Protein AF-0000000083316874 (afdb_homodimer)

Structure (mmCIF, N/CA/C/O backbone):
data_AF-0000000083316874-model_v1
#
loop_
_entity.id
_entity.type
_entity.pdbx_description
1 polymer 'Helix-turn-helix transcriptional regulator'
#
loop_
_atom_site.group_PDB
_atom_site.id
_atom_site.type_symbol
_atom_site.label_atom_id
_atom_site.label_alt_id
_atom_site.label_comp_id
_atom_site.label_asym_id
_atom_site.label_entity_id
_atom_site.label_seq_id
_atom_site.pdbx_PDB_ins_code
_atom_site.Cartn_x
_atom_site.Cartn_y
_atom_site.Cartn_z
_atom_site.occupancy
_atom_site.B_iso_or_equiv
_atom_site.auth_seq_id
_atom_site.auth_comp_id
_atom_site.auth_asym_id
_atom_site.auth_atom_id
_atom_site.pdbx_PDB_model_num
ATOM 1 N N . MET A 1 1 ? -0.312 -16.797 14.258 1 87.94 1 MET A N 1
ATOM 2 C CA . MET A 1 1 ? 0.565 -16.297 13.203 1 87.94 1 MET A CA 1
ATOM 3 C C . MET A 1 1 ? -0.015 -16.609 11.828 1 87.94 1 MET A C 1
ATOM 5 O O . MET A 1 1 ? -0.649 -17.641 11.633 1 87.94 1 MET A O 1
ATOM 9 N N . ILE A 1 2 ? -0.029 -15.672 10.953 1 95.62 2 ILE A N 1
ATOM 10 C CA . ILE A 1 2 ? -0.458 -15.844 9.57 1 95.62 2 ILE A CA 1
ATOM 11 C C . ILE A 1 2 ? 0.757 -15.828 8.648 1 95.62 2 ILE A C 1
ATOM 13 O O . ILE A 1 2 ? 1.594 -14.922 8.734 1 95.62 2 ILE A O 1
ATOM 17 N N . ARG A 1 3 ? 0.87 -16.859 7.867 1 95.38 3 ARG A N 1
ATOM 18 C CA . ARG A 1 3 ? 2.037 -17 7 1 95.38 3 ARG A CA 1
ATOM 19 C C . ARG A 1 3 ? 1.631 -16.984 5.531 1 95.38 3 ARG A C 1
ATOM 21 O O . ARG A 1 3 ? 0.694 -17.688 5.137 1 95.38 3 ARG A O 1
ATOM 28 N N . LEU A 1 4 ? 2.309 -16.203 4.746 1 94.75 4 LEU A N 1
ATOM 29 C CA . LEU A 1 4 ? 2.148 -16.219 3.299 1 94.75 4 LEU A CA 1
ATOM 30 C C . LEU A 1 4 ? 2.812 -17.453 2.691 1 94.75 4 LEU A C 1
ATOM 32 O O . LEU A 1 4 ? 3.973 -17.734 2.986 1 94.75 4 LEU A O 1
ATOM 36 N N . VAL A 1 5 ? 2.107 -18.203 1.956 1 91.19 5 VAL A N 1
ATOM 37 C CA . VAL A 1 5 ? 2.66 -19.375 1.275 1 91.19 5 VAL A CA 1
ATOM 38 C C . VAL A 1 5 ? 3.211 -18.969 -0.088 1 91.19 5 VAL A C 1
ATOM 40 O O . VAL A 1 5 ? 4.379 -19.219 -0.397 1 91.19 5 VAL A O 1
ATOM 43 N N . ASN A 1 6 ? 2.432 -18.344 -0.88 1 89.56 6 ASN A N 1
ATOM 44 C CA . ASN A 1 6 ? 2.805 -17.812 -2.189 1 89.56 6 ASN A CA 1
ATOM 45 C C . ASN A 1 6 ? 1.765 -16.828 -2.717 1 89.56 6 ASN A C 1
ATOM 47 O O . ASN A 1 6 ? 0.694 -16.688 -2.127 1 89.56 6 ASN A O 1
ATOM 51 N N . CYS A 1 7 ? 2.145 -16.031 -3.709 1 91.5 7 CYS A N 1
ATOM 52 C CA . CYS A 1 7 ? 1.214 -15.062 -4.281 1 91.5 7 CYS A CA 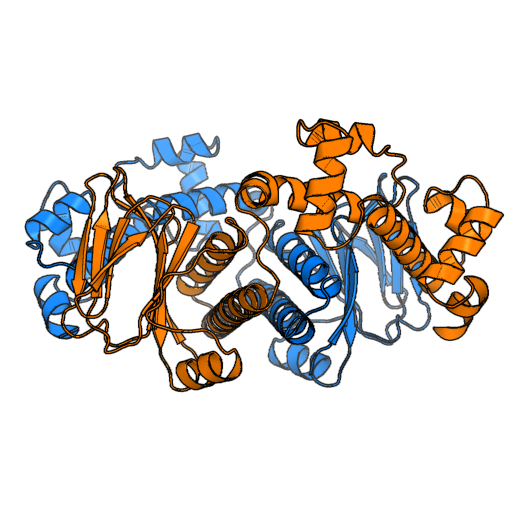1
ATOM 53 C C . CYS A 1 7 ? 1.6 -14.719 -5.719 1 91.5 7 CYS A C 1
ATOM 55 O O . CYS A 1 7 ? 2.656 -15.133 -6.195 1 91.5 7 CYS A O 1
ATOM 57 N N . GLY A 1 8 ? 0.745 -14.125 -6.363 1 89 8 GLY A N 1
ATOM 58 C CA . GLY A 1 8 ? 0.943 -13.617 -7.711 1 89 8 GLY A CA 1
ATOM 59 C C . GLY A 1 8 ? 0.177 -12.336 -7.984 1 89 8 GLY A C 1
ATOM 60 O O . GLY A 1 8 ? -0.999 -12.227 -7.633 1 89 8 GLY A O 1
ATOM 61 N N . CYS A 1 9 ? 0.855 -11.367 -8.477 1 89.69 9 CYS A N 1
ATOM 62 C CA . CYS A 1 9 ? 0.279 -10.062 -8.805 1 89.69 9 CYS A CA 1
ATOM 63 C C . CYS A 1 9 ? 0.1 -9.906 -10.305 1 89.69 9 CYS A C 1
ATOM 65 O O . CYS A 1 9 ? 1.049 -10.094 -11.07 1 89.69 9 CYS A O 1
ATOM 67 N N . ARG A 1 10 ? -1.161 -9.438 -10.695 1 88.19 10 ARG A N 1
ATOM 68 C CA . ARG A 1 10 ? -1.482 -9.242 -12.109 1 88.19 10 ARG A CA 1
ATOM 69 C C . ARG A 1 10 ? -1.013 -10.422 -12.945 1 88.19 10 ARG A C 1
ATOM 71 O O . ARG A 1 10 ? -0.299 -10.242 -13.938 1 88.19 10 ARG A O 1
ATOM 78 N N . PHE A 1 11 ? -1.331 -11.523 -12.422 1 88.25 11 PHE A N 1
ATOM 79 C CA . PHE A 1 11 ? -0.908 -12.758 -13.062 1 88.25 11 PHE A CA 1
ATOM 80 C C . PHE A 1 11 ? -1.705 -13.008 -14.336 1 88.25 11 PHE A C 1
ATOM 82 O O . PHE A 1 11 ? -2.926 -13.172 -14.289 1 88.25 11 PHE A O 1
ATOM 89 N N . THR A 1 12 ? -1.014 -13.062 -15.445 1 87.94 12 THR A N 1
ATOM 90 C CA . THR A 1 12 ? -1.664 -13.062 -16.75 1 87.94 12 THR A CA 1
ATOM 91 C C . THR A 1 12 ? -1.555 -14.43 -17.406 1 87.94 12 THR A C 1
ATOM 93 O O . THR A 1 12 ? -0.453 -14.961 -17.578 1 87.94 12 THR A O 1
ATOM 96 N N . HIS A 1 13 ? -2.662 -15.016 -17.703 1 87.06 13 HIS A N 1
ATOM 97 C CA . HIS A 1 13 ? -2.783 -16.25 -18.469 1 87.06 13 HIS A CA 1
ATOM 98 C C . HIS A 1 13 ? -3.293 -15.992 -19.875 1 87.06 13 HIS A C 1
ATOM 100 O O . HIS A 1 13 ? -4.504 -15.938 -20.109 1 87.06 13 HIS A O 1
ATOM 106 N N . ARG A 1 14 ? -2.443 -15.883 -20.797 1 83.94 14 ARG A N 1
ATOM 107 C CA . ARG A 1 14 ? -2.787 -15.477 -22.156 1 83.94 14 ARG A CA 1
ATOM 108 C C . ARG A 1 14 ? -3.664 -16.531 -22.828 1 83.94 14 ARG A C 1
ATOM 110 O O . ARG A 1 14 ? -4.578 -16.188 -23.578 1 83.94 14 ARG A O 1
ATOM 117 N N . GLU A 1 15 ? -3.373 -17.812 -22.516 1 84.31 15 GLU A N 1
ATOM 118 C CA . GLU A 1 15 ? -4.121 -18.891 -23.125 1 84.31 15 GLU A CA 1
ATOM 119 C C . GLU A 1 15 ? -5.293 -19.328 -22.25 1 84.31 15 GLU A C 1
ATOM 121 O O . GLU A 1 15 ? -5.941 -20.344 -22.531 1 84.31 15 GLU A O 1
ATOM 126 N N . GLY A 1 16 ? -5.574 -18.562 -21.219 1 86.75 16 GLY A N 1
ATOM 127 C CA . GLY A 1 16 ? -6.629 -18.891 -20.266 1 86.75 16 GLY A CA 1
ATOM 128 C C . GLY A 1 16 ? -6.203 -19.906 -19.234 1 86.75 16 GLY A C 1
ATOM 129 O O . GLY A 1 16 ? -5.047 -20.328 -19.203 1 86.75 16 GLY A O 1
ATOM 130 N N . ILE A 1 17 ? -7.238 -20.234 -18.375 1 87.38 17 ILE A N 1
ATOM 131 C CA . ILE A 1 17 ? -6.895 -21.172 -17.312 1 87.38 17 ILE A CA 1
ATOM 132 C C . ILE A 1 17 ? -8.148 -21.891 -16.844 1 87.38 17 ILE A C 1
ATOM 134 O O . ILE A 1 17 ? -9.266 -21.422 -17.062 1 87.38 17 ILE A O 1
ATOM 138 N N . TRP A 1 18 ? -7.863 -23.047 -16.406 1 91.69 18 TRP A N 1
ATOM 139 C CA . TRP A 1 18 ? -8.867 -23.812 -15.672 1 91.69 18 TRP A CA 1
ATOM 140 C C . TRP A 1 18 ? -8.273 -24.406 -14.398 1 91.69 18 TRP A C 1
ATOM 142 O O . TRP A 1 18 ? -7.5 -25.359 -14.453 1 91.69 18 TRP A O 1
ATOM 152 N N . ILE A 1 19 ? -8.625 -23.828 -13.312 1 93.81 19 ILE A N 1
ATOM 153 C CA . ILE A 1 19 ? -8.164 -24.297 -12.016 1 93.81 19 ILE A CA 1
ATOM 154 C C . ILE A 1 19 ? -9.211 -25.203 -11.375 1 93.81 19 ILE A C 1
ATOM 156 O O . ILE A 1 19 ? -10.398 -24.859 -11.328 1 93.81 19 ILE A O 1
ATOM 160 N N . GLU A 1 20 ? -8.805 -26.359 -10.922 1 93.31 20 GLU A N 1
ATOM 161 C CA . GLU A 1 20 ? -9.68 -27.312 -10.258 1 93.31 20 GLU A CA 1
ATOM 162 C C . GLU A 1 20 ? -9.039 -27.859 -8.984 1 93.31 20 GLU A C 1
ATOM 164 O O . GLU A 1 20 ? -7.949 -28.422 -9.023 1 93.31 20 GLU A O 1
ATOM 169 N N . ARG A 1 21 ? -9.719 -27.672 -7.895 1 93.31 21 ARG A N 1
ATOM 170 C CA . ARG A 1 21 ? -9.289 -28.172 -6.598 1 93.31 21 ARG A CA 1
ATOM 171 C C . ARG A 1 21 ? -10.43 -28.875 -5.871 1 93.31 21 ARG A C 1
ATOM 173 O O . ARG A 1 21 ? -11.031 -28.312 -4.949 1 93.31 21 ARG A O 1
ATOM 180 N N . PRO A 1 22 ? -10.633 -30.109 -6.238 1 93.44 22 PRO A N 1
ATOM 181 C CA . PRO A 1 22 ? -11.789 -30.844 -5.711 1 93.44 22 PRO A CA 1
ATOM 182 C C . PRO A 1 22 ? -11.695 -31.078 -4.207 1 93.44 22 PRO A C 1
ATOM 184 O O . PRO A 1 22 ? -12.711 -31.359 -3.561 1 93.44 22 PRO A O 1
ATOM 187 N N . HIS A 1 23 ? -10.508 -31.031 -3.602 1 93.5 23 HIS A N 1
ATOM 188 C CA . HIS A 1 23 ? -10.344 -31.25 -2.17 1 93.5 23 HIS A CA 1
ATOM 189 C C . HIS A 1 23 ? -9.875 -29.969 -1.467 1 93.5 23 HIS A C 1
ATOM 191 O O . HIS A 1 23 ? -9.383 -30.031 -0.338 1 93.5 23 HIS A O 1
ATOM 197 N N . GLY A 1 24 ? -10.047 -28.875 -2.127 1 94.44 24 GLY A N 1
ATOM 198 C CA . GLY A 1 24 ? -9.547 -27.625 -1.593 1 94.44 24 GLY A CA 1
ATOM 199 C C . GLY A 1 24 ? -8.07 -27.406 -1.861 1 94.44 24 GLY A C 1
ATOM 200 O O . GLY A 1 24 ? -7.402 -28.266 -2.441 1 94.44 24 GLY A O 1
ATOM 201 N N . ALA A 1 25 ? -7.535 -26.281 -1.467 1 92.88 25 ALA A N 1
ATOM 202 C CA . ALA A 1 25 ? -6.145 -25.922 -1.726 1 92.88 25 ALA A CA 1
ATOM 203 C C . ALA A 1 25 ? -5.242 -26.328 -0.565 1 92.88 25 ALA A C 1
ATOM 205 O O . ALA A 1 25 ? -4.02 -26.234 -0.656 1 92.88 25 ALA A O 1
ATOM 206 N N . GLY A 1 26 ? -5.785 -26.812 0.508 1 93.69 26 GLY A N 1
ATOM 207 C CA . GLY A 1 26 ? -5.012 -27.203 1.677 1 93.69 26 GLY A CA 1
ATOM 208 C C . GLY A 1 26 ? -4.621 -26.016 2.545 1 93.69 26 GLY A C 1
ATOM 209 O O . GLY A 1 26 ? -4.07 -26.203 3.633 1 93.69 26 GLY A O 1
ATOM 210 N N . ASN A 1 27 ? -4.832 -24.844 2.072 1 96 27 ASN A N 1
ATOM 211 C CA . ASN A 1 27 ? -4.656 -23.578 2.754 1 96 27 ASN A CA 1
ATOM 212 C C . ASN A 1 27 ? -5.664 -22.531 2.268 1 96 27 ASN A C 1
ATOM 214 O O . ASN A 1 27 ? -6.52 -22.828 1.434 1 96 27 ASN A O 1
ATOM 218 N N . TYR A 1 28 ? -5.691 -21.359 2.896 1 97.88 28 TYR A N 1
ATOM 219 C CA . TYR A 1 28 ? -6.59 -20.312 2.43 1 97.88 28 TYR A CA 1
ATOM 220 C C . TYR A 1 28 ? -6.125 -19.75 1.094 1 97.88 28 TYR A C 1
ATOM 222 O O . TYR A 1 28 ? -4.957 -19.375 0.944 1 97.88 28 TYR A O 1
ATOM 230 N N . ALA A 1 29 ? -6.992 -19.734 0.143 1 97.5 29 ALA A N 1
ATOM 231 C CA . ALA A 1 29 ? -6.672 -19.25 -1.197 1 97.5 29 ALA A CA 1
ATOM 232 C C . ALA A 1 29 ? -7.527 -18.047 -1.563 1 97.5 29 ALA A C 1
ATOM 234 O O . ALA A 1 29 ? -8.758 -18.141 -1.614 1 97.5 29 ALA A O 1
ATOM 235 N N . PHE A 1 30 ? -6.887 -16.938 -1.783 1 98.38 30 PHE A N 1
ATOM 236 C CA . PHE A 1 30 ? -7.543 -15.695 -2.182 1 98.38 30 PHE A CA 1
ATOM 237 C C . PHE A 1 30 ? -7.363 -15.445 -3.674 1 98.38 30 PHE A C 1
ATOM 239 O O . PHE A 1 30 ? -6.246 -15.516 -4.191 1 98.38 30 PHE A O 1
ATOM 246 N N . VAL A 1 31 ? -8.453 -15.164 -4.332 1 97.69 31 VAL A N 1
ATOM 247 C CA . VAL A 1 31 ? -8.398 -14.852 -5.758 1 97.69 31 VAL A CA 1
ATOM 248 C C . VAL A 1 31 ? -9.133 -13.539 -6.035 1 97.69 31 VAL A C 1
ATOM 250 O O . VAL A 1 31 ? -10.281 -13.375 -5.637 1 97.69 31 VAL A O 1
ATOM 253 N N . PHE A 1 32 ? -8.469 -12.633 -6.59 1 97.56 32 PHE A N 1
ATOM 254 C CA . PHE A 1 32 ? -9.023 -11.398 -7.121 1 97.56 32 PHE A CA 1
ATOM 255 C C . PHE A 1 32 ? -9.078 -11.43 -8.641 1 97.56 32 PHE A C 1
ATOM 257 O O . PHE A 1 32 ? -8.039 -11.539 -9.305 1 97.56 32 PHE A O 1
ATOM 264 N N . PHE A 1 33 ? -10.258 -11.242 -9.18 1 96.5 33 PHE A N 1
ATOM 265 C CA . PHE A 1 33 ? -10.469 -11.391 -10.617 1 96.5 33 PHE A CA 1
ATOM 266 C C . PHE A 1 33 ? -10.344 -10.047 -11.32 1 96.5 33 PHE A C 1
ATOM 268 O O . PHE A 1 33 ? -11.273 -9.227 -11.273 1 96.5 33 PHE A O 1
ATOM 275 N N . ARG A 1 34 ? -9.273 -9.867 -12.016 1 93 34 ARG A N 1
ATOM 276 C CA . ARG A 1 34 ? -9.109 -8.664 -12.828 1 93 34 ARG A CA 1
ATOM 277 C C . ARG A 1 34 ? -9.914 -8.758 -14.117 1 93 34 ARG A C 1
ATOM 279 O O . ARG A 1 34 ? -10.211 -7.742 -14.742 1 93 34 ARG A O 1
ATOM 286 N N . THR A 1 35 ? -10.141 -9.984 -14.594 1 94.44 35 THR A N 1
ATOM 287 C CA . THR A 1 35 ? -10.992 -10.281 -15.734 1 94.44 35 THR A CA 1
ATOM 288 C C . THR A 1 35 ? -12.109 -11.242 -15.344 1 94.44 35 THR A C 1
ATOM 290 O O . THR A 1 35 ? -12.055 -11.875 -14.289 1 94.44 35 THR A O 1
ATOM 293 N N . ARG A 1 36 ? -13.141 -11.336 -16.234 1 96.44 36 ARG A N 1
ATOM 294 C CA . ARG A 1 36 ? -14.312 -12.156 -15.914 1 96.44 36 ARG A CA 1
ATOM 295 C C . ARG A 1 36 ? -13.945 -13.633 -15.859 1 96.44 36 ARG A C 1
ATOM 297 O O . ARG A 1 36 ? -13.094 -14.094 -16.625 1 96.44 36 ARG A O 1
ATOM 304 N N . ALA A 1 37 ? -14.617 -14.328 -14.969 1 97.94 37 ALA A N 1
ATOM 305 C CA . ALA A 1 37 ? -14.367 -15.758 -14.766 1 97.94 37 ALA A CA 1
ATOM 306 C C . ALA A 1 37 ? -15.625 -16.469 -14.281 1 97.94 37 ALA A C 1
ATOM 308 O O . ALA A 1 37 ? -16.578 -15.828 -13.844 1 97.94 37 ALA A O 1
ATOM 309 N N . GLU A 1 38 ? -15.656 -17.688 -14.516 1 98.38 38 GLU A N 1
ATOM 310 C CA . GLU A 1 38 ? -16.625 -18.547 -13.859 1 98.38 38 GLU A CA 1
ATOM 311 C C . GLU A 1 38 ? -16.031 -19.219 -12.625 1 98.38 38 GLU A C 1
ATOM 313 O O . GLU A 1 38 ? -14.93 -19.766 -12.68 1 98.38 38 GLU A O 1
ATOM 318 N N . VAL A 1 39 ? -16.703 -19.141 -11.555 1 98.38 39 VAL A N 1
ATOM 319 C CA . VAL A 1 39 ? -16.219 -19.703 -10.289 1 98.38 39 VAL A CA 1
ATOM 320 C C . VAL A 1 39 ? -17.219 -20.734 -9.773 1 98.38 39 VAL A C 1
ATOM 322 O O . VAL A 1 39 ? -18.422 -20.5 -9.75 1 98.38 39 VAL A O 1
ATOM 325 N N . THR A 1 40 ? -16.75 -21.875 -9.414 1 98.12 40 THR A N 1
ATOM 326 C CA . THR A 1 40 ? -17.562 -22.922 -8.812 1 98.12 40 THR A CA 1
ATOM 327 C C . THR A 1 40 ? -17.141 -23.172 -7.371 1 98.12 40 THR A C 1
ATOM 329 O O . THR A 1 40 ? -15.969 -23.422 -7.098 1 98.12 40 THR A O 1
ATOM 332 N N . VAL A 1 41 ? -18 -23.047 -6.484 1 98.19 41 VAL A N 1
ATOM 333 C CA . VAL A 1 41 ? -17.766 -23.312 -5.066 1 98.19 41 VAL A CA 1
ATOM 334 C C . VAL A 1 41 ? -18.734 -24.391 -4.574 1 98.19 41 VAL A C 1
ATOM 336 O O . VAL A 1 41 ? -19.953 -24.234 -4.668 1 98.19 41 VAL A O 1
ATOM 339 N N . ASN A 1 42 ? -18.188 -25.422 -4.078 1 97.19 42 ASN A N 1
ATOM 340 C CA . ASN A 1 42 ? -19.016 -26.531 -3.609 1 97.19 42 ASN A CA 1
ATOM 341 C C . ASN A 1 42 ? -20.047 -26.953 -4.66 1 97.19 42 ASN A C 1
ATOM 343 O O . ASN A 1 42 ? -21.234 -27.094 -4.352 1 97.19 42 ASN A O 1
ATOM 347 N N . GLY A 1 43 ? -19.594 -26.953 -5.801 1 95.69 43 GLY A N 1
ATOM 348 C CA . GLY A 1 43 ? -20.422 -27.453 -6.891 1 95.69 43 GLY A CA 1
ATOM 349 C C . GLY A 1 43 ? -21.344 -26.391 -7.473 1 95.69 43 GLY A C 1
ATOM 350 O O . GLY A 1 43 ? -22.016 -26.641 -8.477 1 95.69 43 GLY A O 1
ATOM 351 N N . ARG A 1 44 ? -21.438 -25.25 -6.961 1 96.94 44 ARG A N 1
ATOM 352 C CA . ARG A 1 44 ? -22.297 -24.188 -7.453 1 96.94 44 ARG A CA 1
ATOM 353 C C . ARG A 1 44 ? -21.484 -23.172 -8.258 1 96.94 44 ARG A C 1
ATOM 355 O O . ARG A 1 44 ? -20.547 -22.562 -7.734 1 96.94 44 ARG A O 1
ATOM 362 N N . ALA A 1 45 ? -21.984 -22.953 -9.477 1 97.69 45 ALA A N 1
ATOM 363 C CA . ALA A 1 45 ? -21.266 -22.062 -10.383 1 97.69 45 ALA A CA 1
ATOM 364 C C . ALA A 1 45 ? -21.828 -20.641 -10.336 1 97.69 45 ALA A C 1
ATOM 366 O O . ALA A 1 45 ? -23.031 -2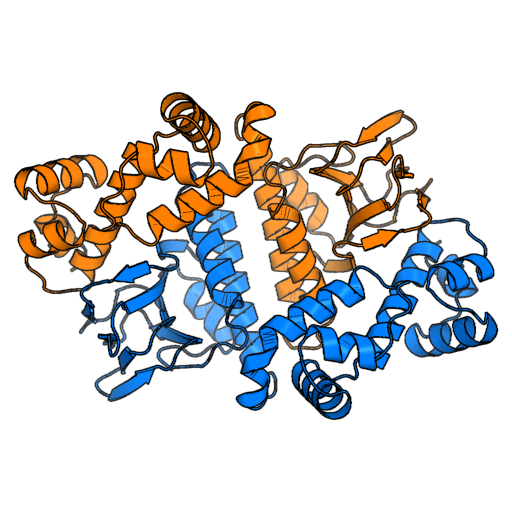0.469 -10.172 1 97.69 45 ALA A O 1
ATOM 367 N N . SER A 1 46 ? -20.969 -19.688 -10.398 1 97.62 46 SER A N 1
ATOM 368 C CA . SER A 1 46 ? -21.328 -18.281 -10.531 1 97.62 46 SER A CA 1
ATOM 369 C C . SER A 1 46 ? -20.328 -17.531 -11.406 1 97.62 46 SER A C 1
ATOM 371 O O . SER A 1 46 ? -19.219 -18.016 -11.648 1 97.62 46 SER A O 1
ATOM 373 N N . GLN A 1 47 ? -20.781 -16.453 -11.922 1 97.69 47 GLN A N 1
ATOM 374 C CA . GLN A 1 47 ? -19.891 -15.625 -12.734 1 97.69 47 GLN A CA 1
ATOM 375 C C . GLN A 1 47 ? -19.234 -14.531 -11.898 1 97.69 47 GLN A C 1
ATOM 377 O O . GLN A 1 47 ? -19.922 -13.82 -11.156 1 97.69 47 GLN A O 1
ATOM 382 N N . ALA A 1 48 ? -17.938 -14.492 -11.945 1 97.06 48 ALA A N 1
ATOM 383 C CA . ALA A 1 48 ? -17.188 -13.422 -11.305 1 97.06 48 ALA A CA 1
ATOM 384 C C . ALA A 1 48 ? -16.953 -12.258 -12.273 1 97.06 48 ALA A C 1
ATOM 386 O O . ALA A 1 48 ? -16.297 -12.422 -13.305 1 97.06 48 ALA A O 1
ATOM 387 N N . GLU A 1 49 ? -17.453 -11.117 -11.938 1 94 49 GLU A N 1
ATOM 388 C CA . GLU A 1 49 ? -17.172 -9.906 -12.711 1 94 49 GLU A CA 1
ATOM 389 C C . GLU A 1 49 ? -15.805 -9.328 -12.375 1 94 49 GLU A C 1
ATOM 391 O O . GLU A 1 49 ? -15.18 -9.742 -11.391 1 94 49 GLU A O 1
ATOM 396 N N . ARG A 1 50 ? -15.375 -8.391 -13.203 1 91.62 50 ARG A N 1
ATOM 397 C CA . ARG A 1 50 ? -14.125 -7.703 -12.906 1 91.62 50 ARG A CA 1
ATOM 398 C C . ARG A 1 50 ? -14.156 -7.074 -11.516 1 91.62 50 ARG A C 1
ATOM 400 O O . ARG A 1 50 ? -15.195 -6.574 -11.078 1 91.62 50 ARG A O 1
ATOM 407 N N . SER A 1 51 ? -13.07 -7.176 -10.758 1 90.81 51 SER A N 1
ATOM 408 C CA . SER A 1 51 ? -12.875 -6.578 -9.438 1 90.81 51 SER A CA 1
ATOM 409 C C . SER A 1 51 ? -13.664 -7.324 -8.367 1 90.81 51 SER A C 1
ATOM 411 O O . SER A 1 51 ? -14.078 -6.734 -7.367 1 90.81 51 SER A O 1
ATOM 413 N N . SER A 1 52 ? -13.984 -8.562 -8.656 1 95 52 SER A N 1
ATOM 414 C CA . SER A 1 52 ? -14.539 -9.43 -7.621 1 95 52 SER A CA 1
ATOM 415 C C . SER A 1 52 ? -13.461 -10.289 -6.98 1 95 52 SER A C 1
ATOM 417 O O . SER A 1 52 ? -12.367 -10.445 -7.543 1 95 52 SER A O 1
ATOM 419 N N . TYR A 1 53 ? -13.742 -10.742 -5.793 1 97.25 53 TYR A N 1
ATOM 420 C CA . TYR A 1 53 ? -12.766 -11.578 -5.102 1 97.25 53 TYR A CA 1
ATOM 421 C C . TYR A 1 53 ? -13.461 -12.664 -4.289 1 97.25 53 TYR A C 1
ATOM 423 O O . TYR A 1 53 ? -14.656 -12.57 -4.004 1 97.25 53 TYR A O 1
ATOM 431 N N . ILE A 1 54 ? -12.734 -13.695 -3.979 1 98.44 54 ILE A N 1
ATOM 432 C CA . ILE A 1 54 ? -13.195 -14.781 -3.127 1 98.44 54 ILE A CA 1
ATOM 433 C C . ILE A 1 54 ? -12.031 -15.336 -2.316 1 98.44 54 ILE A C 1
ATOM 435 O O . ILE A 1 54 ? -10.906 -15.445 -2.82 1 98.44 54 ILE A O 1
ATOM 439 N N . LEU A 1 55 ? -12.266 -15.555 -1.062 1 98.62 55 LEU A N 1
ATOM 440 C CA . LEU A 1 55 ? -11.344 -16.281 -0.193 1 98.62 55 LEU A CA 1
ATOM 441 C C . LEU A 1 55 ? -11.844 -17.688 0.078 1 98.62 55 LEU A C 1
ATOM 443 O O . LEU A 1 55 ? -12.82 -17.875 0.801 1 98.62 55 LEU A O 1
ATOM 447 N N . PHE A 1 56 ? -11.141 -18.672 -0.476 1 98.31 56 PHE A N 1
ATOM 448 C CA . PHE A 1 56 ? -11.531 -20.062 -0.302 1 98.31 56 PHE A CA 1
ATOM 449 C C . PHE A 1 56 ? -10.953 -20.625 0.991 1 98.31 56 PHE A C 1
ATOM 451 O O . PHE A 1 56 ? -9.773 -20.422 1.294 1 98.31 56 PHE A O 1
ATOM 458 N N . SER A 1 57 ? -11.789 -21.359 1.735 1 97.94 57 SER A N 1
ATOM 459 C CA . SER A 1 57 ? -11.297 -22.109 2.885 1 97.94 57 SER A CA 1
ATOM 460 C C . SER A 1 57 ? -10.414 -23.266 2.447 1 97.94 57 SER A C 1
ATOM 462 O O . SER A 1 57 ? -10.523 -23.75 1.319 1 97.94 57 SER A O 1
ATOM 464 N N . PRO A 1 58 ? -9.547 -23.734 3.35 1 97.25 58 PRO A N 1
ATOM 465 C CA . PRO A 1 58 ? -8.555 -24.75 2.996 1 97.25 58 PRO A CA 1
ATOM 466 C C . PRO A 1 58 ? -9.188 -26.016 2.428 1 97.25 58 PRO A C 1
ATOM 468 O O . PRO A 1 58 ? -8.641 -26.625 1.51 1 97.25 58 PRO A O 1
ATOM 471 N N . ASP A 1 59 ? -10.352 -26.344 2.826 1 96.69 59 ASP A N 1
ATOM 472 C CA . ASP A 1 59 ? -10.922 -27.641 2.471 1 96.69 59 ASP A CA 1
ATOM 473 C C . ASP A 1 59 ? -12.086 -27.484 1.501 1 96.69 59 ASP A C 1
ATOM 475 O O . ASP A 1 59 ? -12.773 -28.469 1.183 1 96.69 59 ASP A O 1
ATOM 479 N N . THR A 1 60 ? -12.375 -26.312 1.049 1 97.56 60 THR A N 1
ATOM 480 C CA . THR A 1 60 ? -13.523 -26.078 0.183 1 97.56 60 THR A CA 1
ATOM 481 C C . THR A 1 60 ? -13.219 -26.5 -1.251 1 97.56 60 THR A C 1
ATOM 483 O O . THR A 1 60 ? -12.344 -25.938 -1.897 1 97.56 60 THR A O 1
ATOM 486 N N . PRO A 1 61 ? -13.953 -27.5 -1.785 1 97.38 61 PRO A N 1
ATOM 487 C CA . PRO A 1 61 ? -13.828 -27.797 -3.215 1 97.38 61 PRO A CA 1
ATOM 488 C C . PRO A 1 61 ? -14.18 -26.594 -4.094 1 97.38 61 PRO A C 1
ATOM 490 O O . PRO A 1 61 ? -15.227 -25.969 -3.896 1 97.38 61 PRO A O 1
ATOM 493 N N . HIS A 1 62 ? -13.305 -26.234 -5 1 97.5 62 HIS A N 1
ATOM 494 C CA . HIS A 1 62 ? -13.594 -25.094 -5.855 1 97.5 62 HIS A CA 1
ATOM 495 C C . HIS A 1 62 ? -12.867 -25.203 -7.191 1 97.5 62 HIS A C 1
ATOM 497 O O . HIS A 1 62 ? -11.953 -26.016 -7.34 1 97.5 62 HIS A O 1
ATOM 503 N N . ALA A 1 63 ? -13.383 -24.5 -8.125 1 97.19 63 ALA A N 1
ATOM 504 C CA . ALA A 1 63 ? -12.805 -24.375 -9.461 1 97.19 63 ALA A CA 1
ATOM 505 C C . ALA A 1 63 ? -13.125 -23.016 -10.07 1 97.19 63 ALA A C 1
ATOM 507 O O . ALA A 1 63 ? -14.102 -22.359 -9.672 1 97.19 63 ALA A O 1
ATOM 508 N N . TYR A 1 64 ? -12.273 -22.547 -10.914 1 97 64 TYR A N 1
ATOM 509 C CA . TYR A 1 64 ? -12.602 -21.359 -11.688 1 97 64 TYR A CA 1
ATOM 510 C C . TYR A 1 64 ? -11.883 -21.359 -13.039 1 97 64 TYR A C 1
ATOM 512 O O . TYR A 1 64 ? -10.828 -21.984 -13.18 1 97 64 TYR A O 1
ATOM 520 N N . ARG A 1 65 ? -12.453 -20.766 -13.984 1 96 65 ARG A N 1
ATOM 521 C CA . ARG A 1 65 ? -11.93 -20.719 -15.344 1 96 65 ARG A CA 1
ATOM 522 C C . ARG A 1 65 ? -12.219 -19.359 -15.984 1 96 65 ARG A C 1
ATOM 524 O O . ARG A 1 65 ? -13.148 -18.656 -15.57 1 96 65 ARG A O 1
ATOM 531 N N . ASP A 1 66 ? -11.406 -19.047 -17.031 1 95.38 66 ASP A N 1
ATOM 532 C CA . ASP A 1 66 ? -11.523 -17.766 -17.703 1 95.38 66 ASP A CA 1
ATOM 533 C C . ASP A 1 66 ? -12.797 -17.688 -18.531 1 95.38 66 ASP A C 1
ATOM 535 O O . ASP A 1 66 ? -13.219 -18.688 -19.125 1 95.38 66 ASP A O 1
ATOM 539 N N . LEU A 1 67 ? -13.445 -16.578 -18.562 1 96.31 67 LEU A N 1
ATOM 540 C CA . LEU A 1 67 ? -14.531 -16.266 -19.484 1 96.31 67 LEU A CA 1
ATOM 541 C C . LEU A 1 67 ? -14.07 -15.297 -20.562 1 96.31 67 LEU A C 1
ATOM 543 O O . LEU A 1 67 ? -14.789 -15.047 -21.531 1 96.31 67 LEU A O 1
ATOM 547 N N . GLU A 1 68 ? -12.977 -14.711 -20.359 1 93.38 68 GLU A N 1
ATOM 548 C CA . GLU A 1 68 ? -12.344 -13.812 -21.328 1 93.38 68 GLU A CA 1
ATOM 549 C C . GLU A 1 68 ? -10.828 -13.984 -21.344 1 93.38 68 GLU A C 1
ATOM 551 O O . GLU A 1 68 ? -10.234 -14.398 -20.344 1 93.38 68 GLU A O 1
ATOM 556 N N . ARG A 1 69 ? -10.188 -13.758 -22.562 1 89.81 69 ARG A N 1
ATOM 557 C CA . ARG A 1 69 ? -8.742 -13.891 -22.703 1 89.81 69 ARG A CA 1
ATOM 558 C C . ARG A 1 69 ? -8.117 -12.57 -23.141 1 89.81 69 ARG A C 1
ATOM 560 O O . ARG A 1 69 ? -8.695 -11.828 -23.938 1 89.81 69 ARG A O 1
ATOM 567 N N . PRO A 1 70 ? -6.953 -12.242 -22.547 1 90.69 70 PRO A N 1
ATOM 568 C CA . PRO A 1 70 ? -6.23 -13 -21.531 1 90.69 70 PRO A CA 1
ATOM 569 C C . PRO A 1 70 ? -6.918 -12.961 -20.172 1 90.69 70 PRO A C 1
ATOM 571 O O . PRO A 1 70 ? -7.621 -12 -19.859 1 90.69 70 PRO A O 1
ATOM 574 N N . TYR A 1 71 ? -6.742 -14.078 -19.438 1 92.5 71 TYR A N 1
ATOM 575 C CA . TYR A 1 71 ? -7.215 -14.125 -18.047 1 92.5 71 TYR A CA 1
ATOM 576 C C . TYR A 1 71 ? -6.18 -13.523 -17.094 1 92.5 71 TYR A C 1
ATOM 578 O O . TYR A 1 71 ? -5.008 -13.906 -17.125 1 92.5 71 TYR A O 1
ATOM 586 N N . VAL A 1 72 ? -6.582 -12.547 -16.297 1 92.69 72 VAL A N 1
ATOM 587 C CA . VAL A 1 72 ? -5.672 -11.859 -15.383 1 92.69 72 VAL A CA 1
ATOM 588 C C . VAL A 1 72 ? -6.246 -11.883 -13.969 1 92.69 72 VAL A C 1
ATOM 590 O O . VAL A 1 72 ? -7.43 -11.594 -13.766 1 92.69 72 VAL A O 1
ATOM 593 N N . ASN A 1 73 ? -5.461 -12.305 -13.008 1 93.44 73 ASN A N 1
ATOM 594 C CA . ASN A 1 73 ? -5.918 -12.297 -11.617 1 93.44 73 ASN A CA 1
ATOM 595 C C . ASN A 1 73 ? -4.781 -11.969 -10.656 1 93.44 73 ASN A C 1
ATOM 597 O O . ASN A 1 73 ? -3.617 -11.922 -11.055 1 93.44 73 ASN A O 1
ATOM 601 N N . ASP A 1 74 ? -5.086 -11.539 -9.5 1 95.12 74 ASP A N 1
ATOM 602 C CA . ASP A 1 74 ? -4.227 -11.508 -8.32 1 95.12 74 ASP A CA 1
ATOM 603 C C . ASP A 1 74 ? -4.613 -12.609 -7.328 1 95.12 74 ASP A C 1
ATOM 605 O O . ASP A 1 74 ? -5.797 -12.914 -7.168 1 95.12 74 ASP A O 1
ATOM 609 N N . TRP A 1 75 ? -3.645 -13.188 -6.727 1 95.56 75 TRP A N 1
ATOM 610 C CA . TRP A 1 75 ? -3.969 -14.266 -5.797 1 95.56 75 TRP A CA 1
ATOM 611 C C . TRP A 1 75 ? -2.902 -14.391 -4.715 1 95.56 75 TRP A C 1
ATOM 613 O O . TRP A 1 75 ? -1.778 -13.914 -4.883 1 95.56 75 TRP A O 1
ATOM 623 N N . PHE A 1 76 ? -3.295 -14.906 -3.578 1 96.25 76 PHE A N 1
ATOM 624 C CA . PHE A 1 76 ? -2.33 -15.352 -2.578 1 96.25 76 PHE A CA 1
ATOM 625 C C . PHE A 1 76 ? -2.848 -16.578 -1.83 1 96.25 76 PHE A C 1
ATOM 627 O O . PHE A 1 76 ? -4.055 -16.812 -1.778 1 96.25 76 PHE A O 1
ATOM 634 N N . HIS A 1 77 ? -1.947 -17.359 -1.355 1 95.69 77 HIS A N 1
ATOM 635 C CA . HIS A 1 77 ? -2.203 -18.453 -0.411 1 95.69 77 HIS A CA 1
ATOM 636 C C . HIS A 1 77 ? -1.597 -18.141 0.954 1 95.69 77 HIS A C 1
ATOM 638 O O . HIS A 1 77 ? -0.485 -17.625 1.04 1 95.69 77 HIS A O 1
ATOM 644 N N . CYS A 1 78 ? -2.348 -18.375 1.938 1 96.94 78 CYS A N 1
ATOM 645 C CA . CYS A 1 78 ? -1.819 -18.188 3.283 1 96.94 78 CYS A CA 1
ATOM 646 C C . CYS A 1 78 ? -2.307 -19.281 4.219 1 96.94 78 CYS A C 1
ATOM 648 O O . CYS A 1 78 ? -3.248 -20.016 3.896 1 96.94 78 CYS A O 1
ATOM 650 N N . GLU A 1 79 ? -1.595 -19.422 5.305 1 97 79 GLU A N 1
ATOM 651 C CA . GLU A 1 79 ? -1.91 -20.453 6.293 1 97 79 GLU A CA 1
ATOM 652 C C . GLU A 1 79 ? -1.486 -20.016 7.695 1 97 79 GLU A C 1
ATOM 654 O O . GLU A 1 79 ? -1.021 -18.891 7.883 1 97 79 GLU A O 1
ATOM 659 N N . GLY A 1 80 ? -1.742 -20.953 8.656 1 94.12 80 GLY A N 1
ATOM 660 C CA . GLY A 1 80 ? -1.418 -20.672 10.047 1 94.12 80 GLY A CA 1
ATOM 661 C C . GLY A 1 80 ? -2.641 -20.609 10.938 1 94.12 80 GLY A C 1
ATOM 662 O O . GLY A 1 80 ? -3.74 -20.297 10.477 1 94.12 80 GLY A O 1
ATOM 663 N N . GLY A 1 81 ? -2.461 -20.812 12.156 1 89.06 81 GLY A N 1
ATOM 664 C CA . GLY A 1 81 ? -3.551 -20.938 13.109 1 89.06 81 GLY A CA 1
ATOM 665 C C . GLY A 1 81 ? -4.316 -19.641 13.297 1 89.06 81 GLY A C 1
ATOM 666 O O . GLY A 1 81 ? -5.496 -19.656 13.656 1 89.06 81 GLY A O 1
ATOM 667 N N . GLY A 1 82 ? -3.787 -18.547 13.016 1 94.19 82 GLY A N 1
ATOM 668 C CA . GLY A 1 82 ? -4.406 -17.266 13.297 1 94.19 82 GLY A CA 1
ATOM 669 C C . GLY A 1 82 ? -5.312 -16.781 12.18 1 94.19 82 GLY A C 1
ATOM 670 O O . GLY A 1 82 ? -6.051 -15.812 12.352 1 94.19 82 GLY A O 1
ATOM 671 N N . VAL A 1 83 ? -5.336 -17.469 11.039 1 97.19 83 VAL A N 1
ATOM 672 C CA . VAL A 1 83 ? -6.09 -16.984 9.891 1 97.19 83 VAL A CA 1
ATOM 673 C C . VAL A 1 83 ? -7.586 -17.094 10.172 1 97.19 83 VAL A C 1
ATOM 675 O O . VAL A 1 83 ? -8.328 -16.125 10.016 1 97.19 83 VAL A O 1
ATOM 678 N N . GLY A 1 84 ? -7.965 -18.297 10.555 1 96.75 84 GLY A N 1
ATOM 679 C CA . GLY A 1 84 ? -9.367 -18.516 10.852 1 96.75 84 GLY A CA 1
ATOM 680 C C . GLY A 1 84 ? -9.906 -17.594 11.93 1 96.75 84 GLY A C 1
ATOM 681 O O . GLY A 1 84 ? -11 -17.047 11.789 1 96.75 84 GLY A O 1
ATOM 682 N N . GLU A 1 85 ? -9.18 -17.438 12.992 1 96.69 85 GLU A N 1
ATOM 683 C CA . GLU A 1 85 ? -9.562 -16.562 14.086 1 96.69 85 GLU A CA 1
ATOM 684 C C . GLU A 1 85 ? -9.711 -15.117 13.602 1 96.69 85 GLU A C 1
ATOM 686 O O . GLU A 1 85 ? -10.648 -14.422 13.992 1 96.69 85 GLU A O 1
ATOM 691 N N . LEU A 1 86 ? -8.789 -14.711 12.797 1 97.75 86 LEU A N 1
ATOM 692 C CA . LEU A 1 86 ? -8.836 -13.352 12.258 1 97.75 86 LEU A CA 1
ATOM 693 C C . LEU A 1 86 ? -10.086 -13.148 11.414 1 97.75 86 LEU A C 1
ATOM 695 O O . LEU A 1 86 ? -10.805 -12.164 11.586 1 97.75 86 LEU A O 1
ATOM 699 N N . LEU A 1 87 ? -10.359 -14.047 10.531 1 97.94 87 LEU A N 1
ATOM 700 C CA . LEU A 1 87 ? -11.516 -13.945 9.648 1 97.94 87 LEU A CA 1
ATOM 701 C C . LEU A 1 87 ? -12.805 -13.898 10.453 1 97.94 87 LEU A C 1
ATOM 703 O O . LEU A 1 87 ? -13.711 -13.125 10.133 1 97.94 87 LEU A O 1
ATOM 707 N N . HIS A 1 88 ? -12.836 -14.758 11.469 1 97 88 HIS A N 1
ATOM 708 C CA . HIS A 1 88 ? -14.008 -14.781 12.336 1 97 88 HIS A CA 1
ATOM 709 C C . HIS A 1 88 ? -14.203 -13.445 13.047 1 97 88 HIS A C 1
ATOM 711 O O . HIS A 1 88 ? -15.305 -12.906 13.07 1 97 88 HIS A O 1
ATOM 717 N N . ARG A 1 89 ? -13.188 -12.953 13.617 1 96.12 89 ARG A N 1
ATOM 718 C CA . ARG A 1 89 ? -13.242 -11.68 14.328 1 96.12 89 ARG A CA 1
ATOM 719 C C . ARG A 1 89 ? -13.672 -10.555 13.391 1 96.12 89 ARG A C 1
ATOM 721 O O . ARG A 1 89 ? -14.445 -9.672 13.789 1 96.12 89 ARG A O 1
ATOM 728 N N . LEU A 1 90 ? -13.227 -10.57 12.141 1 96.38 90 LEU A N 1
ATOM 729 C CA . LEU A 1 90 ? -13.484 -9.516 11.172 1 96.38 90 LEU A CA 1
ATOM 730 C C . LEU A 1 90 ? -14.867 -9.664 10.555 1 96.38 90 LEU A C 1
ATOM 732 O O . LEU A 1 90 ? -15.391 -8.727 9.953 1 96.38 90 LEU A O 1
ATOM 736 N N . GLY A 1 91 ? -15.438 -10.828 10.68 1 96.56 91 GLY A N 1
ATOM 737 C CA . GLY A 1 91 ? -16.672 -11.117 9.984 1 96.56 91 GLY A CA 1
ATOM 738 C C . GLY A 1 91 ? -16.516 -11.211 8.477 1 96.56 91 GLY A C 1
ATOM 739 O O . GLY A 1 91 ? -17.422 -10.875 7.723 1 96.56 91 GLY A O 1
ATOM 740 N N . LEU A 1 92 ? -15.352 -11.523 8.016 1 96.88 92 LEU A N 1
ATOM 741 C CA . LEU A 1 92 ? -15.086 -11.688 6.59 1 96.88 92 LEU A CA 1
ATOM 742 C C . LEU A 1 92 ? -15.461 -13.094 6.129 1 96.88 92 LEU A C 1
ATOM 744 O O . LEU A 1 92 ? -14.875 -14.078 6.594 1 96.88 92 LEU A O 1
ATOM 748 N N . PRO A 1 93 ? -16.344 -13.258 5.227 1 97.62 93 PRO A N 1
ATOM 749 C CA . PRO A 1 93 ? -16.781 -14.602 4.836 1 97.62 93 PRO A CA 1
ATOM 750 C C . PRO A 1 93 ? -15.789 -15.305 3.914 1 97.62 93 PRO A C 1
ATOM 752 O O . PRO A 1 93 ? -15.086 -14.641 3.145 1 97.62 93 PRO A O 1
ATOM 755 N N . THR A 1 94 ? -15.75 -16.594 4.031 1 98.12 94 THR A N 1
ATOM 756 C CA . THR A 1 94 ? -15.047 -17.453 3.074 1 98.12 94 THR A CA 1
ATOM 757 C C . THR A 1 94 ? -16.031 -18.078 2.092 1 98.12 94 THR A C 1
ATOM 759 O O . THR A 1 94 ? -17.234 -18.125 2.35 1 98.12 94 THR A O 1
ATOM 762 N N . ASP A 1 95 ? -15.492 -18.422 0.933 1 98.38 95 ASP A N 1
ATOM 763 C CA . ASP A 1 95 ? -16.219 -19.203 -0.058 1 98.38 95 ASP A CA 1
ATOM 764 C C . ASP A 1 95 ? -17.406 -18.438 -0.606 1 98.38 95 ASP A C 1
ATOM 766 O O . ASP A 1 95 ? -18.438 -19.031 -0.925 1 98.38 95 ASP A O 1
ATOM 770 N N . ARG A 1 96 ? -17.328 -17.156 -0.51 1 97.81 96 ARG A N 1
ATOM 771 C CA . ARG A 1 96 ? -18.359 -16.266 -1.059 1 97.81 96 ARG A CA 1
ATOM 772 C C . ARG A 1 96 ? -17.75 -15.25 -2.012 1 97.81 96 ARG A C 1
ATOM 774 O O . ARG A 1 96 ? -16.766 -14.578 -1.668 1 97.81 96 ARG A O 1
ATOM 781 N N . LEU A 1 97 ? -18.281 -15.234 -3.191 1 97.31 97 LEU A N 1
ATOM 782 C CA . LEU A 1 97 ? -17.844 -14.258 -4.18 1 97.31 97 LEU A CA 1
ATOM 783 C C . LEU A 1 97 ? -18.344 -12.859 -3.824 1 97.31 97 LEU A C 1
ATOM 785 O O . LEU A 1 97 ? -19.547 -12.664 -3.617 1 97.31 97 LEU A O 1
ATOM 789 N N . LEU A 1 98 ? -17.422 -11.938 -3.729 1 95.19 98 LEU A N 1
ATOM 790 C CA . LEU A 1 98 ? -17.75 -10.562 -3.342 1 95.19 98 LEU A CA 1
ATOM 791 C C . LEU A 1 98 ? -17.141 -9.562 -4.32 1 95.19 98 LEU A C 1
ATOM 793 O O . LEU A 1 98 ? -16.234 -9.906 -5.082 1 95.19 98 LEU A O 1
ATOM 797 N N . SER A 1 99 ? -17.609 -8.359 -4.309 1 90.44 99 SER A N 1
ATOM 798 C CA . SER A 1 99 ? -17.047 -7.266 -5.09 1 90.44 99 SER A CA 1
ATOM 799 C C . SER A 1 99 ? -16.078 -6.43 -4.246 1 90.44 99 SER A C 1
ATOM 801 O O . SER A 1 99 ? -16.359 -6.145 -3.08 1 90.44 99 SER A O 1
ATOM 803 N N . ALA A 1 100 ? -14.984 -6.137 -4.812 1 87.56 100 ALA A N 1
ATOM 804 C CA . ALA A 1 100 ? -14.039 -5.27 -4.113 1 87.56 100 ALA A CA 1
ATOM 805 C C . ALA A 1 100 ? -14.516 -3.818 -4.121 1 87.56 100 ALA A C 1
ATOM 807 O O . ALA A 1 100 ? -15.031 -3.336 -5.129 1 87.56 100 ALA A O 1
ATOM 808 N N . PRO A 1 101 ? -14.352 -3.158 -2.986 1 75.12 101 PRO A N 1
ATOM 809 C CA . PRO A 1 101 ? -14.805 -1.767 -2.902 1 75.12 101 PRO A CA 1
ATOM 810 C C . PRO A 1 101 ? -13.992 -0.829 -3.791 1 75.12 101 PRO A C 1
ATOM 812 O O . PRO A 1 101 ? -14.5 0.206 -4.23 1 75.12 101 PRO A O 1
ATOM 815 N N . ASP A 1 102 ? -12.75 -1.049 -3.846 1 75.69 102 ASP A N 1
ATOM 816 C CA . ASP A 1 102 ? -11.758 -0.301 -4.609 1 75.69 102 ASP A CA 1
ATOM 817 C C . ASP A 1 102 ? -10.883 -1.238 -5.445 1 75.69 102 ASP A C 1
ATOM 819 O O . ASP A 1 102 ? -10.219 -2.125 -4.906 1 75.69 102 ASP A O 1
ATOM 823 N N . PRO A 1 103 ? -10.93 -0.969 -6.773 1 75.88 103 PRO A N 1
ATOM 824 C CA . PRO A 1 103 ? -10.195 -1.879 -7.648 1 75.88 103 PRO A CA 1
ATOM 825 C C . PRO A 1 103 ? -8.688 -1.85 -7.395 1 75.88 103 PRO A C 1
ATOM 827 O O . PRO A 1 103 ? -7.973 -2.766 -7.805 1 75.88 103 PRO A O 1
ATOM 830 N N . ALA A 1 104 ? -8.227 -0.835 -6.77 1 78.44 104 ALA A N 1
ATOM 831 C CA . ALA A 1 104 ? -6.789 -0.709 -6.566 1 78.44 104 ALA A CA 1
ATOM 832 C C . ALA A 1 104 ? -6.375 -1.273 -5.211 1 78.44 104 ALA A C 1
ATOM 834 O O . ALA A 1 104 ? -5.188 -1.506 -4.965 1 78.44 104 ALA A O 1
ATOM 835 N N . LEU A 1 105 ? -7.355 -1.532 -4.336 1 85.12 105 LEU A N 1
ATOM 836 C CA . LEU A 1 105 ? -7.062 -1.967 -2.975 1 85.12 105 LEU A CA 1
ATOM 837 C C . LEU A 1 105 ? -6.305 -3.289 -2.977 1 85.12 105 LEU A C 1
ATOM 839 O O . LEU A 1 105 ? -5.207 -3.383 -2.42 1 85.12 105 LEU A O 1
ATOM 843 N N . VAL A 1 106 ? -6.848 -4.262 -3.637 1 92.81 106 VAL A N 1
ATOM 844 C CA . VAL A 1 106 ? -6.297 -5.613 -3.604 1 92.81 106 VAL A CA 1
ATOM 845 C C . VAL A 1 106 ? -4.965 -5.648 -4.355 1 92.81 106 VAL A C 1
ATOM 847 O O . VAL A 1 106 ? -3.945 -6.07 -3.807 1 92.81 106 VAL A O 1
ATOM 850 N N . PRO A 1 107 ? -4.902 -5.078 -5.562 1 88.12 107 PRO A N 1
ATOM 851 C CA . PRO A 1 107 ? -3.641 -5.117 -6.309 1 88.12 107 PRO A CA 1
ATOM 852 C C . PRO A 1 107 ? -2.484 -4.477 -5.547 1 88.12 107 PRO A C 1
ATOM 854 O O . PRO A 1 107 ? -1.36 -4.984 -5.582 1 88.12 107 PRO A O 1
ATOM 857 N N . ARG A 1 108 ? -2.74 -3.455 -4.871 1 85 108 ARG A N 1
ATOM 858 C CA . ARG A 1 108 ? -1.694 -2.766 -4.121 1 85 108 ARG A CA 1
ATOM 859 C C . ARG A 1 108 ? -1.116 -3.666 -3.033 1 85 108 ARG A C 1
ATOM 861 O O . ARG A 1 108 ? 0.101 -3.719 -2.846 1 85 108 ARG A O 1
ATOM 868 N N . HIS A 1 109 ? -1.951 -4.328 -2.336 1 93.06 109 HIS A N 1
ATOM 869 C CA . HIS A 1 109 ? -1.506 -5.211 -1.264 1 93.06 109 HIS A CA 1
ATOM 870 C C . HIS A 1 109 ? -0.807 -6.445 -1.82 1 93.06 109 HIS A C 1
ATOM 872 O O . HIS A 1 109 ? 0.184 -6.91 -1.254 1 93.06 109 HIS A O 1
ATOM 878 N N . ILE A 1 110 ? -1.318 -6.949 -2.893 1 93.19 110 ILE A N 1
ATOM 879 C CA . ILE A 1 110 ? -0.717 -8.148 -3.465 1 93.19 110 ILE A CA 1
ATOM 880 C C . ILE A 1 110 ? 0.687 -7.828 -3.973 1 93.19 110 ILE A C 1
ATOM 882 O O . ILE A 1 110 ? 1.593 -8.664 -3.877 1 93.19 110 ILE A O 1
ATOM 886 N N . LEU A 1 111 ? 0.86 -6.703 -4.555 1 87.19 111 LEU A N 1
ATOM 887 C CA . LEU A 1 111 ? 2.188 -6.273 -4.984 1 87.19 111 LEU A CA 1
ATOM 888 C C . LEU A 1 111 ? 3.154 -6.238 -3.809 1 87.19 111 LEU A C 1
ATOM 890 O O . LEU A 1 111 ? 4.297 -6.691 -3.924 1 87.19 111 LEU A O 1
ATOM 894 N N . GLU A 1 112 ? 2.703 -5.68 -2.699 1 87.62 112 GLU A N 1
ATOM 895 C CA . GLU A 1 112 ? 3.541 -5.629 -1.505 1 87.62 112 GLU A CA 1
ATOM 896 C C . GLU A 1 112 ? 3.855 -7.035 -0.995 1 87.62 112 GLU A C 1
ATOM 898 O O . GLU A 1 112 ? 4.957 -7.289 -0.505 1 87.62 112 GLU A O 1
ATOM 903 N N . LEU A 1 113 ? 2.879 -7.875 -1.063 1 91.94 113 LEU A N 1
ATOM 904 C CA . LEU A 1 113 ? 3.096 -9.258 -0.666 1 91.94 113 LEU A CA 1
ATOM 905 C C . LEU A 1 113 ? 4.145 -9.922 -1.553 1 91.94 113 LEU A C 1
ATOM 907 O O . LEU A 1 113 ? 5.008 -10.656 -1.061 1 91.94 113 LEU A O 1
ATOM 911 N N . GLN A 1 114 ? 4.023 -9.648 -2.811 1 87.38 114 GLN A N 1
ATOM 912 C CA . GLN A 1 114 ? 4.988 -10.211 -3.75 1 87.38 114 GLN A CA 1
ATOM 913 C C . GLN A 1 114 ? 6.402 -9.719 -3.441 1 87.38 114 GLN A C 1
ATOM 915 O O . GLN A 1 114 ? 7.355 -10.5 -3.469 1 87.38 114 GLN A O 1
ATOM 920 N N . ASN A 1 115 ? 6.531 -8.508 -3.137 1 81.44 115 ASN A N 1
ATOM 921 C CA . ASN A 1 115 ? 7.828 -7.934 -2.795 1 81.44 115 ASN A CA 1
ATOM 922 C C . ASN A 1 115 ? 8.391 -8.539 -1.514 1 81.44 115 ASN A C 1
ATOM 924 O O . ASN A 1 115 ? 9.578 -8.875 -1.448 1 81.44 115 ASN A O 1
ATOM 928 N N . ALA A 1 116 ? 7.555 -8.664 -0.571 1 83.75 116 ALA A N 1
ATOM 929 C CA . ALA A 1 116 ? 7.973 -9.227 0.71 1 83.75 116 ALA A CA 1
ATOM 930 C C . ALA A 1 116 ? 8.367 -10.695 0.564 1 83.75 116 ALA A C 1
ATOM 932 O O . ALA A 1 116 ? 9.305 -11.164 1.211 1 83.75 116 ALA A O 1
ATOM 933 N N . GLY A 1 117 ? 7.605 -11.375 -0.211 1 80.06 117 GLY A N 1
ATOM 934 C CA . GLY A 1 117 ? 7.844 -12.797 -0.384 1 80.06 117 GLY A CA 1
ATOM 935 C C . GLY A 1 117 ? 9.109 -13.102 -1.161 1 80.06 117 GLY A C 1
ATOM 936 O O . GLY A 1 117 ? 9.641 -14.211 -1.082 1 80.06 117 GLY A O 1
ATOM 937 N N . ARG A 1 118 ? 9.602 -12.172 -1.816 1 75.19 118 ARG A N 1
ATOM 938 C CA . ARG A 1 118 ? 10.742 -12.406 -2.691 1 75.19 118 ARG A CA 1
ATOM 939 C C . ARG A 1 118 ? 12.031 -11.891 -2.061 1 75.19 118 ARG A C 1
ATOM 941 O O . ARG A 1 118 ? 13.125 -12.172 -2.557 1 75.19 118 ARG A O 1
ATOM 948 N N . GLU A 1 119 ? 11.844 -11.133 -1.146 1 71.81 119 GLU A N 1
ATOM 949 C CA . GLU A 1 119 ? 13.023 -10.586 -0.472 1 71.81 119 GLU A CA 1
ATOM 950 C C . GLU A 1 119 ? 13.484 -11.5 0.66 1 71.81 119 GLU A C 1
ATOM 952 O O . GLU A 1 119 ? 12.68 -12.25 1.224 1 71.81 119 GLU A O 1
ATOM 957 N N . GLU A 1 120 ? 14.836 -11.609 0.65 1 71.94 120 GLU A N 1
ATOM 958 C CA . GLU A 1 120 ? 15.445 -12.336 1.76 1 71.94 120 GLU A CA 1
ATOM 959 C C . GLU A 1 120 ? 15.969 -11.383 2.826 1 71.94 120 GLU A C 1
ATOM 961 O O . GLU A 1 120 ? 16.609 -10.375 2.506 1 71.94 120 GLU A O 1
ATOM 966 N N . GLY A 1 121 ? 15.297 -11.047 3.846 1 75.5 121 GLY A N 1
ATOM 967 C CA . GLY A 1 121 ? 15.766 -10.164 4.902 1 75.5 121 GLY A CA 1
ATOM 968 C C . GLY A 1 121 ? 15.039 -10.375 6.215 1 75.5 121 GLY A C 1
ATOM 969 O O . GLY A 1 121 ? 14.102 -11.164 6.293 1 75.5 121 GLY A O 1
ATOM 970 N N . PRO A 1 122 ? 15.781 -9.57 7.094 1 79.94 122 PRO A N 1
ATOM 971 C CA . PRO A 1 122 ? 15.164 -9.648 8.422 1 79.94 122 PRO A CA 1
ATOM 972 C C . PRO A 1 122 ? 13.773 -9.016 8.461 1 79.94 122 PRO A C 1
ATOM 974 O O . PRO A 1 122 ? 13.484 -8.109 7.676 1 79.94 122 PRO A O 1
ATOM 977 N N . PHE A 1 123 ? 12.609 -9.516 8.422 1 91.25 123 PHE A N 1
ATOM 978 C CA . PHE A 1 123 ? 11.281 -8.977 8.711 1 91.25 123 PHE A CA 1
ATOM 979 C C . PHE A 1 123 ? 10.305 -9.328 7.598 1 91.25 123 PHE A C 1
ATOM 981 O O . PHE A 1 123 ? 9.133 -8.953 7.656 1 91.25 123 PHE A O 1
ATOM 988 N N . CYS A 1 124 ? 10.875 -9.914 6.551 1 90.62 124 CYS A N 1
ATOM 989 C CA . CYS A 1 124 ? 10.039 -10.195 5.387 1 90.62 124 CYS A CA 1
ATOM 990 C C . CYS A 1 124 ? 8.766 -10.922 5.793 1 90.62 124 CYS A C 1
ATOM 992 O O . CYS A 1 124 ? 7.676 -10.578 5.336 1 90.62 124 CYS A O 1
ATOM 994 N N . ALA A 1 125 ? 8.953 -11.914 6.664 1 92.5 125 ALA A N 1
ATOM 995 C CA . ALA A 1 125 ? 7.793 -12.672 7.121 1 92.5 125 ALA A CA 1
ATOM 996 C C . ALA A 1 125 ? 6.82 -11.781 7.883 1 92.5 125 ALA A C 1
ATOM 998 O O . ALA A 1 125 ? 5.602 -11.898 7.723 1 92.5 125 ALA A O 1
ATOM 999 N N . GLU A 1 126 ? 7.359 -10.93 8.688 1 94.75 126 GLU A N 1
ATOM 1000 C CA . GLU A 1 126 ? 6.531 -10.008 9.453 1 94.75 126 GLU A CA 1
ATOM 1001 C C . GLU A 1 126 ? 5.812 -9.016 8.539 1 94.75 126 GLU A C 1
ATOM 1003 O O . GLU A 1 126 ? 4.633 -8.719 8.734 1 94.75 126 GLU A O 1
ATOM 1008 N N . ILE A 1 127 ? 6.516 -8.508 7.57 1 94.94 127 ILE A N 1
ATOM 1009 C CA . ILE A 1 127 ? 5.93 -7.582 6.605 1 94.94 127 ILE A CA 1
ATOM 1010 C C . ILE A 1 127 ? 4.789 -8.273 5.859 1 94.94 127 ILE A C 1
ATOM 1012 O O . ILE A 1 127 ? 3.709 -7.699 5.695 1 94.94 127 ILE A O 1
ATOM 1016 N N . ALA A 1 128 ? 5.02 -9.453 5.465 1 95.44 128 ALA A N 1
ATOM 1017 C CA . ALA A 1 128 ? 3.994 -10.211 4.758 1 95.44 128 ALA A CA 1
ATOM 1018 C C . ALA A 1 128 ? 2.756 -10.406 5.629 1 95.44 128 ALA A C 1
ATOM 1020 O O . ALA A 1 128 ? 1.628 -10.234 5.16 1 95.44 128 ALA A O 1
ATOM 1021 N N . GLU A 1 129 ? 3 -10.773 6.84 1 96.81 129 GLU A N 1
ATOM 1022 C CA . GLU A 1 129 ? 1.87 -10.969 7.742 1 96.81 129 GLU A CA 1
ATOM 1023 C C . GLU A 1 129 ? 1.088 -9.68 7.941 1 96.81 129 GLU A C 1
ATOM 1025 O O . GLU A 1 129 ? -0.145 -9.688 7.949 1 96.81 129 GLU A O 1
ATOM 1030 N N . LEU A 1 130 ? 1.793 -8.602 8.164 1 96.44 130 LEU A N 1
ATOM 1031 C CA . LEU A 1 130 ? 1.146 -7.309 8.344 1 96.44 130 LEU A CA 1
ATOM 1032 C C . LEU A 1 130 ? 0.326 -6.934 7.113 1 96.44 130 LEU A C 1
ATOM 1034 O O . LEU A 1 130 ? -0.787 -6.418 7.238 1 96.44 130 LEU A O 1
ATOM 1038 N N . GLU A 1 131 ? 0.867 -7.191 5.973 1 95.62 131 GLU A N 1
ATOM 1039 C CA . GLU A 1 131 ? 0.167 -6.895 4.727 1 95.62 131 GLU A CA 1
ATOM 1040 C C . GLU A 1 131 ? -1.098 -7.738 4.59 1 95.62 131 GLU A C 1
ATOM 1042 O O . GLU A 1 131 ? -2.143 -7.234 4.172 1 95.62 131 GLU A O 1
ATOM 1047 N N . LEU A 1 132 ? -0.998 -8.984 4.918 1 97.62 132 LEU A N 1
ATOM 1048 C CA . LEU A 1 132 ? -2.154 -9.875 4.875 1 97.62 132 LEU A CA 1
ATOM 1049 C C . LEU A 1 132 ? -3.248 -9.391 5.82 1 97.62 132 LEU A C 1
ATOM 1051 O O . LEU A 1 132 ? -4.41 -9.273 5.426 1 97.62 132 LEU A O 1
ATOM 1055 N N . ARG A 1 133 ? -2.885 -9.086 7.023 1 97.62 133 ARG A N 1
ATOM 1056 C CA . ARG A 1 133 ? -3.844 -8.609 8.016 1 97.62 133 ARG A CA 1
ATOM 1057 C C . ARG A 1 133 ? -4.488 -7.305 7.57 1 97.62 133 ARG A C 1
ATOM 1059 O O . ARG A 1 133 ? -5.699 -7.117 7.727 1 97.62 133 ARG A O 1
ATOM 1066 N N . SER A 1 134 ? -3.67 -6.438 7.055 1 96.44 134 SER A N 1
ATOM 1067 C CA . SER A 1 134 ? -4.18 -5.152 6.594 1 96.44 134 SER A CA 1
ATOM 1068 C C . SER A 1 134 ? -5.191 -5.328 5.465 1 96.44 134 SER A C 1
ATOM 1070 O O . SER A 1 134 ? -6.273 -4.738 5.492 1 96.44 134 SER A O 1
ATOM 1072 N N . LEU A 1 135 ? -4.863 -6.125 4.484 1 96.12 135 LEU A N 1
ATOM 1073 C CA . LEU A 1 135 ? -5.754 -6.363 3.355 1 96.12 135 LEU A CA 1
ATOM 1074 C C . LEU A 1 135 ? -7.082 -6.949 3.824 1 96.12 135 LEU A C 1
ATOM 1076 O O . LEU A 1 135 ? -8.148 -6.438 3.477 1 96.12 135 LEU A O 1
ATOM 1080 N N . LEU A 1 136 ? -6.992 -8.008 4.641 1 97.56 136 LEU A N 1
ATOM 1081 C CA . LEU A 1 136 ? -8.203 -8.688 5.094 1 97.56 136 LEU A CA 1
ATOM 1082 C C . LEU A 1 136 ? -9.055 -7.766 5.953 1 97.56 136 LEU A C 1
ATOM 1084 O O . LEU A 1 136 ? -10.281 -7.773 5.852 1 97.56 136 LEU A O 1
ATOM 1088 N N . THR A 1 137 ? -8.453 -6.941 6.797 1 96.25 137 THR A N 1
ATOM 1089 C CA . THR A 1 137 ? -9.172 -5.988 7.637 1 96.25 137 THR A CA 1
ATOM 1090 C C . THR A 1 137 ? -9.859 -4.93 6.781 1 96.25 137 THR A C 1
ATOM 1092 O O . THR A 1 137 ? -11.008 -4.559 7.043 1 96.25 137 THR A O 1
ATOM 1095 N N . LYS A 1 138 ? -9.219 -4.445 5.781 1 92.62 138 LYS A N 1
ATOM 1096 C CA . LYS A 1 138 ? -9.797 -3.439 4.891 1 92.62 138 LYS A CA 1
ATOM 1097 C C . LYS A 1 138 ? -10.969 -4.008 4.105 1 92.62 138 LYS A C 1
ATOM 1099 O O . LYS A 1 138 ? -11.961 -3.316 3.873 1 92.62 138 LYS A O 1
ATOM 1104 N N . LEU A 1 139 ? -10.82 -5.223 3.668 1 93.94 139 LEU A N 1
ATOM 1105 C CA . LEU A 1 139 ? -11.922 -5.871 2.971 1 93.94 139 LEU A CA 1
ATOM 1106 C C . LEU A 1 139 ? -13.125 -6.035 3.893 1 93.94 139 LEU A C 1
ATOM 1108 O O . LEU A 1 139 ? -14.266 -5.812 3.479 1 93.94 139 LEU A O 1
ATOM 1112 N N . ALA A 1 140 ? -12.867 -6.441 5.121 1 94.56 140 ALA A N 1
ATOM 1113 C CA . ALA A 1 140 ? -13.945 -6.57 6.102 1 94.56 140 ALA A CA 1
ATOM 1114 C C . ALA A 1 140 ? -14.617 -5.223 6.355 1 94.56 140 ALA A C 1
ATOM 1116 O O . ALA A 1 140 ? -15.844 -5.141 6.453 1 94.56 140 ALA A O 1
ATOM 1117 N N . ALA A 1 141 ? -13.797 -4.203 6.48 1 90.31 141 ALA A N 1
ATOM 1118 C CA . ALA A 1 141 ? -14.32 -2.859 6.711 1 90.31 141 ALA A CA 1
ATOM 1119 C C . ALA A 1 141 ? -15.258 -2.438 5.586 1 90.31 141 ALA A C 1
ATOM 1121 O O . ALA A 1 141 ? -16.25 -1.752 5.824 1 90.31 141 ALA A O 1
ATOM 1122 N N . ALA A 1 142 ? -14.953 -2.807 4.41 1 85.69 142 ALA A N 1
ATOM 1123 C CA . ALA A 1 142 ? -15.742 -2.43 3.24 1 85.69 142 ALA A CA 1
ATOM 1124 C C . ALA A 1 142 ? -17.109 -3.121 3.25 1 85.69 142 ALA A C 1
ATOM 1126 O O . ALA A 1 142 ? -18.062 -2.623 2.658 1 85.69 142 ALA A O 1
ATOM 1127 N N . LEU A 1 143 ? -17.141 -4.262 3.873 1 88.19 143 LEU A N 1
ATOM 1128 C CA . LEU A 1 143 ? -18.391 -5.023 3.906 1 88.19 143 LEU A CA 1
ATOM 1129 C C . LEU A 1 143 ? -19.422 -4.352 4.82 1 88.19 143 LEU A C 1
ATOM 1131 O O . LEU A 1 143 ? -20.625 -4.562 4.672 1 88.19 143 LEU A O 1
ATOM 1135 N N . VAL A 1 144 ? -18.984 -3.668 5.762 1 82.94 144 VAL A N 1
ATOM 1136 C CA . VAL A 1 144 ? -19.906 -3.078 6.738 1 82.94 144 VAL A CA 1
ATOM 1137 C C . VAL A 1 144 ? -20.328 -1.691 6.266 1 82.94 144 VAL A C 1
ATOM 1139 O O . VAL A 1 144 ? -21.281 -1.112 6.809 1 82.94 144 VAL A O 1
ATOM 1142 N N . ARG A 1 145 ? -19.688 -1.165 5.258 1 75.25 145 ARG A N 1
ATOM 1143 C CA . ARG A 1 145 ? -20.078 0.121 4.691 1 75.25 145 ARG A CA 1
ATOM 1144 C C . ARG A 1 145 ? -21.219 -0.047 3.686 1 75.25 145 ARG A C 1
ATOM 1146 O O . ARG A 1 145 ? -21.266 -1.035 2.949 1 75.25 145 ARG A O 1
ATOM 1153 N N . PRO A 1 146 ? -22.094 0.79 3.812 1 64.38 146 PRO A N 1
ATOM 1154 C CA . PRO A 1 146 ? -23.156 0.706 2.801 1 64.38 146 PRO A CA 1
ATOM 1155 C C . PRO A 1 146 ? -22.609 0.766 1.375 1 64.38 146 PRO A C 1
ATOM 1157 O O . PRO A 1 146 ? -21.703 1.553 1.088 1 64.38 146 PRO A O 1
ATOM 1160 N N . ALA A 1 147 ? -22.812 -0.2 0.61 1 59.53 147 ALA A N 1
ATOM 1161 C CA . ALA A 1 147 ? -22.312 -0.351 -0.752 1 59.53 147 ALA A CA 1
ATOM 1162 C C . ALA A 1 147 ? -22.812 0.782 -1.648 1 59.53 147 ALA A C 1
ATOM 1164 O O . ALA A 1 147 ? -24 1.06 -1.703 1 59.53 147 ALA A O 1
ATOM 1165 N N . PRO A 1 148 ? -21.766 1.543 -2.152 1 59.72 148 PRO A N 1
ATOM 1166 C CA . PRO A 1 148 ? -22.25 2.52 -3.129 1 59.72 148 PRO A CA 1
ATOM 1167 C C . PRO A 1 148 ? -22.828 1.863 -4.379 1 59.72 148 PRO A C 1
ATOM 1169 O O . PRO A 1 148 ? -22.516 0.708 -4.68 1 59.72 148 PRO A O 1
ATOM 1172 N N . PRO A 1 149 ? -23.766 2.514 -5.008 1 60.72 149 PRO A N 1
ATOM 1173 C CA . PRO A 1 149 ? -24.25 1.989 -6.289 1 60.72 149 PRO A CA 1
ATOM 1174 C C . PRO A 1 149 ? -23.125 1.732 -7.281 1 60.72 149 PRO A C 1
ATOM 1176 O O . PRO A 1 149 ? -22.062 2.354 -7.191 1 60.72 149 PRO A O 1
ATOM 1179 N N . ALA A 1 150 ? -23.25 0.756 -8.133 1 58.78 150 ALA A N 1
ATOM 1180 C CA . ALA A 1 150 ? -22.266 0.311 -9.117 1 58.78 150 ALA A CA 1
ATOM 1181 C C . ALA A 1 150 ? -21.703 1.494 -9.898 1 58.78 150 ALA A C 1
ATOM 1183 O O . ALA A 1 150 ? -20.5 1.532 -10.195 1 58.78 150 ALA A O 1
ATOM 1184 N N . ARG A 1 151 ? -22.562 2.439 -10.305 1 59.25 151 ARG A N 1
ATOM 1185 C CA . ARG A 1 151 ? -22.156 3.611 -11.07 1 59.25 151 ARG A CA 1
ATOM 1186 C C . ARG A 1 151 ? -21.109 4.418 -10.328 1 59.25 151 ARG A C 1
ATOM 1188 O O . ARG A 1 151 ? -20.219 5.027 -10.945 1 59.25 151 ARG A O 1
ATOM 1195 N N . THR A 1 152 ? -21.234 4.34 -9.086 1 64.19 152 THR A N 1
ATOM 1196 C CA . THR A 1 152 ? -20.328 5.094 -8.234 1 64.19 152 THR A CA 1
ATOM 1197 C C . THR A 1 152 ? -18.938 4.438 -8.195 1 64.19 152 THR A C 1
ATOM 1199 O O . THR A 1 152 ? -17.922 5.129 -8.148 1 64.19 152 THR A O 1
ATOM 1202 N N . LEU A 1 153 ? -18.938 3.213 -8.492 1 65.44 153 LEU A N 1
ATOM 1203 C CA . LEU A 1 153 ? -17.703 2.436 -8.398 1 65.44 153 LEU A CA 1
ATOM 1204 C C . LEU A 1 153 ? -16.781 2.76 -9.562 1 65.44 153 LEU A C 1
ATOM 1206 O O . LEU A 1 153 ? -15.555 2.719 -9.406 1 65.44 153 LEU A O 1
ATOM 1210 N N . ARG A 1 154 ? -17.406 3.154 -10.664 1 72.25 154 ARG A N 1
ATOM 1211 C CA . ARG A 1 154 ? -16.625 3.49 -11.852 1 72.25 154 ARG A CA 1
ATOM 1212 C C . ARG A 1 154 ? -15.719 4.688 -11.602 1 72.25 154 ARG A C 1
ATOM 1214 O O . ARG A 1 154 ? -14.625 4.777 -12.172 1 72.25 154 ARG A O 1
ATOM 1221 N N . TYR A 1 155 ? -16.203 5.551 -10.727 1 79.5 155 TYR A N 1
ATOM 1222 C CA . TYR A 1 155 ? -15.469 6.793 -10.5 1 79.5 155 TYR A CA 1
ATOM 1223 C C . TYR A 1 155 ? -14.711 6.742 -9.172 1 79.5 155 TYR A C 1
ATOM 1225 O O . TYR A 1 155 ? -14.023 7.703 -8.805 1 79.5 155 TYR A O 1
ATOM 1233 N N . ALA A 1 156 ? -14.773 5.652 -8.602 1 76 156 ALA A N 1
ATOM 1234 C CA . ALA A 1 156 ? -14.258 5.551 -7.234 1 76 156 ALA A CA 1
ATOM 1235 C C . ALA A 1 156 ? -12.766 5.852 -7.191 1 76 156 ALA A C 1
ATOM 1237 O O . ALA A 1 156 ? -12.305 6.613 -6.336 1 76 156 ALA A O 1
ATOM 1238 N N . ASP A 1 157 ? -12.07 5.383 -8.102 1 75.12 157 ASP A N 1
ATOM 1239 C CA . ASP A 1 157 ? -10.633 5.594 -8.133 1 75.12 157 ASP A CA 1
ATOM 1240 C C . ASP A 1 157 ? -10.297 7.062 -8.383 1 75.12 157 ASP A C 1
ATOM 1242 O O . ASP A 1 157 ? -9.438 7.629 -7.699 1 75.12 157 ASP A O 1
ATOM 1246 N N . SER A 1 158 ? -10.922 7.531 -9.344 1 84 158 SER A N 1
ATOM 1247 C CA . SER A 1 158 ? -10.68 8.93 -9.688 1 84 158 SER A CA 1
ATOM 1248 C C . SER A 1 158 ? -11.07 9.859 -8.539 1 84 158 SER A C 1
ATOM 1250 O O . SER A 1 158 ? -10.383 10.844 -8.273 1 84 158 SER A O 1
ATOM 1252 N N . LEU A 1 159 ? -12.156 9.531 -7.902 1 86.56 159 LEU A N 1
ATOM 1253 C CA . LEU A 1 159 ? -12.617 10.336 -6.777 1 86.56 159 LEU A CA 1
ATOM 1254 C C . LEU A 1 159 ? -11.664 10.211 -5.594 1 86.56 159 LEU A C 1
ATOM 1256 O O . LEU A 1 159 ? -11.391 11.195 -4.902 1 86.56 159 LEU A O 1
ATOM 1260 N N . SER A 1 160 ? -11.164 9.047 -5.461 1 82.5 160 SER A N 1
ATOM 1261 C CA . SER A 1 160 ? -10.211 8.828 -4.379 1 82.5 160 SER A CA 1
ATOM 1262 C C . SER A 1 160 ? -8.93 9.633 -4.598 1 82.5 160 SER A C 1
ATOM 1264 O O . SER A 1 160 ? -8.406 10.234 -3.664 1 82.5 160 SER A O 1
ATOM 1266 N N . ARG A 1 161 ? -8.5 9.594 -5.738 1 83.44 161 ARG A N 1
ATOM 1267 C CA . ARG A 1 161 ? -7.309 10.359 -6.078 1 83.44 161 ARG A CA 1
ATOM 1268 C C . ARG A 1 161 ? -7.551 11.859 -5.895 1 83.44 161 ARG A C 1
ATOM 1270 O O . ARG A 1 161 ? -6.688 12.57 -5.379 1 83.44 161 ARG A O 1
ATOM 1277 N N . LEU A 1 162 ? -8.656 12.234 -6.359 1 88.88 162 LEU A N 1
ATOM 1278 C CA . LEU A 1 162 ? -9.023 13.641 -6.211 1 88.88 162 LEU A CA 1
ATOM 1279 C C . LEU A 1 162 ? -9.07 14.039 -4.738 1 88.88 162 LEU A C 1
ATOM 1281 O O . LEU A 1 162 ? -8.578 15.102 -4.363 1 88.88 162 LEU A O 1
ATOM 1285 N N . ARG A 1 163 ? -9.664 13.188 -3.969 1 87.31 163 ARG A N 1
ATOM 1286 C CA . ARG A 1 163 ? -9.781 13.461 -2.541 1 87.31 163 ARG A CA 1
ATOM 1287 C C . ARG A 1 163 ? -8.406 13.539 -1.882 1 87.31 163 ARG A C 1
ATOM 1289 O O . ARG A 1 163 ? -8.164 14.391 -1.029 1 87.31 163 ARG A O 1
ATOM 1296 N N . ALA A 1 164 ? -7.59 12.711 -2.307 1 84.69 164 ALA A N 1
ATOM 1297 C CA . ALA A 1 164 ? -6.219 12.727 -1.801 1 84.69 164 ALA A CA 1
ATOM 1298 C C . ALA A 1 164 ? -5.527 14.047 -2.133 1 84.69 164 ALA A C 1
ATOM 1300 O O . ALA A 1 164 ? -4.832 14.617 -1.29 1 84.69 164 ALA A O 1
ATOM 1301 N N . ASP A 1 165 ? -5.727 14.422 -3.301 1 84.94 165 ASP A N 1
ATOM 1302 C CA . ASP A 1 165 ? -5.148 15.695 -3.734 1 84.94 165 ASP A CA 1
ATOM 1303 C C . ASP A 1 165 ? -5.688 16.859 -2.902 1 84.94 165 ASP A C 1
ATOM 1305 O O . ASP A 1 165 ? -4.945 17.781 -2.566 1 84.94 165 ASP A O 1
ATOM 1309 N N . LEU A 1 166 ? -6.906 16.797 -2.678 1 87.12 166 LEU A N 1
ATOM 1310 C CA . LEU A 1 166 ? -7.566 17.828 -1.893 1 87.12 166 LEU A CA 1
ATOM 1311 C C . LEU A 1 166 ? -6.961 17.922 -0.496 1 87.12 166 LEU A C 1
ATOM 1313 O O . LEU A 1 166 ? -6.699 19.031 -0.001 1 87.12 166 LEU A O 1
ATOM 1317 N N . TYR A 1 167 ? -6.676 16.844 0.063 1 85.12 167 TYR A N 1
ATOM 1318 C CA . TYR A 1 167 ? -6.156 16.797 1.426 1 85.12 167 TYR A CA 1
ATOM 1319 C C . TYR A 1 167 ? -4.691 17.219 1.463 1 85.12 167 TYR A C 1
ATOM 1321 O O . TYR A 1 167 ? -4.215 17.75 2.471 1 85.12 167 TYR A O 1
ATOM 1329 N N . GLY A 1 168 ? -4.059 17.047 0.419 1 85.19 168 GLY A N 1
ATOM 1330 C CA . GLY A 1 168 ? -2.656 17.406 0.326 1 85.19 168 GLY A CA 1
ATOM 1331 C C . GLY A 1 168 ? -2.438 18.891 0.058 1 85.19 168 GLY A C 1
ATOM 1332 O O . GLY A 1 168 ? -1.326 19.391 0.219 1 85.19 168 GLY A O 1
ATOM 1333 N N . SER A 1 169 ? -3.541 19.547 -0.341 1 85.81 169 SER A N 1
ATOM 1334 C CA . SER A 1 169 ? -3.459 20.969 -0.66 1 85.81 169 SER A CA 1
ATOM 1335 C C . SER A 1 169 ? -4.613 21.75 -0.031 1 85.81 169 SER A C 1
ATOM 1337 O O . SER A 1 169 ? -5.414 22.359 -0.739 1 85.81 169 SER A O 1
ATOM 1339 N N . PRO A 1 170 ? -4.547 21.812 1.237 1 79.44 170 PRO A N 1
ATOM 1340 C CA . PRO A 1 170 ? -5.695 22.422 1.911 1 79.44 170 PRO A CA 1
ATOM 1341 C C . PRO A 1 170 ? -5.82 23.922 1.639 1 79.44 170 PRO A C 1
ATOM 1343 O O . PRO A 1 170 ? -6.887 24.5 1.845 1 79.44 170 PRO A O 1
ATOM 1346 N N . ASP A 1 171 ? -4.844 24.5 1.144 1 80.06 171 ASP A N 1
ATOM 1347 C CA . ASP A 1 171 ? -4.836 25.938 0.903 1 80.06 171 ASP A CA 1
ATOM 1348 C C . ASP A 1 171 ? -5.328 26.266 -0.506 1 80.06 171 ASP A C 1
ATOM 1350 O O . ASP A 1 171 ? -5.547 27.438 -0.84 1 80.06 171 ASP A O 1
ATOM 1354 N N . ALA A 1 172 ? -5.492 25.266 -1.256 1 79 172 ALA A N 1
ATOM 1355 C CA . ALA A 1 172 ? -5.867 25.484 -2.648 1 79 172 ALA A CA 1
ATOM 1356 C C . ALA A 1 172 ? -7.25 26.141 -2.744 1 79 172 ALA A C 1
ATOM 1358 O O . ALA A 1 172 ? -8.164 25.766 -2.004 1 79 172 ALA A O 1
ATOM 1359 N N . ARG A 1 173 ? -7.344 27.188 -3.645 1 83.25 173 ARG A N 1
ATOM 1360 C CA . ARG A 1 173 ? -8.617 27.844 -3.914 1 83.25 173 ARG A CA 1
ATOM 1361 C C . ARG A 1 173 ? -9.305 27.219 -5.133 1 83.25 173 ARG A C 1
ATOM 1363 O O . ARG A 1 173 ? -9.195 27.75 -6.242 1 83.25 173 ARG A O 1
ATOM 1370 N N . VAL A 1 174 ? -9.875 26.109 -4.93 1 88.5 174 VAL A N 1
ATOM 1371 C CA . VAL A 1 174 ? -10.5 25.375 -6.02 1 88.5 174 VAL A CA 1
ATOM 1372 C C . VAL A 1 174 ? -12.016 25.359 -5.824 1 88.5 174 VAL A C 1
ATOM 1374 O O . VAL A 1 174 ? -12.5 25.219 -4.699 1 88.5 174 VAL A O 1
ATOM 1377 N N . SER A 1 175 ? -12.68 25.578 -6.898 1 92.44 175 SER A N 1
ATOM 1378 C CA . SER A 1 175 ? -14.133 25.516 -6.844 1 92.44 175 SER A CA 1
ATOM 1379 C C . SER A 1 175 ? -14.641 24.094 -7.066 1 92.44 175 SER A C 1
ATOM 1381 O O . SER A 1 175 ? -13.898 23.25 -7.555 1 92.44 175 SER A O 1
ATOM 1383 N N . VAL A 1 176 ? -15.867 23.906 -6.633 1 94.5 176 VAL A N 1
ATOM 1384 C CA . VAL A 1 176 ? -16.484 22.609 -6.848 1 94.5 176 VAL A CA 1
ATOM 1385 C C . VAL A 1 176 ? -16.547 22.312 -8.344 1 94.5 176 VAL A C 1
ATOM 1387 O O . VAL A 1 176 ? -16.391 21.156 -8.758 1 94.5 176 VAL A O 1
ATOM 1390 N N . GLU A 1 177 ? -16.75 23.344 -9.133 1 94.94 177 GLU A N 1
ATOM 1391 C CA . GLU A 1 177 ? -16.812 23.203 -10.578 1 94.94 177 GLU A CA 1
ATOM 1392 C C . GLU A 1 177 ? -15.477 22.719 -11.148 1 94.94 177 GLU A C 1
ATOM 1394 O O . GLU A 1 177 ? -15.445 21.859 -12.031 1 94.94 177 GLU A O 1
ATOM 1399 N N . GLU A 1 178 ? -14.469 23.266 -10.688 1 94.25 178 GLU A N 1
ATOM 1400 C CA . GLU A 1 178 ? -13.133 22.875 -11.133 1 94.25 178 GLU A CA 1
ATOM 1401 C C . GLU A 1 178 ? -12.805 21.438 -10.734 1 94.25 178 GLU A C 1
ATOM 1403 O O . GLU A 1 178 ? -12.18 20.703 -11.5 1 94.25 178 GLU A O 1
ATOM 1408 N N . LEU A 1 179 ? -13.227 21.062 -9.562 1 94.25 179 LEU A N 1
ATOM 1409 C CA . LEU A 1 179 ? -13.008 19.688 -9.102 1 94.25 179 LEU A CA 1
ATOM 1410 C C . LEU A 1 179 ? -13.781 18.703 -9.953 1 94.25 179 LEU A C 1
ATOM 1412 O O . LEU A 1 179 ? -13.25 17.641 -10.32 1 94.25 179 LEU A O 1
ATOM 1416 N N . ALA A 1 180 ? -14.961 19.047 -10.266 1 95.31 180 ALA A N 1
ATOM 1417 C CA . ALA A 1 180 ? -15.797 18.188 -11.117 1 95.31 180 ALA A CA 1
ATOM 1418 C C . ALA A 1 180 ? -15.148 17.984 -12.484 1 95.31 180 ALA A C 1
ATOM 1420 O O . ALA A 1 180 ? -15.148 16.875 -13.016 1 95.31 180 ALA A O 1
ATOM 1421 N N . ALA A 1 181 ? -14.578 19.031 -12.984 1 93.75 181 ALA A N 1
ATOM 1422 C CA . ALA A 1 181 ? -13.945 19 -14.305 1 93.75 181 ALA A CA 1
ATOM 1423 C C . ALA A 1 181 ? -12.734 18.078 -14.305 1 93.75 181 ALA A C 1
ATOM 1425 O O . ALA A 1 181 ? -12.445 17.422 -15.312 1 93.75 181 ALA A O 1
ATOM 1426 N N . LYS A 1 182 ? -12.086 17.938 -13.234 1 91.75 182 LYS A N 1
ATOM 1427 C CA . LYS A 1 182 ? -10.898 17.094 -13.125 1 91.75 182 LYS A CA 1
ATOM 1428 C C . LYS A 1 182 ? -11.25 15.617 -13.32 1 91.75 182 LYS A C 1
ATOM 1430 O O . LYS A 1 182 ? -10.398 14.82 -13.703 1 91.75 182 LYS A O 1
ATOM 1435 N N . VAL A 1 183 ? -12.469 15.305 -13.008 1 90.94 183 VAL A N 1
ATOM 1436 C CA . VAL A 1 183 ? -12.875 13.914 -13.148 1 90.94 183 VAL A CA 1
ATOM 1437 C C . VAL A 1 183 ? -13.914 13.789 -14.258 1 90.94 183 VAL A C 1
ATOM 1439 O O . VAL A 1 183 ? -14.648 12.797 -14.328 1 90.94 183 VAL A O 1
ATOM 1442 N N . SER A 1 184 ? -14.055 14.844 -15.016 1 93.25 184 SER A N 1
ATOM 1443 C CA . SER A 1 184 ? -14.891 14.891 -16.219 1 93.25 184 SER A CA 1
ATOM 1444 C C . SER A 1 184 ? -16.359 14.641 -15.867 1 93.25 184 SER A C 1
ATOM 1446 O O . SER A 1 184 ? -17.031 13.852 -16.531 1 93.25 184 SER A O 1
ATOM 1448 N N . LEU A 1 185 ? -16.844 15.281 -14.867 1 93.88 185 LEU A N 1
ATOM 1449 C CA . LEU A 1 185 ? -18.25 15.195 -14.461 1 93.88 185 LEU A CA 1
ATOM 1450 C C . LEU A 1 185 ? -18.859 16.594 -14.367 1 93.88 185 LEU A C 1
ATOM 1452 O O . LEU A 1 185 ? -18.156 17.578 -14.25 1 93.88 185 LEU A O 1
ATOM 1456 N N . SER A 1 186 ? -20.156 16.609 -14.508 1 95.06 186 SER A N 1
ATOM 1457 C CA . SER A 1 186 ? -20.859 17.844 -14.172 1 95.06 186 SER A CA 1
ATOM 1458 C C . SER A 1 186 ? -20.781 18.125 -12.68 1 95.06 186 SER A C 1
ATOM 1460 O O . SER A 1 186 ? -20.531 17.234 -11.875 1 95.06 186 SER A O 1
ATOM 1462 N N . LYS A 1 187 ? -21.016 19.391 -12.328 1 95.62 187 LYS A N 1
ATOM 1463 C CA . LYS A 1 187 ? -20.969 19.797 -10.93 1 95.62 187 LYS A CA 1
ATOM 1464 C C . LYS A 1 187 ? -21.969 19.016 -10.086 1 95.62 187 LYS A C 1
ATOM 1466 O O . LYS A 1 187 ? -21.625 18.5 -9.023 1 95.62 187 LYS A O 1
ATOM 1471 N N . SER A 1 188 ? -23.141 18.891 -10.594 1 95.31 188 SER A N 1
ATOM 1472 C CA . SER A 1 188 ? -24.203 18.219 -9.859 1 95.31 188 SER A CA 1
ATOM 1473 C C . SER A 1 188 ? -23.891 16.734 -9.672 1 95.31 188 SER A C 1
ATOM 1475 O O . SER A 1 188 ? -24 16.203 -8.562 1 95.31 188 SER A O 1
ATOM 1477 N N . HIS A 1 189 ? -23.516 16.125 -10.727 1 94.06 189 HIS A N 1
ATOM 1478 C CA . HIS A 1 189 ? -23.203 14.711 -10.672 1 94.06 189 HIS A CA 1
ATOM 1479 C C . HIS A 1 189 ? -22 14.445 -9.773 1 94.06 189 HIS A C 1
ATOM 1481 O O . HIS A 1 189 ? -21.984 13.469 -9.023 1 94.06 189 HIS A O 1
ATOM 1487 N N . PHE A 1 190 ? -21.047 15.258 -9.836 1 95.25 190 PHE A N 1
ATOM 1488 C CA . PHE A 1 190 ? -19.844 15.148 -9.023 1 95.25 190 PHE A CA 1
ATOM 1489 C C . PHE A 1 190 ? -20.188 15.211 -7.539 1 95.25 190 PHE A C 1
ATOM 1491 O O . PHE A 1 190 ? -19.766 14.359 -6.754 1 95.25 190 PHE A O 1
ATOM 1498 N N . GLN A 1 191 ? -20.953 16.156 -7.195 1 94.69 191 GLN A N 1
ATOM 1499 C CA . GLN A 1 191 ? -21.328 16.344 -5.793 1 94.69 191 GLN A CA 1
ATOM 1500 C C . GLN A 1 191 ? -22.094 15.141 -5.258 1 94.69 191 GLN A C 1
ATOM 1502 O O . GLN A 1 191 ? -21.859 14.695 -4.133 1 94.69 191 GLN A O 1
ATOM 1507 N N . HIS A 1 192 ? -22.938 14.688 -6.09 1 92.06 192 HIS A N 1
ATOM 1508 C CA . HIS A 1 192 ? -23.734 13.531 -5.695 1 92.06 192 HIS A CA 1
ATOM 1509 C C . HIS A 1 192 ? -22.859 12.297 -5.512 1 92.06 192 HIS A C 1
ATOM 1511 O O . HIS A 1 192 ? -22.938 11.625 -4.48 1 92.06 192 HIS A O 1
ATOM 1517 N N . LEU A 1 193 ? -22.031 12.047 -6.41 1 89.69 193 LEU A N 1
ATOM 1518 C CA . LEU A 1 193 ? -21.156 10.875 -6.383 1 89.69 193 LEU A CA 1
ATOM 1519 C C . LEU A 1 193 ? -20.172 10.961 -5.227 1 89.69 193 LEU A C 1
ATOM 1521 O O . LEU A 1 193 ? -19.859 9.945 -4.594 1 89.69 193 LEU A O 1
ATOM 1525 N N . TYR A 1 194 ? -19.703 12.102 -5.051 1 90.38 194 TYR A N 1
ATOM 1526 C CA . TYR A 1 194 ? -18.75 12.312 -3.965 1 90.38 194 TYR A CA 1
ATOM 1527 C C . TYR A 1 194 ? -19.375 11.961 -2.619 1 90.38 194 TYR A C 1
ATOM 1529 O O . TYR A 1 194 ? -18.781 11.227 -1.828 1 90.38 194 TYR A O 1
ATOM 1537 N N . LYS A 1 195 ? -20.547 12.438 -2.408 1 88.69 195 LYS A N 1
ATOM 1538 C CA . LYS A 1 195 ? -21.234 12.18 -1.15 1 88.69 195 LYS A CA 1
ATOM 1539 C C . LYS A 1 195 ? -21.578 10.695 -0.997 1 88.69 195 LYS A C 1
ATOM 1541 O O . LYS A 1 195 ? -21.469 10.141 0.098 1 88.69 195 LYS A O 1
ATOM 1546 N N . GLU A 1 196 ? -21.969 10.195 -2.062 1 83.25 196 GLU A N 1
ATOM 1547 C CA . GLU A 1 196 ? -22.297 8.773 -2.033 1 83.25 196 GLU A CA 1
ATOM 1548 C C . GLU A 1 196 ? -21.062 7.93 -1.741 1 83.25 196 GLU A C 1
ATOM 1550 O O . GLU A 1 196 ? -21.141 6.906 -1.059 1 83.25 196 GLU A O 1
ATOM 1555 N N . THR A 1 197 ? -19.984 8.359 -2.281 1 79.69 197 THR A N 1
ATOM 1556 C CA . THR A 1 197 ? -18.766 7.586 -2.184 1 79.69 197 THR A CA 1
ATOM 1557 C C . THR A 1 197 ? -18.125 7.754 -0.808 1 79.69 197 THR A C 1
ATOM 1559 O O . THR A 1 197 ? -17.656 6.785 -0.21 1 79.69 197 THR A O 1
ATOM 1562 N N . PHE A 1 198 ? -18.188 9 -0.333 1 81.62 198 PHE A N 1
ATOM 1563 C CA . PHE A 1 198 ? -17.375 9.266 0.846 1 81.62 198 PHE A CA 1
ATOM 1564 C C . PHE A 1 198 ? -18.25 9.594 2.047 1 81.62 198 PHE A C 1
ATOM 1566 O O . PHE A 1 198 ? -17.75 9.719 3.168 1 81.62 198 PHE A O 1
ATOM 1573 N N . GLY A 1 199 ? -19.5 9.758 1.834 1 80.38 199 GLY A N 1
ATOM 1574 C CA . GLY A 1 199 ? -20.438 9.969 2.926 1 80.38 199 GLY A CA 1
ATOM 1575 C C . GLY A 1 199 ? -20.531 11.414 3.363 1 80.38 199 GLY A C 1
ATOM 1576 O O . GLY A 1 199 ? -21.219 11.734 4.328 1 80.38 199 GLY A O 1
ATOM 1577 N N . CYS A 1 200 ? -19.797 12.25 2.684 1 86.5 200 CYS A N 1
ATOM 1578 C CA . CYS A 1 200 ? -19.844 13.68 2.979 1 86.5 200 CYS A CA 1
ATOM 1579 C C . CYS A 1 200 ? -19.625 14.5 1.716 1 86.5 200 CYS A C 1
ATOM 1581 O O . CYS A 1 200 ? -19.172 13.977 0.697 1 86.5 200 CYS A O 1
ATOM 1583 N N . SER A 1 201 ? -19.984 15.75 1.821 1 93.38 201 SER A N 1
ATOM 1584 C CA . SER A 1 201 ? -19.812 16.609 0.655 1 93.38 201 SER A CA 1
ATOM 1585 C C . SER A 1 201 ? -18.344 16.984 0.449 1 93.38 201 SER A C 1
ATOM 1587 O O . SER A 1 201 ? -17.562 16.969 1.396 1 93.38 201 SER A O 1
ATOM 1589 N N . VAL A 1 202 ? -18.062 17.344 -0.782 1 93.69 202 VAL A N 1
ATOM 1590 C CA . VAL A 1 202 ? -16.719 17.766 -1.105 1 93.69 202 VAL A CA 1
ATOM 1591 C C . VAL A 1 202 ? -16.375 19.047 -0.347 1 93.69 202 VAL A C 1
ATOM 1593 O O . VAL A 1 202 ? -15.242 19.25 0.084 1 93.69 202 VAL A O 1
ATOM 1596 N N . VAL A 1 203 ? -17.328 19.906 -0.149 1 93.06 203 VAL A N 1
ATOM 1597 C CA . VAL A 1 203 ? -17.125 21.156 0.565 1 93.06 203 VAL A CA 1
ATOM 1598 C C . VAL A 1 203 ? -16.766 20.875 2.021 1 93.06 203 VAL A C 1
ATOM 1600 O O . VAL A 1 203 ? -15.875 21.5 2.586 1 93.06 203 VAL A O 1
ATOM 1603 N N . THR A 1 204 ? -17.453 19.953 2.555 1 92.12 204 THR A N 1
ATOM 1604 C CA . THR A 1 204 ? -17.156 19.547 3.922 1 92.12 204 THR A CA 1
ATOM 1605 C C . THR A 1 204 ? -15.719 19.062 4.031 1 92.12 204 THR A C 1
ATOM 1607 O O . THR A 1 204 ? -15 19.422 4.961 1 92.12 204 THR A O 1
ATOM 1610 N N . ASP A 1 205 ? -15.32 18.266 3.082 1 90.38 205 ASP A N 1
ATOM 1611 C CA . ASP A 1 205 ? -13.953 17.734 3.092 1 90.38 205 ASP A CA 1
ATOM 1612 C C . ASP A 1 205 ? -12.938 18.859 2.918 1 90.38 205 ASP A C 1
ATOM 1614 O O . ASP A 1 205 ? -11.867 18.844 3.525 1 90.38 205 ASP A O 1
ATOM 1618 N N . MET A 1 206 ? -13.312 19.75 2.107 1 91.44 206 MET A N 1
ATOM 1619 C CA . MET A 1 206 ? -12.43 20.906 1.904 1 91.44 206 MET A CA 1
ATOM 1620 C C . MET A 1 206 ? -12.234 21.672 3.203 1 91.44 206 MET A C 1
ATOM 1622 O O . MET A 1 206 ? -11.109 22.016 3.568 1 91.44 206 MET A O 1
ATOM 1626 N N . ILE A 1 207 ? -13.273 21.906 3.865 1 91.94 207 ILE A N 1
ATOM 1627 C CA . ILE A 1 207 ? -13.219 22.672 5.109 1 91.94 207 ILE A CA 1
ATOM 1628 C C . ILE A 1 207 ? -12.453 21.875 6.168 1 91.94 207 ILE A C 1
ATOM 1630 O O . ILE A 1 207 ? -11.609 22.422 6.875 1 91.94 207 ILE A O 1
ATOM 1634 N N . ARG A 1 208 ? -12.742 20.641 6.227 1 89.44 208 ARG A N 1
ATOM 1635 C CA . ARG A 1 208 ? -12.047 19.766 7.172 1 89.44 208 ARG A CA 1
ATOM 1636 C C . ARG A 1 208 ? -10.539 19.797 6.934 1 89.44 208 ARG A C 1
ATOM 1638 O O . ARG A 1 208 ? -9.75 19.859 7.883 1 89.44 208 ARG A O 1
ATOM 1645 N N . GLY A 1 209 ? -10.203 19.734 5.723 1 88.44 209 GLY A N 1
ATOM 1646 C CA . GLY A 1 209 ? -8.797 19.828 5.367 1 88.44 209 GLY A CA 1
ATOM 1647 C C . GLY A 1 209 ? -8.148 21.125 5.812 1 88.44 209 GLY A C 1
ATOM 1648 O O . GLY A 1 209 ? -7.039 21.109 6.348 1 88.44 209 GLY A O 1
ATOM 1649 N N . ARG A 1 210 ? -8.836 22.156 5.574 1 90.88 210 ARG A N 1
ATOM 1650 C CA . ARG A 1 210 ? -8.32 23.453 5.965 1 90.88 210 ARG A CA 1
ATOM 1651 C C . ARG A 1 210 ? -8.172 23.562 7.48 1 90.88 210 ARG A C 1
ATOM 1653 O O . ARG A 1 210 ? -7.172 24.078 7.98 1 90.88 210 ARG A O 1
ATOM 1660 N N . VAL A 1 211 ? -9.133 23.062 8.125 1 91.19 211 VAL A N 1
ATOM 1661 C CA . VAL A 1 211 ? -9.133 23.141 9.578 1 91.19 211 VAL A CA 1
ATOM 1662 C C . VAL A 1 211 ? -8.023 22.266 10.148 1 91.19 211 VAL A C 1
ATOM 1664 O O . VAL A 1 211 ? -7.328 22.656 11.086 1 91.19 211 VAL A O 1
ATOM 1667 N N . GLU A 1 212 ? -7.855 21.125 9.578 1 87.62 212 GLU A N 1
ATOM 1668 C CA . GLU A 1 212 ? -6.785 20.234 10.023 1 87.62 212 GLU A CA 1
ATOM 1669 C C . GLU A 1 212 ? -5.41 20.859 9.773 1 87.62 212 GLU A C 1
ATOM 1671 O O . GLU A 1 212 ? -4.496 20.703 10.586 1 87.62 212 GLU A O 1
ATOM 1676 N N . TYR A 1 213 ? -5.32 21.453 8.688 1 88.81 213 TYR A N 1
ATOM 1677 C CA . TYR A 1 213 ? -4.086 22.156 8.375 1 88.81 213 TYR A CA 1
ATOM 1678 C C . TYR A 1 213 ? -3.84 23.281 9.375 1 88.81 213 TYR A C 1
ATOM 1680 O O . TYR A 1 213 ? -2.715 23.469 9.844 1 88.81 213 TYR A O 1
ATOM 1688 N N . ALA A 1 214 ? -4.855 23.969 9.664 1 92.25 214 ALA A N 1
ATOM 1689 C CA . ALA A 1 214 ? -4.75 25.031 10.656 1 92.25 214 ALA A CA 1
ATOM 1690 C C . ALA A 1 214 ? -4.301 24.5 12.008 1 92.25 214 ALA A C 1
ATOM 1692 O O . ALA A 1 214 ? -3.436 25.078 12.664 1 92.25 214 ALA A O 1
ATOM 1693 N N . LYS A 1 215 ? -4.883 23.422 12.375 1 88.81 215 LYS A N 1
ATOM 1694 C CA . LYS A 1 215 ? -4.48 22.797 13.625 1 88.81 215 LYS A CA 1
ATOM 1695 C C . LYS A 1 215 ? -2.998 22.422 13.602 1 88.81 215 LYS A C 1
ATOM 1697 O O . LYS A 1 215 ? -2.289 22.641 14.586 1 88.81 215 LYS A O 1
ATOM 1702 N N . TYR A 1 216 ? -2.623 21.906 12.547 1 85.25 216 TYR A N 1
ATOM 1703 C CA . TYR A 1 216 ? -1.222 21.547 12.367 1 85.25 216 TYR A CA 1
ATOM 1704 C C . TYR A 1 216 ? -0.32 22.75 12.547 1 85.25 216 TYR A C 1
ATOM 1706 O O . TYR A 1 216 ? 0.685 22.688 13.258 1 85.25 216 TYR A O 1
ATOM 1714 N N . LEU A 1 217 ? -0.68 23.797 11.945 1 88.88 217 LEU A N 1
ATOM 1715 C CA . LEU A 1 217 ? 0.13 25.016 12.016 1 88.88 217 LEU A CA 1
ATOM 1716 C C . LEU A 1 217 ? 0.1 25.594 13.422 1 88.88 217 LEU A C 1
ATOM 1718 O O . LEU A 1 217 ? 1.12 26.094 13.922 1 88.88 217 LEU A O 1
ATOM 1722 N N . LEU A 1 218 ? -1.052 25.531 13.992 1 89.69 218 LEU A N 1
ATOM 1723 C CA . LEU A 1 218 ? -1.206 26.062 15.344 1 89.69 218 LEU A CA 1
ATOM 1724 C C . LEU A 1 218 ? -0.298 25.328 16.328 1 89.69 218 LEU A C 1
ATOM 1726 O O . LEU A 1 218 ? 0.294 25.953 17.203 1 89.69 218 LEU A O 1
ATOM 1730 N N . LEU A 1 219 ? -0.102 24.078 16.109 1 84.81 219 LEU A N 1
ATOM 1731 C CA . LEU A 1 219 ? 0.605 23.234 17.047 1 84.81 219 LEU A CA 1
ATOM 1732 C C . LEU A 1 219 ? 2.092 23.172 16.719 1 84.81 219 LEU A C 1
ATOM 1734 O O . LEU A 1 219 ? 2.896 22.703 17.531 1 84.81 219 LEU A O 1
ATOM 1738 N N . SER A 1 220 ? 2.432 23.688 15.602 1 86.44 220 SER A N 1
ATOM 1739 C CA . SER A 1 220 ? 3.799 23.422 15.172 1 86.44 220 SER A CA 1
ATOM 1740 C C . SER A 1 220 ? 4.531 24.703 14.812 1 86.44 220 SER A C 1
ATOM 1742 O O . SER A 1 220 ? 5.723 24.688 14.508 1 86.44 220 SER A O 1
ATOM 1744 N N . THR A 1 221 ? 3.801 25.797 14.781 1 87.94 221 THR A N 1
ATOM 1745 C CA . THR A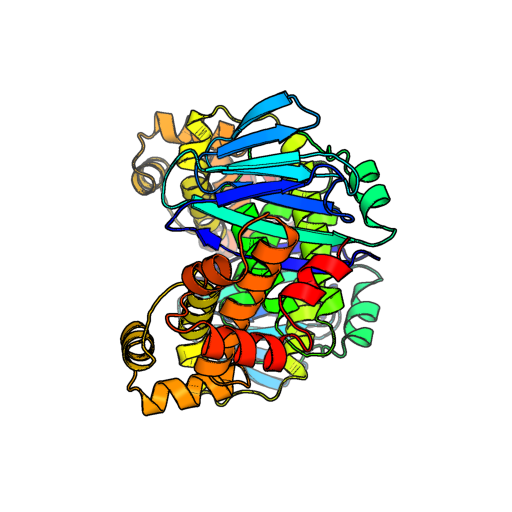 1 221 ? 4.418 27.062 14.438 1 87.94 221 THR A CA 1
ATOM 1746 C C . THR A 1 221 ? 4.043 28.141 15.461 1 87.94 221 THR A C 1
ATOM 1748 O O . THR A 1 221 ? 3.232 27.891 16.359 1 87.94 221 THR A O 1
ATOM 1751 N N . ARG A 1 222 ? 4.633 29.328 15.352 1 87.12 222 ARG A N 1
ATOM 1752 C CA . ARG A 1 222 ? 4.309 30.469 16.188 1 87.12 222 ARG A CA 1
ATOM 1753 C C . ARG A 1 222 ? 3.594 31.547 15.383 1 87.12 222 ARG A C 1
ATOM 1755 O O . ARG A 1 222 ? 3.568 32.719 15.781 1 87.12 222 ARG A O 1
ATOM 1762 N N . LEU A 1 223 ? 3.041 31.141 14.281 1 90.38 223 LEU A N 1
ATOM 1763 C CA . LEU A 1 223 ? 2.361 32.094 13.414 1 90.38 223 LEU A CA 1
ATOM 1764 C C . LEU A 1 223 ? 1.095 32.625 14.078 1 90.38 223 LEU A C 1
ATOM 1766 O O . LEU A 1 223 ? 0.382 31.875 14.75 1 90.38 223 LEU A O 1
ATOM 1770 N N . PRO A 1 224 ? 0.838 33.938 13.789 1 92.56 224 PRO A N 1
ATOM 1771 C CA . PRO A 1 224 ? -0.43 34.469 14.297 1 92.56 224 PRO A CA 1
ATOM 1772 C C . PRO A 1 224 ? -1.646 33.781 13.68 1 92.56 224 PRO A C 1
ATOM 1774 O O . PRO A 1 224 ? -1.601 33.375 12.516 1 92.56 224 PRO A O 1
ATOM 1777 N N . VAL A 1 225 ? -2.688 33.75 14.445 1 92.31 225 VAL A N 1
ATOM 1778 C CA . VAL A 1 225 ? -3.91 33.062 14.047 1 92.31 225 VAL A CA 1
ATOM 1779 C C . VAL A 1 225 ? -4.395 33.594 12.703 1 92.31 225 VAL A C 1
ATOM 1781 O O . VAL A 1 225 ? -4.84 32.812 11.844 1 92.31 225 VAL A O 1
ATOM 1784 N N . GLY A 1 226 ? -4.301 34.906 12.594 1 91.38 226 GLY A N 1
ATOM 1785 C CA . GLY A 1 226 ? -4.723 35.531 11.344 1 91.38 226 GLY A CA 1
ATOM 1786 C C . GLY A 1 226 ? -3.926 35.031 10.148 1 91.38 226 GLY A C 1
ATOM 1787 O O . GLY A 1 226 ? -4.488 34.75 9.086 1 91.38 226 GLY A O 1
ATOM 1788 N N . GLU A 1 227 ? -2.674 34.969 10.312 1 92.06 227 GLU A N 1
ATOM 1789 C CA . GLU A 1 227 ? -1.799 34.469 9.242 1 92.06 227 GLU A CA 1
ATOM 1790 C C . GLU A 1 227 ? -2.086 33 8.922 1 92.06 227 GLU A C 1
ATOM 1792 O O . GLU A 1 227 ? -2.02 32.594 7.762 1 92.06 227 GLU A O 1
ATOM 1797 N N . ILE A 1 228 ? -2.377 32.219 9.914 1 93.19 228 ILE A N 1
ATOM 1798 C CA . ILE A 1 228 ? -2.703 30.812 9.734 1 93.19 228 ILE A CA 1
ATOM 1799 C C . ILE A 1 228 ? -3.975 30.672 8.898 1 93.19 228 ILE A C 1
ATOM 1801 O O . ILE A 1 228 ? -4.035 29.859 7.98 1 93.19 228 ILE A O 1
ATOM 1805 N N . GLY A 1 229 ? -4.938 31.5 9.219 1 92.81 229 GLY A N 1
ATOM 1806 C CA . GLY A 1 229 ? -6.145 31.5 8.398 1 92.81 229 GLY A CA 1
ATOM 1807 C C . GLY A 1 229 ? -5.867 31.75 6.93 1 92.81 229 GLY A C 1
ATOM 1808 O O . GLY A 1 229 ? -6.398 31.047 6.066 1 92.81 229 GLY A O 1
ATOM 1809 N N . ARG A 1 230 ? -5.043 32.688 6.707 1 90.31 230 ARG A N 1
ATOM 1810 C CA . ARG A 1 230 ? -4.684 33.062 5.34 1 90.31 230 ARG A CA 1
ATOM 1811 C C . ARG A 1 230 ? -3.975 31.906 4.637 1 90.31 230 ARG A C 1
ATOM 1813 O O . ARG A 1 230 ? -4.297 31.562 3.494 1 90.31 230 ARG A O 1
ATOM 1820 N N . LEU A 1 231 ? -3.117 31.281 5.312 1 88.19 231 LEU A N 1
ATOM 1821 C CA . LEU A 1 231 ? -2.354 30.172 4.762 1 88.19 231 LEU A CA 1
ATOM 1822 C C . LEU A 1 231 ? -3.266 28.984 4.449 1 88.19 231 LEU A C 1
ATOM 1824 O O . LEU A 1 231 ? -2.977 28.188 3.551 1 88.19 231 LEU A O 1
ATOM 1828 N N . CYS A 1 232 ? -4.305 28.906 5.191 1 91.12 232 CYS A N 1
ATOM 1829 C CA . CYS A 1 232 ? -5.234 27.797 5.02 1 91.12 232 CYS A CA 1
ATOM 1830 C C . CYS A 1 232 ? -6.266 28.125 3.941 1 91.12 232 CYS A C 1
ATOM 1832 O O . CYS A 1 232 ? -7.172 27.328 3.686 1 91.12 232 CYS A O 1
ATOM 1834 N N . GLY A 1 233 ? -6.109 29.281 3.352 1 88.38 233 GLY A N 1
ATOM 1835 C CA . GLY A 1 233 ? -6.941 29.609 2.203 1 88.38 233 GLY A CA 1
ATOM 1836 C C . GLY A 1 233 ? -8.102 30.516 2.545 1 88.38 233 GLY A C 1
ATOM 1837 O O . GLY A 1 233 ? -8.977 30.766 1.709 1 88.38 233 GLY A O 1
ATOM 1838 N N . TYR A 1 234 ? -8.156 31.016 3.725 1 91.62 234 TYR A N 1
ATOM 1839 C CA . TYR A 1 234 ? -9.25 31.906 4.109 1 91.62 234 TYR A CA 1
ATOM 1840 C C . TYR A 1 234 ? -8.906 33.375 3.803 1 91.62 234 TYR A C 1
ATOM 1842 O O . TYR A 1 234 ? -7.789 33.812 4.074 1 91.62 234 TYR A O 1
ATOM 1850 N N . GLU A 1 235 ? -9.891 34 3.189 1 88 235 GLU A N 1
ATOM 1851 C CA . GLU A 1 235 ? -9.727 35.406 2.924 1 88 235 GLU A CA 1
ATOM 1852 C C . GLU A 1 235 ? -10.25 36.25 4.086 1 88 235 GLU A C 1
ATOM 1854 O O . GLU A 1 235 ? -9.836 37.406 4.266 1 88 235 GLU A O 1
ATOM 1859 N N . ASN A 1 236 ? -11.117 35.656 4.84 1 90.62 236 ASN A N 1
ATOM 1860 C CA . ASN A 1 236 ? -11.789 36.312 5.941 1 90.62 236 ASN A CA 1
ATOM 1861 C C . ASN A 1 236 ? -11.516 35.625 7.273 1 90.62 236 ASN A C 1
ATOM 1863 O O . ASN A 1 236 ? -11.875 34.469 7.457 1 90.62 236 ASN A O 1
ATOM 1867 N N . GLU A 1 237 ? -10.969 36.375 8.195 1 92.06 237 GLU A N 1
ATOM 1868 C CA . GLU A 1 237 ? -10.602 35.844 9.5 1 92.06 237 GLU A CA 1
ATOM 1869 C C . GLU A 1 237 ? -11.836 35.375 10.266 1 92.06 237 GLU A C 1
ATOM 1871 O O . GLU A 1 237 ? -11.789 34.344 10.953 1 92.06 237 GLU A O 1
ATOM 1876 N N . THR A 1 238 ? -12.836 36.125 10.117 1 93.69 238 THR A N 1
ATOM 1877 C CA . THR A 1 238 ? -14.078 35.781 10.805 1 93.69 238 THR A CA 1
ATOM 1878 C C . THR A 1 238 ? -14.602 34.438 10.305 1 93.69 238 THR A C 1
ATOM 1880 O O . THR A 1 238 ? -15.055 33.594 11.094 1 93.69 238 THR A O 1
ATOM 1883 N N . HIS A 1 239 ? -14.539 34.312 9.016 1 94.56 239 HIS A N 1
ATOM 1884 C CA . HIS A 1 239 ? -14.977 33.062 8.43 1 94.56 239 HIS A CA 1
ATOM 1885 C C . HIS A 1 239 ? -14.109 31.891 8.906 1 94.56 239 HIS A C 1
ATOM 1887 O O . HIS A 1 239 ? -14.617 30.828 9.219 1 94.56 239 HIS A O 1
ATOM 1893 N N . PHE A 1 240 ? -12.812 32.156 8.984 1 95.38 240 PHE A N 1
ATOM 1894 C CA . PHE A 1 240 ? -11.875 31.141 9.477 1 95.38 240 PHE A CA 1
ATOM 1895 C C . PHE A 1 240 ? -12.203 30.75 10.906 1 95.38 240 PHE A C 1
ATOM 1897 O O . PHE A 1 240 ? -12.328 29.562 11.219 1 95.38 240 PHE A O 1
ATOM 1904 N N . MET A 1 241 ? -12.422 31.688 11.695 1 94.88 241 MET A N 1
ATOM 1905 C CA . MET A 1 241 ? -12.68 31.438 13.109 1 94.88 241 MET A CA 1
ATOM 1906 C C . MET A 1 241 ? -13.961 30.625 13.297 1 94.88 241 MET A C 1
ATOM 1908 O O . MET A 1 241 ? -14 29.688 14.102 1 94.88 241 MET A O 1
ATOM 1912 N N . ARG A 1 242 ? -14.906 30.953 12.578 1 95.25 242 ARG A N 1
ATOM 1913 C CA . ARG A 1 242 ? -16.203 30.281 12.68 1 95.25 242 ARG A CA 1
ATOM 1914 C C . ARG A 1 242 ? -16.094 28.828 12.258 1 95.25 242 ARG A C 1
ATOM 1916 O O . ARG A 1 242 ? -16.547 27.938 12.977 1 95.25 242 ARG A O 1
ATOM 1923 N N . GLN A 1 243 ? -15.484 28.594 11.141 1 94.81 243 GLN A N 1
ATOM 1924 C CA . GLN A 1 243 ? -15.375 27.234 10.641 1 94.81 243 GLN A CA 1
ATOM 1925 C C . GLN A 1 243 ? -14.461 26.391 11.523 1 94.81 243 GLN A C 1
ATOM 1927 O O . GLN A 1 243 ? -14.719 25.203 11.734 1 94.81 243 GLN A O 1
ATOM 1932 N N . PHE A 1 244 ? -13.398 27.047 11.961 1 95.94 244 PHE A N 1
ATOM 1933 C CA . PHE A 1 244 ? -12.5 26.328 12.852 1 95.94 244 PHE A CA 1
ATOM 1934 C C . PHE A 1 244 ? -13.242 25.844 14.102 1 95.94 244 PHE A C 1
ATOM 1936 O O . PHE A 1 244 ? -13.141 24.672 14.477 1 95.94 244 PHE A O 1
ATOM 1943 N N . LYS A 1 245 ? -14 26.734 14.656 1 95.06 245 LYS A N 1
ATOM 1944 C CA . LYS A 1 245 ? -14.758 26.375 15.859 1 95.06 245 LYS A CA 1
ATOM 1945 C C . LYS A 1 245 ? -15.789 25.297 15.562 1 95.06 245 LYS A C 1
ATOM 1947 O O . LYS A 1 245 ? -15.953 24.359 16.359 1 95.06 245 LYS A O 1
ATOM 1952 N N . GLN A 1 246 ? -16.422 25.422 14.508 1 94.44 246 GLN A N 1
ATOM 1953 C CA . GLN A 1 246 ? -17.469 24.484 14.125 1 94.44 246 GLN A CA 1
ATOM 1954 C C . GLN A 1 246 ? -16.891 23.078 13.93 1 94.44 246 GLN A C 1
ATOM 1956 O O . GLN A 1 246 ? -17.484 22.094 14.359 1 94.44 246 GLN A O 1
ATOM 1961 N N . PHE A 1 247 ? -15.719 23 13.359 1 91.69 247 PHE A N 1
ATOM 1962 C CA . PHE A 1 247 ? -15.188 21.703 12.953 1 91.69 247 PHE A CA 1
ATOM 1963 C C . PHE A 1 247 ? -14.242 21.141 14.016 1 91.69 247 PHE A C 1
ATOM 1965 O O . PHE A 1 247 ? -14.133 19.938 14.188 1 91.69 247 PHE A O 1
ATOM 1972 N N . ALA A 1 248 ? -13.555 22 14.688 1 90.69 248 ALA A N 1
ATOM 1973 C CA . ALA A 1 248 ? -12.578 21.562 15.68 1 90.69 248 ALA A CA 1
ATOM 1974 C C . ALA A 1 248 ? -13.195 21.547 17.078 1 90.69 248 ALA A C 1
ATOM 1976 O O . ALA A 1 248 ? -12.641 20.938 18 1 90.69 248 ALA A O 1
ATOM 1977 N N . GLY A 1 249 ? -14.219 22.219 17.266 1 92.25 249 GLY A N 1
ATOM 1978 C CA . GLY A 1 249 ? -14.898 22.25 18.547 1 92.25 249 GLY A CA 1
ATOM 1979 C C . GLY A 1 249 ? -14.25 23.188 19.547 1 92.25 249 GLY A C 1
ATOM 1980 O O . GLY A 1 249 ? -14.617 23.203 20.719 1 92.25 249 GLY A O 1
ATOM 1981 N N . THR A 1 250 ? -13.25 23.859 19.141 1 92.75 250 THR A N 1
ATOM 1982 C CA . THR A 1 250 ? -12.539 24.828 19.953 1 92.75 250 THR A CA 1
ATOM 1983 C C . THR A 1 250 ? -12.055 26.016 19.109 1 92.75 250 THR A C 1
ATOM 1985 O O . THR A 1 250 ? -12.273 26.031 17.891 1 92.75 250 THR A O 1
ATOM 1988 N N . THR A 1 251 ? -11.531 27.016 19.797 1 93.25 251 THR A N 1
ATOM 1989 C CA . THR A 1 251 ? -10.984 28.141 19.062 1 93.25 251 THR A CA 1
ATOM 1990 C C . THR A 1 251 ? -9.516 27.906 18.719 1 93.25 251 THR A C 1
ATOM 1992 O O . THR A 1 251 ? -8.844 27.109 19.359 1 93.25 251 THR A O 1
ATOM 1995 N N . PRO A 1 252 ? -9.078 28.578 17.625 1 92.81 252 PRO A N 1
ATOM 1996 C CA . PRO A 1 252 ? -7.664 28.453 17.281 1 92.81 252 PRO A CA 1
ATOM 1997 C C . PRO A 1 252 ? -6.742 28.766 18.453 1 92.81 252 PRO A C 1
ATOM 1999 O O . PRO A 1 252 ? -5.773 28.047 18.703 1 92.81 252 PRO A O 1
ATOM 2002 N N . GLY A 1 253 ? -7.051 29.828 19.141 1 90.12 253 GLY A N 1
ATOM 2003 C CA . GLY A 1 253 ? -6.254 30.188 20.297 1 90.12 253 GLY A CA 1
ATOM 2004 C C . GLY A 1 253 ? -6.211 29.094 21.344 1 90.12 253 GLY A C 1
ATOM 2005 O O . GLY A 1 253 ? -5.148 28.797 21.906 1 90.12 253 GLY A O 1
ATOM 2006 N N . ALA A 1 254 ? -7.324 28.516 21.656 1 90.31 254 ALA A N 1
ATOM 2007 C CA . ALA A 1 254 ? -7.426 27.438 22.641 1 90.31 254 ALA A CA 1
ATOM 2008 C C . ALA A 1 254 ? -6.684 26.188 22.172 1 90.31 254 ALA A C 1
ATOM 2010 O O . ALA A 1 254 ? -6.078 25.484 22.984 1 90.31 254 ALA A O 1
ATOM 2011 N N . CYS A 1 255 ? -6.828 25.953 20.875 1 88.12 255 CYS A N 1
ATOM 2012 C CA . CYS A 1 255 ? -6.141 24.797 20.297 1 88.12 255 CYS A CA 1
ATOM 2013 C C . CYS A 1 255 ? -4.633 24.906 20.516 1 88.12 255 CYS A C 1
ATOM 2015 O O . CYS A 1 255 ? -3.979 23.922 20.828 1 88.12 255 CYS A O 1
ATOM 2017 N N . ARG A 1 256 ? -4.137 26.031 20.25 1 85.19 256 ARG A N 1
ATOM 2018 C CA . ARG A 1 256 ? -2.707 26.266 20.422 1 85.19 256 ARG A CA 1
ATOM 2019 C C . ARG A 1 256 ? -2.291 26.062 21.875 1 85.19 256 ARG A C 1
ATOM 2021 O O . ARG A 1 256 ? -1.234 25.5 22.156 1 85.19 256 ARG A O 1
ATOM 2028 N N . LYS A 1 257 ? -3.111 26.578 22.891 1 73.94 257 LYS A N 1
ATOM 2029 C CA . LYS A 1 257 ? -2.807 26.484 24.312 1 73.94 257 LYS A CA 1
ATOM 2030 C C . LYS A 1 257 ? -2.945 25.062 24.828 1 73.94 257 LYS A C 1
ATOM 2032 O O . LYS A 1 257 ? -2.27 24.672 25.781 1 73.94 257 LYS A O 1
ATOM 2037 N N . GLY A 1 258 ? -3.848 24.312 24.344 1 59.16 258 GLY A N 1
ATOM 2038 C CA . GLY A 1 258 ? -4.109 22.969 24.828 1 59.16 258 GLY A CA 1
ATOM 2039 C C . GLY A 1 258 ? -3.008 21.984 24.5 1 59.16 258 GLY A C 1
ATOM 2040 O O . GLY A 1 258 ? -2.941 20.906 25.078 1 59.16 258 GLY A O 1
ATOM 2041 N N . SER A 1 259 ? -2.326 22 23.391 1 49.69 259 SER A N 1
ATOM 2042 C CA . SER A 1 259 ? -1.19 21.125 23.125 1 49.69 259 SER A CA 1
ATOM 2043 C C . SER A 1 259 ? 0.016 21.516 23.984 1 49.69 259 SER A C 1
ATOM 2045 O O . SER A 1 259 ? 1.073 20.891 23.891 1 49.69 259 SER A O 1
ATOM 2047 N N . GLY A 1 260 ? 0.065 22.641 24.578 1 38.94 260 GLY A N 1
ATOM 2048 C CA . GLY A 1 260 ? 1.048 22.984 25.594 1 38.94 260 GLY A CA 1
ATOM 2049 C C . GLY A 1 260 ? 0.698 22.438 26.969 1 38.94 260 GLY A C 1
ATOM 2050 O O . GLY A 1 260 ? -0.462 22.125 27.234 1 38.94 260 GLY A O 1
ATOM 2051 N N . MET B 1 1 ? -0.277 -1.019 22.031 1 88 1 MET B N 1
ATOM 2052 C CA . MET B 1 1 ? -1.112 -0.471 20.969 1 88 1 MET B CA 1
ATOM 2053 C C . MET B 1 1 ? -0.498 0.802 20.391 1 88 1 MET B C 1
ATOM 2055 O O . MET B 1 1 ? 0.113 1.584 21.125 1 88 1 MET B O 1
ATOM 2059 N N . ILE B 1 2 ? -0.441 0.917 19.125 1 95.75 2 ILE B N 1
ATOM 2060 C CA . ILE B 1 2 ? 0.026 2.113 18.438 1 95.75 2 ILE B CA 1
ATOM 2061 C C . ILE B 1 2 ? -1.16 2.852 17.812 1 95.75 2 ILE B C 1
ATOM 2063 O O . ILE B 1 2 ? -1.987 2.244 17.125 1 95.75 2 ILE B O 1
ATOM 2067 N N . ARG B 1 3 ? -1.259 4.102 18.141 1 95.44 3 ARG B N 1
ATOM 2068 C CA . ARG B 1 3 ? -2.4 4.891 17.688 1 95.44 3 ARG B CA 1
ATOM 2069 C C . ARG B 1 3 ? -1.949 6.043 16.797 1 95.44 3 ARG B C 1
ATOM 2071 O O . ARG B 1 3 ? -1.015 6.77 17.141 1 95.44 3 ARG B O 1
ATOM 2078 N N . LEU B 1 4 ? -2.598 6.188 15.672 1 94.81 4 LEU B N 1
ATOM 2079 C CA . LEU B 1 4 ? -2.395 7.344 14.805 1 94.81 4 LEU B CA 1
ATOM 2080 C C . LEU B 1 4 ? -3.057 8.586 15.391 1 94.81 4 LEU B C 1
ATOM 2082 O O . LEU B 1 4 ? -4.23 8.547 15.766 1 94.81 4 LEU B O 1
ATOM 2086 N N . VAL B 1 5 ? -2.33 9.625 15.57 1 91.25 5 VAL B N 1
ATOM 2087 C CA . VAL B 1 5 ? -2.875 10.883 16.062 1 91.25 5 VAL B CA 1
ATOM 2088 C C . VAL B 1 5 ? -3.383 11.719 14.891 1 91.25 5 VAL B C 1
ATOM 2090 O O . VAL B 1 5 ? -4.539 12.148 14.883 1 91.25 5 VAL B O 1
ATOM 2093 N N . ASN B 1 6 ? -2.572 11.953 13.93 1 89.5 6 ASN B N 1
ATOM 2094 C CA . ASN B 1 6 ? -2.902 12.672 12.703 1 89.5 6 ASN B CA 1
ATOM 2095 C C . ASN B 1 6 ? -1.834 12.477 11.633 1 89.5 6 ASN B C 1
ATOM 2097 O O . ASN B 1 6 ? -0.778 11.898 11.906 1 89.5 6 ASN B O 1
ATOM 2101 N N . CYS B 1 7 ? -2.188 12.766 10.383 1 91.56 7 CYS B N 1
ATOM 2102 C CA . CYS B 1 7 ? -1.228 12.617 9.297 1 91.56 7 CYS B CA 1
ATOM 2103 C C . CYS B 1 7 ? -1.567 13.547 8.141 1 91.56 7 CYS B C 1
ATOM 2105 O O . CYS B 1 7 ? -2.619 14.195 8.141 1 91.56 7 CYS B O 1
ATOM 2107 N N . GLY B 1 8 ? -0.674 13.703 7.309 1 89.25 8 GLY B N 1
ATOM 2108 C CA . GLY B 1 8 ? -0.826 14.461 6.078 1 89.25 8 GLY B CA 1
ATOM 2109 C C . GLY B 1 8 ? -0.038 13.883 4.918 1 89.25 8 GLY B C 1
ATOM 2110 O O . GLY B 1 8 ? 1.13 13.516 5.074 1 89.25 8 GLY B O 1
ATOM 2111 N N . CYS B 1 9 ? -0.7 13.672 3.83 1 89.94 9 CYS B N 1
ATOM 2112 C CA . CYS B 1 9 ? -0.103 13.125 2.619 1 89.94 9 CYS B CA 1
ATOM 2113 C C . CYS B 1 9 ? 0.122 14.219 1.579 1 89.94 9 CYS B C 1
ATOM 2115 O O . CYS B 1 9 ? -0.807 14.953 1.23 1 89.94 9 CYS B O 1
ATOM 2117 N N . ARG B 1 10 ? 1.399 14.227 1.009 1 88.62 10 ARG B N 1
ATOM 2118 C CA . ARG B 1 10 ? 1.767 15.219 -0.001 1 88.62 10 ARG B CA 1
ATOM 2119 C C . ARG B 1 10 ? 1.305 16.609 0.406 1 88.62 10 ARG B C 1
ATOM 2121 O O . ARG B 1 10 ? 0.627 17.297 -0.363 1 88.62 10 ARG B O 1
ATOM 2128 N N . PHE B 1 11 ? 1.585 16.859 1.616 1 88.56 11 PHE B N 1
ATOM 2129 C CA . PHE B 1 11 ? 1.158 18.125 2.191 1 88.56 11 PHE B CA 1
ATOM 2130 C C . PHE B 1 11 ? 1.986 19.281 1.635 1 88.56 11 PHE B C 1
ATOM 2132 O O . PHE B 1 11 ? 3.203 19.328 1.825 1 88.56 11 PHE B O 1
ATOM 2139 N N . THR B 1 12 ? 1.325 20.219 0.989 1 88.25 12 THR B N 1
ATOM 2140 C CA . THR B 1 12 ? 2.01 21.234 0.211 1 88.25 12 THR B CA 1
ATOM 2141 C C . THR B 1 12 ? 1.897 22.594 0.893 1 88.25 12 THR B C 1
ATOM 2143 O O . THR B 1 12 ? 0.793 23.062 1.174 1 88.25 12 THR B O 1
ATOM 2146 N N . HIS B 1 13 ? 3 23.172 1.199 1 87.19 13 HIS B N 1
ATOM 2147 C CA . HIS B 1 13 ? 3.123 24.531 1.727 1 87.19 13 HIS B CA 1
ATOM 2148 C C . HIS B 1 13 ? 3.674 25.484 0.671 1 87.19 13 HIS B C 1
ATOM 2150 O O . HIS B 1 13 ? 4.891 25.609 0.516 1 87.19 13 HIS B O 1
ATOM 2156 N N . ARG B 1 14 ? 2.832 26.125 0.006 1 84.25 14 ARG B N 1
ATOM 2157 C CA . ARG B 1 14 ? 3.219 26.953 -1.136 1 84.25 14 ARG B CA 1
ATOM 2158 C C . ARG B 1 14 ? 4.098 28.125 -0.697 1 84.25 14 ARG B C 1
ATOM 2160 O O . ARG B 1 14 ? 5.035 28.5 -1.404 1 84.25 14 ARG B O 1
ATOM 2167 N N . GLU B 1 15 ? 3.793 28.672 0.497 1 84.44 15 GLU B N 1
ATOM 2168 C CA . GLU B 1 15 ? 4.543 29.812 1.002 1 84.44 15 GLU B CA 1
ATOM 2169 C C . GLU B 1 15 ? 5.68 29.359 1.916 1 84.44 15 GLU B C 1
ATOM 2171 O O . GLU B 1 15 ? 6.324 30.188 2.568 1 84.44 15 GLU B O 1
ATOM 2176 N N . GLY B 1 16 ? 5.949 28.078 1.94 1 87 16 GLY B N 1
ATOM 2177 C CA . GLY B 1 16 ? 6.977 27.516 2.807 1 87 16 GLY B CA 1
ATOM 2178 C C . GLY B 1 16 ? 6.504 27.312 4.234 1 87 16 GLY B C 1
ATOM 2179 O O . GLY B 1 16 ? 5.34 27.562 4.551 1 87 16 GLY B O 1
ATOM 2180 N N . ILE B 1 17 ? 7.5 26.812 5.051 1 87.44 17 ILE B N 1
ATOM 2181 C CA . ILE B 1 17 ? 7.113 26.562 6.43 1 87.44 17 ILE B CA 1
ATOM 2182 C C . ILE B 1 17 ? 8.352 26.594 7.328 1 87.44 17 ILE B C 1
ATOM 2184 O O . ILE B 1 17 ? 9.477 26.469 6.848 1 87.44 17 ILE B O 1
ATOM 2188 N N . TRP B 1 18 ? 8.039 26.984 8.492 1 91.88 18 TRP B N 1
ATOM 2189 C CA . TRP B 1 18 ? 9.016 26.844 9.57 1 91.88 18 TRP B CA 1
ATOM 2190 C C . TRP B 1 18 ? 8.375 26.219 10.805 1 91.88 18 TRP B C 1
ATOM 2192 O O . TRP B 1 18 ? 7.602 26.859 11.508 1 91.88 18 TRP B O 1
ATOM 2202 N N . ILE B 1 19 ? 8.711 25 11.031 1 93.88 19 ILE B N 1
ATOM 2203 C CA . ILE B 1 19 ? 8.211 24.25 12.18 1 93.88 19 ILE B CA 1
ATOM 2204 C C . ILE B 1 19 ? 9.234 24.297 13.312 1 93.88 19 ILE B C 1
ATOM 2206 O O . ILE B 1 19 ? 10.414 24.031 13.094 1 93.88 19 ILE B O 1
ATOM 2210 N N . GLU B 1 20 ? 8.797 24.656 14.484 1 93.38 20 GLU B N 1
ATOM 2211 C CA . GLU B 1 20 ? 9.648 24.703 15.68 1 93.38 20 GLU B CA 1
ATOM 2212 C C . GLU B 1 20 ? 8.969 24.031 16.859 1 93.38 20 GLU B C 1
ATOM 2214 O O . GLU B 1 20 ? 7.867 24.422 17.266 1 93.38 20 GLU B O 1
ATOM 2219 N N . ARG B 1 21 ? 9.617 23.031 17.406 1 93.31 21 ARG B N 1
ATOM 2220 C CA . ARG B 1 21 ? 9.141 22.328 18.578 1 93.31 21 ARG B CA 1
ATOM 2221 C C . ARG B 1 21 ? 10.258 22.172 19.609 1 93.31 21 ARG B C 1
ATOM 2223 O O . ARG B 1 21 ? 10.836 21.094 19.75 1 93.31 21 ARG B O 1
ATOM 2230 N N . PRO B 1 22 ? 10.453 23.203 20.359 1 93.5 22 PRO B N 1
ATOM 2231 C CA . PRO B 1 22 ? 11.586 23.219 21.297 1 93.5 22 PRO B CA 1
ATOM 2232 C C . PRO B 1 22 ? 11.453 22.188 22.406 1 93.5 22 PRO B C 1
ATOM 2234 O O . PRO B 1 22 ? 12.445 21.828 23.047 1 93.5 22 PRO B O 1
ATOM 2237 N N . HIS B 1 23 ? 10.25 21.672 22.688 1 93.56 23 HIS B N 1
ATOM 2238 C CA . HIS B 1 23 ? 10.039 20.672 23.734 1 93.56 23 HIS B CA 1
ATOM 2239 C C . HIS B 1 23 ? 9.57 19.344 23.141 1 93.56 23 HIS B C 1
ATOM 2241 O O . HIS B 1 23 ? 9.055 18.5 23.875 1 93.56 23 HIS B O 1
ATOM 2247 N N . GLY B 1 24 ? 9.773 19.203 21.875 1 94.44 24 GLY B N 1
ATOM 2248 C CA . GLY B 1 24 ? 9.273 18.016 21.203 1 94.44 24 GLY B CA 1
ATOM 2249 C C . GLY B 1 24 ? 7.809 18.109 20.812 1 94.44 24 GLY B C 1
ATOM 2250 O O . GLY B 1 24 ? 7.152 19.109 21.125 1 94.44 24 GLY B O 1
ATOM 2251 N N . ALA B 1 25 ? 7.293 17.125 20.156 1 93 25 ALA B N 1
ATOM 2252 C CA . ALA B 1 25 ? 5.914 17.125 19.672 1 93 25 ALA B CA 1
ATOM 2253 C C . ALA B 1 25 ? 4.977 16.484 20.688 1 93 25 ALA B C 1
ATOM 2255 O O . ALA B 1 25 ? 3.754 16.516 20.516 1 93 25 ALA B O 1
ATOM 2256 N N . GLY B 1 26 ? 5.477 15.914 21.734 1 93.81 26 GLY B N 1
ATOM 2257 C CA . GLY B 1 26 ? 4.66 15.227 22.719 1 93.81 26 GLY B CA 1
ATOM 2258 C C . GLY B 1 26 ? 4.266 13.828 22.312 1 93.81 26 GLY B C 1
ATOM 2259 O O . GLY B 1 26 ? 3.691 13.078 23.094 1 93.81 26 GLY B O 1
ATOM 2260 N N . ASN B 1 27 ? 4.508 13.484 21.094 1 96.06 27 ASN B N 1
ATOM 2261 C CA . ASN B 1 27 ? 4.328 12.164 20.484 1 96.06 27 ASN B CA 1
ATOM 2262 C C . ASN B 1 27 ? 5.363 11.906 19.406 1 96.06 27 ASN B C 1
ATOM 2264 O O . ASN B 1 27 ? 6.242 12.734 19.156 1 96.06 27 ASN B O 1
ATOM 2268 N N . TYR B 1 28 ? 5.383 10.688 18.859 1 97.88 28 TYR B N 1
ATOM 2269 C CA . TYR B 1 28 ? 6.309 10.406 17.766 1 97.88 28 TYR B CA 1
ATOM 2270 C C . TYR B 1 28 ? 5.883 11.125 16.484 1 97.88 28 TYR B C 1
ATOM 2272 O O . TYR B 1 28 ? 4.73 11.023 16.062 1 97.88 28 TYR B O 1
ATOM 2280 N N . ALA B 1 29 ? 6.789 11.867 15.938 1 97.56 29 ALA B N 1
ATOM 2281 C CA . ALA B 1 29 ? 6.508 12.641 14.734 1 97.56 29 ALA B CA 1
ATOM 2282 C C . ALA B 1 29 ? 7.391 12.18 13.57 1 97.56 29 ALA B C 1
ATOM 2284 O O . ALA B 1 29 ? 8.617 12.266 13.648 1 97.56 29 ALA B O 1
ATOM 2285 N N . PHE B 1 30 ? 6.766 11.68 12.539 1 98.38 30 PHE B N 1
ATOM 2286 C CA . PHE B 1 30 ? 7.453 11.234 11.336 1 98.38 30 PHE B CA 1
ATOM 2287 C C . PHE B 1 30 ? 7.316 12.266 10.219 1 98.38 30 PHE B C 1
ATOM 2289 O O . PHE B 1 30 ? 6.215 12.734 9.938 1 98.38 30 PHE B O 1
ATOM 2296 N N . VAL B 1 31 ? 8.438 12.594 9.625 1 97.69 31 VAL B N 1
ATOM 2297 C CA . VAL B 1 31 ? 8.414 13.531 8.508 1 97.69 31 VAL B CA 1
ATOM 2298 C C . VAL B 1 31 ? 9.18 12.938 7.324 1 97.69 31 VAL B C 1
ATOM 2300 O O . VAL B 1 31 ? 10.32 12.508 7.469 1 97.69 31 VAL B O 1
ATOM 2303 N N . PHE B 1 32 ? 8.539 12.836 6.246 1 97.69 32 PHE B N 1
ATOM 2304 C CA . PHE B 1 32 ? 9.133 12.492 4.957 1 97.69 32 PHE B CA 1
ATOM 2305 C C . PHE B 1 32 ? 9.227 13.719 4.059 1 97.69 32 PHE B C 1
ATOM 2307 O O . PHE B 1 32 ? 8.211 14.32 3.709 1 97.69 32 PHE B O 1
ATOM 2314 N N . PHE B 1 33 ? 10.43 14.016 3.615 1 96.62 33 PHE B N 1
ATOM 2315 C CA . PHE B 1 33 ? 10.672 15.242 2.861 1 96.62 33 PHE B CA 1
ATOM 2316 C C . PHE B 1 33 ? 10.594 14.984 1.362 1 96.62 33 PHE B C 1
ATOM 2318 O O . PHE B 1 33 ? 11.523 14.43 0.772 1 96.62 33 PHE B O 1
ATOM 2325 N N . ARG B 1 34 ? 9.539 15.43 0.765 1 93.19 34 ARG B N 1
ATOM 2326 C CA . ARG B 1 34 ? 9.414 15.336 -0.686 1 93.19 34 ARG B CA 1
ATOM 2327 C C . ARG B 1 34 ? 10.242 16.406 -1.377 1 93.19 34 ARG B C 1
ATOM 2329 O O . ARG B 1 34 ? 10.578 16.281 -2.555 1 93.19 34 ARG B O 1
ATOM 2336 N N . THR B 1 35 ? 10.477 17.531 -0.683 1 94.5 35 THR B N 1
ATOM 2337 C CA . THR B 1 35 ? 11.352 18.609 -1.122 1 94.5 35 THR B CA 1
ATOM 2338 C C . THR B 1 35 ? 12.445 18.891 -0.089 1 94.5 35 THR B C 1
ATOM 2340 O O . THR B 1 35 ? 12.344 18.438 1.054 1 94.5 35 THR B O 1
ATOM 2343 N N . ARG B 1 36 ? 13.5 19.609 -0.546 1 96.62 36 ARG B N 1
ATOM 2344 C CA . ARG B 1 36 ? 14.641 19.844 0.332 1 96.62 36 ARG B CA 1
ATOM 2345 C C . ARG B 1 36 ? 14.25 20.703 1.526 1 96.62 36 ARG B C 1
ATOM 2347 O O . ARG B 1 36 ? 13.414 21.609 1.404 1 96.62 36 ARG B O 1
ATOM 2354 N N . ALA B 1 37 ? 14.891 20.438 2.656 1 98 37 ALA B N 1
ATOM 2355 C CA . ALA B 1 37 ? 14.617 21.141 3.9 1 98 37 ALA B CA 1
ATOM 2356 C C . ALA B 1 37 ? 15.859 21.188 4.793 1 98 37 ALA B C 1
ATOM 2358 O O . ALA B 1 37 ? 16.812 20.438 4.57 1 98 37 ALA B O 1
ATOM 2359 N N . GLU B 1 38 ? 15.859 22.125 5.617 1 98.38 38 GLU B N 1
ATOM 2360 C CA . GLU B 1 38 ? 16.812 22.109 6.727 1 98.38 38 GLU B CA 1
ATOM 2361 C C . GLU B 1 38 ? 16.172 21.547 7.992 1 98.38 38 GLU B C 1
ATOM 2363 O O . GLU B 1 38 ? 15.055 21.938 8.359 1 98.38 38 GLU B O 1
ATOM 2368 N N . VAL B 1 39 ? 16.812 20.625 8.609 1 98.38 39 VAL B N 1
ATOM 2369 C CA . VAL B 1 39 ? 16.297 19.969 9.805 1 98.38 39 VAL B CA 1
ATOM 2370 C C . VAL B 1 39 ? 17.266 20.172 10.969 1 98.38 39 VAL B C 1
ATOM 2372 O O . VAL B 1 39 ? 18.469 20 10.812 1 98.38 39 VAL B O 1
ATOM 2375 N N . THR B 1 40 ? 16.781 20.609 12.07 1 98.19 40 THR B N 1
ATOM 2376 C CA . THR B 1 40 ? 17.562 20.766 13.297 1 98.19 40 THR B CA 1
ATOM 2377 C C . THR B 1 40 ? 17.094 19.781 14.359 1 98.19 40 THR B C 1
ATOM 2379 O O . THR B 1 40 ? 15.898 19.734 14.688 1 98.19 40 THR B O 1
ATOM 2382 N N . VAL B 1 41 ? 17.953 18.969 14.82 1 98.19 41 VAL B N 1
ATOM 2383 C CA . VAL B 1 41 ? 17.688 18.016 15.891 1 98.19 41 VAL B CA 1
ATOM 2384 C C . VAL B 1 41 ? 18.625 18.266 17.062 1 98.19 41 VAL B C 1
ATOM 2386 O O . VAL B 1 41 ? 19.844 18.234 16.906 1 98.19 41 VAL B O 1
ATOM 2389 N N . ASN B 1 42 ? 18.047 18.5 18.172 1 97.06 42 ASN B N 1
ATOM 2390 C CA . ASN B 1 42 ? 18.844 18.797 19.359 1 97.06 42 ASN B CA 1
ATOM 2391 C C . ASN B 1 42 ? 19.906 19.859 19.062 1 97.06 42 ASN B C 1
ATOM 2393 O O . ASN B 1 42 ? 21.078 19.688 19.391 1 97.06 42 ASN B O 1
ATOM 2397 N N . GLY B 1 43 ? 19.484 20.781 18.359 1 95.56 43 GLY B N 1
ATOM 2398 C CA . GLY B 1 43 ? 20.344 21.938 18.125 1 95.56 43 GLY B CA 1
ATOM 2399 C C . GLY B 1 43 ? 21.297 21.75 16.969 1 95.56 43 GLY B C 1
ATOM 2400 O O . GLY B 1 43 ? 22 22.672 16.578 1 95.56 43 GLY B O 1
ATOM 2401 N N . ARG B 1 44 ? 21.391 20.625 16.375 1 97.12 44 ARG B N 1
ATOM 2402 C CA . ARG B 1 44 ? 22.281 20.359 15.25 1 97.12 44 ARG B CA 1
ATOM 2403 C C . ARG B 1 44 ? 21.516 20.375 13.938 1 97.12 44 ARG B C 1
ATOM 2405 O O . ARG B 1 44 ? 20.562 19.625 13.75 1 97.12 44 ARG B O 1
ATOM 2412 N N . ALA B 1 45 ? 22.047 21.234 13.016 1 97.62 45 ALA B N 1
ATOM 2413 C CA . ALA B 1 45 ? 21.359 21.422 11.742 1 97.62 45 ALA B CA 1
ATOM 2414 C C . ALA B 1 45 ? 21.938 20.5 10.664 1 97.62 45 ALA B C 1
ATOM 2416 O O . ALA B 1 45 ? 23.141 20.25 10.648 1 97.62 45 ALA B O 1
ATOM 2417 N N . SER B 1 46 ? 21.062 19.969 9.852 1 97.62 46 SER B N 1
ATOM 2418 C CA . SER B 1 46 ? 21.438 19.203 8.664 1 97.62 46 SER B CA 1
ATOM 2419 C C . SER B 1 46 ? 20.484 19.469 7.512 1 97.62 46 SER B C 1
ATOM 2421 O O . SER B 1 46 ? 19.375 19.969 7.723 1 97.62 46 SER B O 1
ATOM 2423 N N . GLN B 1 47 ? 20.938 19.219 6.355 1 97.81 47 GLN B N 1
ATOM 2424 C CA . GLN B 1 47 ? 20.078 19.375 5.184 1 97.81 47 GLN B CA 1
ATOM 2425 C C . GLN B 1 47 ? 19.422 18.047 4.805 1 97.81 47 GLN B C 1
ATOM 2427 O O . GLN B 1 47 ? 20.094 17.016 4.707 1 97.81 47 GLN B O 1
ATOM 2432 N N . ALA B 1 48 ? 18.125 18.078 4.707 1 97.19 48 ALA B N 1
ATOM 2433 C CA . ALA B 1 48 ? 17.359 16.938 4.223 1 97.19 48 ALA B CA 1
ATOM 2434 C C . ALA B 1 48 ? 17.188 17 2.707 1 97.19 48 ALA B C 1
ATOM 2436 O O . ALA B 1 48 ? 16.547 17.922 2.191 1 97.19 48 ALA B O 1
ATOM 2437 N N . GLU B 1 49 ? 17.688 16.031 2.021 1 94.06 49 GLU B N 1
ATOM 2438 C CA . GLU B 1 49 ? 17.453 15.914 0.586 1 94.06 49 GLU B CA 1
ATOM 2439 C C . GLU B 1 49 ? 16.094 15.312 0.298 1 94.06 49 GLU B C 1
ATOM 2441 O O . GLU B 1 49 ? 15.43 14.797 1.203 1 94.06 49 GLU B O 1
ATOM 2446 N N . ARG B 1 50 ? 15.695 15.383 -0.956 1 91.81 50 ARG B N 1
ATOM 2447 C CA . ARG B 1 50 ? 14.445 14.75 -1.356 1 91.81 50 ARG B CA 1
ATOM 2448 C C . ARG B 1 50 ? 14.453 13.266 -1.008 1 91.81 50 ARG B C 1
ATOM 2450 O O . ARG B 1 50 ? 15.484 12.594 -1.116 1 91.81 50 ARG B O 1
ATOM 2457 N N . SER B 1 51 ? 13.344 12.742 -0.482 1 90.81 51 SER B N 1
ATOM 2458 C CA . SER B 1 51 ? 13.117 11.344 -0.156 1 90.81 51 SER B CA 1
ATOM 2459 C C . SER B 1 51 ? 13.875 10.938 1.107 1 90.81 51 SER B C 1
ATOM 2461 O O . SER B 1 51 ? 14.273 9.781 1.259 1 90.81 51 SER B O 1
ATOM 2463 N N . SER B 1 52 ? 14.18 11.914 1.913 1 95.06 52 SER B N 1
ATOM 2464 C CA . SER B 1 52 ? 14.695 11.625 3.246 1 95.06 52 SER B CA 1
ATOM 2465 C C . SER B 1 52 ? 13.578 11.656 4.289 1 95.06 52 SER B C 1
ATOM 2467 O O . SER B 1 52 ? 12.508 12.211 4.043 1 95.06 52 SER B O 1
ATOM 2469 N N . TYR B 1 53 ? 13.82 10.977 5.379 1 97.25 53 TYR B N 1
ATOM 2470 C CA . TYR B 1 53 ? 12.82 10.945 6.434 1 97.25 53 TYR B CA 1
ATOM 2471 C C . TYR B 1 53 ? 13.469 10.961 7.81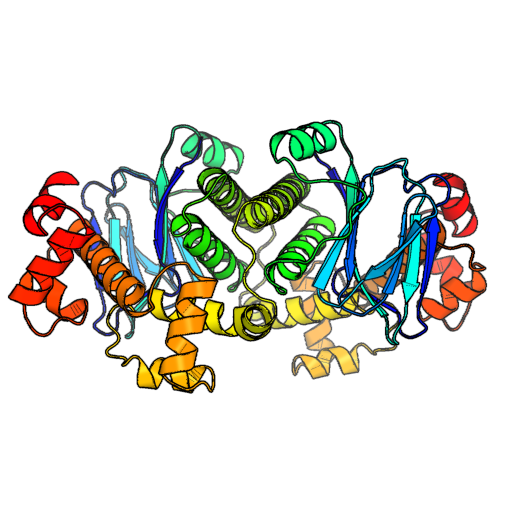2 1 97.25 53 TYR B C 1
ATOM 2473 O O . TYR B 1 53 ? 14.656 10.656 7.945 1 97.25 53 TYR B O 1
ATOM 2481 N N . ILE B 1 54 ? 12.727 11.359 8.797 1 98.5 54 ILE B N 1
ATOM 2482 C CA . ILE B 1 54 ? 13.148 11.344 10.195 1 98.5 54 ILE B CA 1
ATOM 2483 C C . ILE B 1 54 ? 11.953 11.055 11.094 1 98.5 54 ILE B C 1
ATOM 2485 O O . ILE B 1 54 ? 10.844 11.531 10.836 1 98.5 54 ILE B O 1
ATOM 2489 N N . LEU B 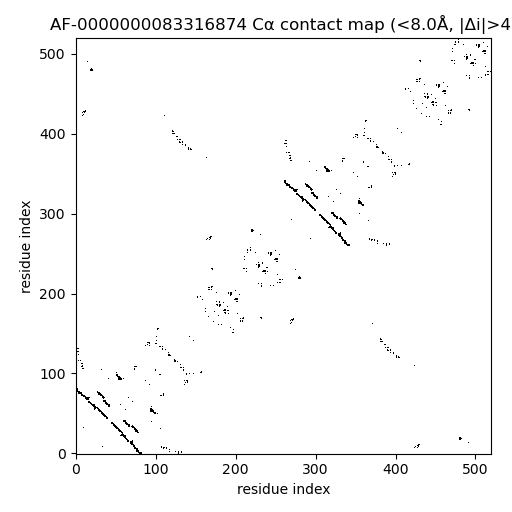1 55 ? 12.148 10.188 12.039 1 98.62 55 LEU B N 1
ATOM 2490 C CA . LEU B 1 55 ? 11.188 9.953 13.117 1 98.62 55 LEU B CA 1
ATOM 2491 C C . LEU B 1 55 ? 11.664 10.594 14.414 1 98.62 55 LEU B C 1
ATOM 2493 O O . LEU B 1 55 ? 12.617 10.125 15.031 1 98.62 55 LEU B O 1
ATOM 2497 N N . PHE B 1 56 ? 10.953 11.648 14.836 1 98.31 56 PHE B N 1
ATOM 2498 C CA . PHE B 1 56 ? 11.32 12.359 16.062 1 98.31 56 PHE B CA 1
ATOM 2499 C C . PHE B 1 56 ? 10.695 11.688 17.281 1 98.31 56 PHE B C 1
ATOM 2501 O O . PHE B 1 56 ? 9.516 11.336 17.266 1 98.31 56 PHE B O 1
ATOM 2508 N N . SER B 1 57 ? 11.516 11.531 18.312 1 98 57 SER B N 1
ATOM 2509 C CA . SER B 1 57 ? 10.984 11.086 19.609 1 98 57 SER B CA 1
ATOM 2510 C C . SER B 1 57 ? 10.086 12.156 20.234 1 98 57 SER B C 1
ATOM 2512 O O . SER B 1 57 ? 10.219 13.336 19.922 1 98 57 SER B O 1
ATOM 2514 N N . PRO B 1 58 ? 9.195 11.719 21.125 1 97.25 58 PRO B N 1
ATOM 2515 C CA . PRO B 1 58 ? 8.195 12.633 21.688 1 97.25 58 PRO B CA 1
ATOM 2516 C C . PRO B 1 58 ? 8.828 13.852 22.359 1 97.25 58 PRO B C 1
ATOM 2518 O O . PRO B 1 58 ? 8.297 14.961 22.266 1 97.25 58 PRO B O 1
ATOM 2521 N N . ASP B 1 59 ? 9.969 13.742 22.906 1 96.69 59 ASP B N 1
ATOM 2522 C CA . ASP B 1 59 ? 10.531 14.812 23.734 1 96.69 59 ASP B CA 1
ATOM 2523 C C . ASP B 1 59 ? 11.727 15.461 23.047 1 96.69 59 ASP B C 1
ATOM 2525 O O . ASP B 1 59 ? 12.406 16.312 23.641 1 96.69 59 ASP B O 1
ATOM 2529 N N . THR B 1 60 ? 12.047 15.094 21.844 1 97.56 60 THR B N 1
ATOM 2530 C CA . THR B 1 60 ? 13.227 15.617 21.172 1 97.56 60 THR B CA 1
ATOM 2531 C C . THR B 1 60 ? 12.953 17.016 20.609 1 97.56 60 THR B C 1
ATOM 2533 O O . THR B 1 60 ? 12.102 17.188 19.734 1 97.56 60 THR B O 1
ATOM 2536 N N . PRO B 1 61 ? 13.688 18.047 21.109 1 97.38 61 PRO B N 1
ATOM 2537 C CA . PRO B 1 61 ? 13.594 19.359 20.453 1 97.38 61 PRO B CA 1
ATOM 2538 C C . PRO B 1 61 ? 13.992 19.312 18.984 1 97.38 61 PRO B C 1
ATOM 2540 O O . PRO B 1 61 ? 15.039 18.75 18.641 1 97.38 61 PRO B O 1
ATOM 2543 N N . HIS B 1 62 ? 13.141 19.828 18.109 1 97.5 62 HIS B N 1
ATOM 2544 C CA . HIS B 1 62 ? 13.469 19.797 16.688 1 97.5 62 HIS B CA 1
ATOM 2545 C C . HIS B 1 62 ? 12.781 20.938 15.945 1 97.5 62 HIS B C 1
ATOM 2547 O O . HIS B 1 62 ? 11.859 21.562 16.469 1 97.5 62 HIS B O 1
ATOM 2553 N N . ALA B 1 63 ? 13.336 21.234 14.844 1 97.25 63 ALA B N 1
ATOM 2554 C CA . ALA B 1 63 ? 12.789 22.219 13.914 1 97.25 63 ALA B CA 1
ATOM 2555 C C . ALA B 1 63 ? 13.148 21.859 12.469 1 97.25 63 ALA B C 1
ATOM 2557 O O . ALA B 1 63 ? 14.117 21.141 12.219 1 97.25 63 ALA B O 1
ATOM 2558 N N . TYR B 1 64 ? 12.328 22.25 11.555 1 97.06 64 TYR B N 1
ATOM 2559 C CA . TYR B 1 64 ? 12.68 22.125 10.148 1 97.06 64 TYR B CA 1
ATOM 2560 C C . TYR B 1 64 ? 12 23.219 9.32 1 97.06 64 TYR B C 1
ATOM 2562 O O . TYR B 1 64 ? 10.945 23.719 9.695 1 97.06 64 TYR B O 1
ATOM 2570 N N . ARG B 1 65 ? 12.609 23.609 8.289 1 96.06 65 ARG B N 1
ATOM 2571 C CA . ARG B 1 65 ? 12.117 24.656 7.402 1 96.06 65 ARG B CA 1
ATOM 2572 C C . ARG B 1 65 ? 12.445 24.344 5.945 1 96.06 65 ARG B C 1
ATOM 2574 O O . ARG B 1 65 ? 13.367 23.578 5.664 1 96.06 65 ARG B O 1
ATOM 2581 N N . ASP B 1 66 ? 11.656 24.969 5.051 1 95.44 66 ASP B N 1
ATOM 2582 C CA . ASP B 1 66 ? 11.805 24.719 3.617 1 95.44 66 ASP B CA 1
ATOM 2583 C C . ASP B 1 66 ? 13.109 25.328 3.092 1 95.44 66 ASP B C 1
ATOM 2585 O O . ASP B 1 66 ? 13.531 26.391 3.539 1 95.44 66 ASP B O 1
ATOM 2589 N N . LEU B 1 67 ? 13.773 24.656 2.211 1 96.38 67 LEU B N 1
ATOM 2590 C CA . LEU B 1 67 ? 14.883 25.188 1.436 1 96.38 67 LEU B CA 1
ATOM 2591 C C . LEU B 1 67 ? 14.461 25.469 -0.004 1 96.38 67 LEU B C 1
ATOM 2593 O O . LEU B 1 67 ? 15.211 26.078 -0.768 1 96.38 67 LEU B O 1
ATOM 2597 N N . GLU B 1 68 ? 13.375 24.953 -0.371 1 93.44 68 GLU B N 1
ATOM 2598 C CA . GLU B 1 68 ? 12.781 25.172 -1.687 1 93.44 68 GLU B CA 1
ATOM 2599 C C . GLU B 1 68 ? 11.266 25.312 -1.595 1 93.44 68 GLU B C 1
ATOM 2601 O O . GLU B 1 68 ? 10.648 24.766 -0.682 1 93.44 68 GLU B O 1
ATOM 2606 N N . ARG B 1 69 ? 10.672 26.141 -2.525 1 90 69 ARG B N 1
ATOM 2607 C CA . ARG B 1 69 ? 9.227 26.359 -2.553 1 90 69 ARG B CA 1
ATOM 2608 C C . ARG B 1 69 ? 8.633 25.906 -3.881 1 90 69 ARG B C 1
ATOM 2610 O O . ARG B 1 69 ? 9.242 26.094 -4.938 1 90 69 ARG B O 1
ATOM 2617 N N . PRO B 1 70 ? 7.453 25.266 -3.82 1 90.94 70 PRO B N 1
ATOM 2618 C CA . PRO B 1 70 ? 6.688 24.922 -2.619 1 90.94 70 PRO B CA 1
ATOM 2619 C C . PRO B 1 70 ? 7.34 23.812 -1.805 1 90.94 70 PRO B C 1
ATOM 2621 O O . PRO B 1 70 ? 8.047 22.969 -2.361 1 90.94 70 PRO B O 1
ATOM 2624 N N . TYR B 1 71 ? 7.117 23.906 -0.48 1 92.69 71 TYR B N 1
ATOM 2625 C CA . TYR B 1 71 ? 7.555 22.844 0.408 1 92.69 71 TYR B CA 1
ATOM 2626 C C . TYR B 1 71 ? 6.508 21.734 0.481 1 92.69 71 TYR B C 1
ATOM 2628 O O . TYR B 1 71 ? 5.332 22 0.734 1 92.69 71 TYR B O 1
ATOM 2636 N N . VAL B 1 72 ? 6.914 20.484 0.203 1 92.94 72 VAL B N 1
ATOM 2637 C CA . VAL B 1 72 ? 5.992 19.344 0.19 1 92.94 72 VAL B CA 1
ATOM 2638 C C . VAL B 1 72 ? 6.527 18.234 1.088 1 92.94 72 VAL B C 1
ATOM 2640 O O . VAL B 1 72 ? 7.711 17.891 1.019 1 92.94 72 VAL B O 1
ATOM 2643 N N . ASN B 1 73 ? 5.715 17.75 1.975 1 93.69 73 ASN B N 1
ATOM 2644 C CA . ASN B 1 73 ? 6.133 16.641 2.834 1 93.69 73 ASN B CA 1
ATOM 2645 C C . ASN B 1 73 ? 4.98 15.695 3.129 1 93.69 73 ASN B C 1
ATOM 2647 O O . ASN B 1 73 ? 3.826 15.992 2.816 1 93.69 73 ASN B O 1
ATOM 2651 N N . ASP B 1 74 ? 5.254 14.508 3.51 1 95.25 74 ASP B N 1
ATOM 2652 C CA . ASP B 1 74 ? 4.367 13.562 4.184 1 95.25 74 ASP B CA 1
ATOM 2653 C C . ASP B 1 74 ? 4.711 13.445 5.664 1 95.25 74 ASP B C 1
ATOM 2655 O O . ASP B 1 74 ? 5.887 13.492 6.043 1 95.25 74 ASP B O 1
ATOM 2659 N N . TRP B 1 75 ? 3.723 13.344 6.465 1 95.69 75 TRP B N 1
ATOM 2660 C CA . TRP B 1 75 ? 4.008 13.258 7.895 1 95.69 75 TRP B CA 1
ATOM 2661 C C . TRP B 1 75 ? 2.908 12.5 8.625 1 95.69 75 TRP B C 1
ATOM 2663 O O . TRP B 1 75 ? 1.796 12.352 8.117 1 95.69 75 TRP B O 1
ATOM 2673 N N . PHE B 1 76 ? 3.264 11.898 9.734 1 96.38 76 PHE B N 1
ATOM 2674 C CA . PHE B 1 76 ? 2.264 11.391 10.664 1 96.38 76 PHE B CA 1
ATOM 2675 C C . PHE B 1 76 ? 2.742 11.547 12.109 1 96.38 76 PHE B C 1
ATOM 2677 O O . PHE B 1 76 ? 3.945 11.633 12.359 1 96.38 76 PHE B O 1
ATOM 2684 N N . HIS B 1 77 ? 1.827 11.672 13.008 1 95.81 77 HIS B N 1
ATOM 2685 C CA . HIS B 1 77 ? 2.041 11.578 14.445 1 95.81 77 HIS B CA 1
ATOM 2686 C C . HIS B 1 77 ? 1.397 10.32 15.023 1 95.81 77 HIS B C 1
ATOM 2688 O O . HIS B 1 77 ? 0.291 9.953 14.625 1 95.81 77 HIS B O 1
ATOM 2694 N N . CYS B 1 78 ? 2.109 9.664 15.812 1 97 78 CYS B N 1
ATOM 2695 C CA . CYS B 1 78 ? 1.546 8.492 16.469 1 97 78 CYS B CA 1
ATOM 2696 C C . CYS B 1 78 ? 1.991 8.422 17.938 1 97 78 CYS B C 1
ATOM 2698 O O . CYS B 1 78 ? 2.926 9.109 18.328 1 97 78 CYS B O 1
ATOM 2700 N N . GLU B 1 79 ? 1.253 7.664 18.688 1 97 79 GLU B N 1
ATOM 2701 C CA . GLU B 1 79 ? 1.526 7.5 20.125 1 97 79 GLU B CA 1
ATOM 2702 C C . GLU B 1 79 ? 1.066 6.133 20.609 1 97 79 GLU B C 1
ATOM 2704 O O . GLU B 1 79 ? 0.605 5.305 19.828 1 97 79 GLU B O 1
ATOM 2709 N N . GLY B 1 80 ? 1.288 5.926 21.953 1 94.12 80 GLY B N 1
ATOM 2710 C CA . GLY B 1 80 ? 0.923 4.66 22.562 1 94.12 80 GLY B CA 1
ATOM 2711 C C . GLY B 1 80 ? 2.119 3.887 23.094 1 94.12 80 GLY B C 1
ATOM 2712 O O . GLY B 1 80 ? 3.238 4.059 22.609 1 94.12 80 GLY B O 1
ATOM 2713 N N . GLY B 1 81 ? 1.908 3.059 24 1 89.12 81 GLY B N 1
ATOM 2714 C CA . GLY B 1 81 ? 2.967 2.352 24.703 1 89.12 81 GLY B CA 1
ATOM 2715 C C . GLY B 1 81 ? 3.746 1.404 23.812 1 89.12 81 GLY B C 1
ATOM 2716 O O . GLY B 1 81 ? 4.914 1.114 24.078 1 89.12 81 GLY B O 1
ATOM 2717 N N . GLY B 1 82 ? 3.236 0.98 22.75 1 94.25 82 GLY B N 1
ATOM 2718 C CA . GLY B 1 82 ? 3.867 -0.033 21.922 1 94.25 82 GLY B CA 1
ATOM 2719 C C . GLY B 1 82 ? 4.809 0.548 20.875 1 94.25 82 GLY B C 1
ATOM 2720 O O . GLY B 1 82 ? 5.555 -0.187 20.234 1 94.25 82 GLY B O 1
ATOM 2721 N N . VAL B 1 83 ? 4.863 1.872 20.734 1 97.19 83 VAL B N 1
ATOM 2722 C CA . VAL B 1 83 ? 5.656 2.469 19.672 1 97.19 83 VAL B CA 1
ATOM 2723 C C . VAL B 1 83 ? 7.145 2.301 19.969 1 97.19 83 VAL B C 1
ATOM 2725 O O . VAL B 1 83 ? 7.906 1.817 19.125 1 97.19 83 VAL B O 1
ATOM 2728 N N . GLY B 1 84 ? 7.488 2.727 21.172 1 96.75 84 GLY B N 1
ATOM 2729 C CA . GLY B 1 84 ? 8.883 2.609 21.562 1 96.75 84 GLY B CA 1
ATOM 2730 C C . GLY B 1 84 ? 9.406 1.185 21.5 1 96.75 84 GLY B C 1
ATOM 2731 O O . GLY B 1 84 ? 10.508 0.941 21.016 1 96.75 84 GLY B O 1
ATOM 2732 N N . GLU B 1 85 ? 8.648 0.26 22.016 1 96.69 85 GLU B N 1
ATOM 2733 C CA . GLU B 1 85 ? 9.008 -1.153 21.984 1 96.69 85 GLU B CA 1
ATOM 2734 C C . GLU B 1 85 ? 9.195 -1.649 20.562 1 96.69 85 GLU B C 1
ATOM 2736 O O . GLU B 1 85 ? 10.133 -2.398 20.266 1 96.69 85 GLU B O 1
ATOM 2741 N N . LEU B 1 86 ? 8.305 -1.242 19.719 1 97.81 86 LEU B N 1
ATOM 2742 C CA . LEU B 1 86 ? 8.383 -1.647 18.312 1 97.81 86 LEU B CA 1
ATOM 2743 C C . LEU B 1 86 ? 9.656 -1.113 17.672 1 97.81 86 LEU B C 1
ATOM 2745 O O . LEU B 1 86 ? 10.391 -1.86 17.016 1 97.81 86 LEU B O 1
ATOM 2749 N N . LEU B 1 87 ? 9.93 0.121 17.859 1 98 87 LEU B N 1
ATOM 2750 C CA . LEU B 1 87 ? 11.117 0.743 17.266 1 98 87 LEU B CA 1
ATOM 2751 C C . LEU B 1 87 ? 12.391 0.06 17.75 1 98 87 LEU B C 1
ATOM 2753 O O . LEU B 1 87 ? 13.312 -0.172 16.969 1 98 87 LEU B O 1
ATOM 2757 N N . HIS B 1 88 ? 12.383 -0.225 19.062 1 97 88 HIS B N 1
ATOM 2758 C CA . HIS B 1 88 ? 13.531 -0.913 19.641 1 97 88 HIS B CA 1
ATOM 2759 C C . HIS B 1 88 ? 13.719 -2.293 19.016 1 97 88 HIS B C 1
ATOM 2761 O O . HIS B 1 88 ? 14.828 -2.658 18.641 1 97 88 HIS B O 1
ATOM 2767 N N . ARG B 1 89 ? 12.695 -3.033 18.938 1 96.12 89 ARG B N 1
ATOM 2768 C CA . ARG B 1 89 ? 12.742 -4.375 18.359 1 96.12 89 ARG B CA 1
ATOM 2769 C C . ARG B 1 89 ? 13.211 -4.332 16.922 1 96.12 89 ARG B C 1
ATOM 2771 O O . ARG B 1 89 ? 13.984 -5.191 16.484 1 96.12 89 ARG B O 1
ATOM 2778 N N . LEU B 1 90 ? 12.812 -3.314 16.156 1 96.38 90 LEU B N 1
ATOM 2779 C CA . LEU B 1 90 ? 13.102 -3.193 14.734 1 96.38 90 LEU B CA 1
ATOM 2780 C C . LEU B 1 90 ? 14.508 -2.627 14.516 1 96.38 90 LEU B C 1
ATOM 2782 O O . LEU B 1 90 ? 15.055 -2.73 13.414 1 96.38 90 LEU B O 1
ATOM 2786 N N . GLY B 1 91 ? 15.047 -2.025 15.531 1 96.56 91 GLY B N 1
ATOM 2787 C CA . GLY B 1 91 ? 16.297 -1.313 15.367 1 96.56 91 GLY B CA 1
ATOM 2788 C C . GLY B 1 91 ? 16.172 -0.063 14.523 1 96.56 91 GLY B C 1
ATOM 2789 O O . GLY B 1 91 ? 17.125 0.317 13.82 1 96.56 91 GLY B O 1
ATOM 2790 N N . LEU B 1 92 ? 15.031 0.507 14.461 1 96.88 92 LEU B N 1
ATOM 2791 C CA . LEU B 1 92 ? 14.805 1.74 13.711 1 96.88 92 LEU B CA 1
ATOM 2792 C C . LEU B 1 92 ? 15.164 2.959 14.555 1 96.88 92 LEU B C 1
ATOM 2794 O O . LEU B 1 92 ? 14.562 3.201 15.602 1 96.88 92 LEU B O 1
ATOM 2798 N N . PRO B 1 93 ? 16.078 3.756 14.164 1 97.62 93 PRO B N 1
ATOM 2799 C CA . PRO B 1 93 ? 16.516 4.875 15 1 97.62 93 PRO B CA 1
ATOM 2800 C C . PRO B 1 93 ? 15.547 6.051 14.969 1 97.62 93 PRO B C 1
ATOM 2802 O O . PRO B 1 93 ? 14.875 6.277 13.953 1 97.62 93 PRO B O 1
ATOM 2805 N N . THR B 1 94 ? 15.477 6.742 16.062 1 98.12 94 THR B N 1
ATOM 2806 C CA . THR B 1 94 ? 14.789 8.023 16.125 1 98.12 94 THR B CA 1
ATOM 2807 C C . THR B 1 94 ? 15.789 9.18 16.062 1 98.12 94 THR B C 1
ATOM 2809 O O . THR B 1 94 ? 16.984 8.984 16.281 1 98.12 94 THR B O 1
ATOM 2812 N N . ASP B 1 95 ? 15.289 10.32 15.609 1 98.38 95 ASP B N 1
ATOM 2813 C CA . ASP B 1 95 ? 16.031 11.578 15.648 1 98.38 95 ASP B CA 1
ATOM 2814 C C . ASP B 1 95 ? 17.25 11.523 14.742 1 98.38 95 ASP B C 1
ATOM 2816 O O . ASP B 1 95 ? 18.281 12.125 15.039 1 98.38 95 ASP B O 1
ATOM 2820 N N . ARG B 1 96 ? 17.188 10.664 13.789 1 97.81 96 ARG B N 1
ATOM 2821 C CA . ARG B 1 96 ? 18.234 10.547 12.781 1 97.81 96 ARG B CA 1
ATOM 2822 C C . ARG B 1 96 ? 17.672 10.688 11.375 1 97.81 96 ARG B C 1
ATOM 2824 O O . ARG B 1 96 ? 16.688 10.016 11.023 1 97.81 96 ARG B O 1
ATOM 2831 N N . LEU B 1 97 ? 18.219 11.594 10.648 1 97.38 97 LEU B N 1
ATOM 2832 C CA . LEU B 1 97 ? 17.828 11.789 9.258 1 97.38 97 LEU B CA 1
ATOM 2833 C C . LEU B 1 97 ? 18.344 10.648 8.391 1 97.38 97 LEU B C 1
ATOM 2835 O O . LEU B 1 97 ? 19.531 10.344 8.391 1 97.38 97 LEU B O 1
ATOM 2839 N N . LEU B 1 98 ? 17.422 10.023 7.688 1 95.25 98 LEU B N 1
ATOM 2840 C CA . LEU B 1 98 ? 17.766 8.875 6.852 1 95.25 98 LEU B CA 1
ATOM 2841 C C . LEU B 1 98 ? 17.203 9.047 5.445 1 95.25 98 LEU B C 1
ATOM 2843 O O . LEU B 1 98 ? 16.312 9.867 5.223 1 95.25 98 LEU B O 1
ATOM 2847 N N . SER B 1 99 ? 17.688 8.305 4.504 1 90.56 99 SER B N 1
ATOM 2848 C CA . SER B 1 99 ? 17.156 8.258 3.146 1 90.56 99 SER B CA 1
ATOM 2849 C C . SER B 1 99 ? 16.188 7.102 2.971 1 90.56 99 SER B C 1
ATOM 2851 O O . SER B 1 99 ? 16.422 6 3.465 1 90.56 99 SER B O 1
ATOM 2853 N N . ALA B 1 100 ? 15.102 7.379 2.365 1 87.56 100 ALA B N 1
ATOM 2854 C CA . ALA B 1 100 ? 14.141 6.312 2.078 1 87.56 100 ALA B CA 1
ATOM 2855 C C . ALA B 1 100 ? 14.633 5.434 0.931 1 87.56 100 ALA B C 1
ATOM 2857 O O . ALA B 1 100 ? 15.172 5.934 -0.056 1 87.56 100 ALA B O 1
ATOM 2858 N N . PRO B 1 101 ? 14.453 4.133 1.094 1 75.38 101 PRO B N 1
ATOM 2859 C CA . PRO B 1 101 ? 14.914 3.213 0.053 1 75.38 101 PRO B CA 1
ATOM 2860 C C . PRO B 1 101 ? 14.133 3.357 -1.253 1 75.38 101 PRO B C 1
ATOM 2862 O O . PRO B 1 101 ? 14.672 3.07 -2.328 1 75.38 101 PRO B O 1
ATOM 2865 N N . ASP B 1 102 ? 12.898 3.543 -1.149 1 75.94 102 ASP B N 1
ATOM 2866 C CA . ASP B 1 102 ? 11.93 3.703 -2.232 1 75.94 102 ASP B CA 1
ATOM 2867 C C . ASP B 1 102 ? 11.078 4.949 -2.023 1 75.94 102 ASP B C 1
ATOM 2869 O O . ASP B 1 102 ? 10.375 5.066 -1.013 1 75.94 102 ASP B O 1
ATOM 2873 N N . PRO B 1 103 ? 11.172 5.84 -3.033 1 76 103 PRO B N 1
ATOM 2874 C CA . PRO B 1 103 ? 10.445 7.098 -2.867 1 76 103 PRO B CA 1
ATOM 2875 C C . PRO B 1 103 ? 8.93 6.898 -2.779 1 76 103 PRO B C 1
ATOM 2877 O O . PRO B 1 103 ? 8.211 7.793 -2.324 1 76 103 PRO B O 1
ATOM 2880 N N . ALA B 1 104 ? 8.469 5.789 -3.209 1 78.75 104 ALA B N 1
ATOM 2881 C CA . ALA B 1 104 ? 7.027 5.57 -3.227 1 78.75 104 ALA B CA 1
ATOM 2882 C C . ALA B 1 104 ? 6.566 4.844 -1.967 1 78.75 104 ALA B C 1
ATOM 2884 O O . ALA B 1 104 ? 5.371 4.801 -1.667 1 78.75 104 ALA B O 1
ATOM 2885 N N . LEU B 1 105 ? 7.52 4.293 -1.202 1 85.38 105 LEU B N 1
ATOM 2886 C CA . LEU B 1 105 ? 7.184 3.482 -0.036 1 85.38 105 LEU B CA 1
ATOM 2887 C C . LEU B 1 105 ? 6.41 4.301 0.989 1 85.38 105 LEU B C 1
ATOM 2889 O O . LEU B 1 105 ? 5.293 3.934 1.369 1 85.38 105 LEU B O 1
ATOM 2893 N N . VAL B 1 106 ? 6.961 5.414 1.365 1 92.88 106 VAL B N 1
ATOM 2894 C CA . VAL B 1 106 ? 6.387 6.219 2.439 1 92.88 106 VAL B CA 1
ATOM 2895 C C . VAL B 1 106 ? 5.078 6.855 1.97 1 92.88 106 VAL B C 1
ATOM 2897 O O . VAL B 1 106 ? 4.039 6.691 2.611 1 92.88 106 VAL B O 1
ATOM 2900 N N . PRO B 1 107 ? 5.051 7.457 0.78 1 88.38 107 PRO B N 1
ATOM 2901 C CA . PRO B 1 107 ? 3.812 8.086 0.321 1 88.38 107 PRO B CA 1
ATOM 2902 C C . PRO B 1 107 ? 2.645 7.105 0.249 1 88.38 107 PRO B C 1
ATOM 2904 O O . PRO B 1 107 ? 1.515 7.461 0.599 1 88.38 107 PRO B O 1
ATOM 2907 N N . ARG B 1 108 ? 2.9 5.941 -0.138 1 85.19 108 ARG B N 1
ATOM 2908 C CA . ARG B 1 108 ? 1.845 4.941 -0.252 1 85.19 108 ARG B CA 1
ATOM 2909 C C . ARG B 1 108 ? 1.226 4.641 1.108 1 85.19 108 ARG B C 1
ATOM 2911 O O . ARG B 1 108 ? 0.003 4.547 1.234 1 85.19 108 ARG B O 1
ATOM 2918 N N . HIS B 1 109 ? 2.023 4.477 2.074 1 93.06 109 HIS B N 1
ATOM 2919 C CA . HIS B 1 109 ? 1.539 4.172 3.416 1 93.06 109 HIS B CA 1
ATOM 2920 C C . HIS B 1 109 ? 0.839 5.375 4.035 1 93.06 109 HIS B C 1
ATOM 2922 O O . HIS B 1 109 ? -0.173 5.227 4.723 1 93.06 109 HIS B O 1
ATOM 2928 N N . ILE B 1 110 ? 1.381 6.535 3.791 1 93.31 110 ILE B N 1
ATOM 2929 C CA . ILE B 1 110 ? 0.778 7.73 4.375 1 93.31 110 ILE B CA 1
ATOM 2930 C C . ILE B 1 110 ? -0.606 7.957 3.771 1 93.31 110 ILE B C 1
ATOM 2932 O O . ILE B 1 110 ? -1.525 8.398 4.461 1 93.31 110 ILE B O 1
ATOM 2936 N N . LEU B 1 111 ? -0.748 7.719 2.52 1 87.38 111 LEU B N 1
ATOM 2937 C CA . LEU B 1 111 ? -2.057 7.816 1.883 1 87.38 111 LEU B CA 1
ATOM 2938 C C . LEU B 1 111 ? -3.057 6.879 2.549 1 87.38 111 LEU B C 1
ATOM 2940 O O . LEU B 1 111 ? -4.199 7.262 2.807 1 87.38 111 LEU B O 1
ATOM 2944 N N . GLU B 1 112 ? -2.627 5.656 2.795 1 87.75 112 GLU B N 1
ATOM 2945 C CA . GLU B 1 112 ? -3.498 4.695 3.465 1 87.75 112 GLU B CA 1
ATOM 2946 C C . GLU B 1 112 ? -3.844 5.152 4.879 1 87.75 112 GLU B C 1
ATOM 2948 O O . GLU B 1 112 ? -4.965 4.938 5.348 1 87.75 112 GLU B O 1
ATOM 2953 N N . LEU B 1 113 ? -2.881 5.711 5.527 1 92 113 LEU B N 1
ATOM 2954 C CA . LEU B 1 113 ? -3.125 6.246 6.859 1 92 113 LEU B CA 1
ATOM 2955 C C . LEU B 1 113 ? -4.156 7.367 6.816 1 92 113 LEU B C 1
ATOM 2957 O O . LEU B 1 113 ? -5.043 7.438 7.672 1 92 113 LEU B O 1
ATOM 2961 N N . GLN B 1 114 ? -3.996 8.203 5.84 1 87.5 114 GLN B N 1
ATOM 2962 C CA . GLN B 1 114 ? -4.945 9.297 5.68 1 87.5 114 GLN B CA 1
ATOM 2963 C C . GLN B 1 114 ? -6.355 8.773 5.441 1 87.5 114 GLN B C 1
ATOM 2965 O O . GLN B 1 114 ? -7.32 9.289 6.012 1 87.5 114 GLN B O 1
ATOM 2970 N N . ASN B 1 115 ? -6.48 7.797 4.66 1 81.56 115 ASN B N 1
ATOM 2971 C CA . ASN B 1 115 ? -7.777 7.188 4.383 1 81.56 115 ASN B CA 1
ATOM 2972 C C . ASN B 1 115 ? -8.383 6.559 5.633 1 81.56 115 ASN B C 1
ATOM 2974 O O . ASN B 1 115 ? -9.578 6.723 5.898 1 81.56 115 ASN B O 1
ATOM 2978 N N . ALA B 1 116 ? -7.574 5.879 6.328 1 83.88 116 ALA B N 1
ATOM 2979 C CA . ALA B 1 116 ? -8.039 5.211 7.547 1 83.88 116 ALA B CA 1
ATOM 2980 C C . ALA B 1 116 ? -8.445 6.23 8.609 1 83.88 116 ALA B C 1
ATOM 2982 O O . ALA B 1 116 ? -9.406 6.02 9.344 1 83.88 116 ALA B O 1
ATOM 2983 N N . GLY B 1 117 ? -7.668 7.254 8.688 1 80.19 117 GLY B N 1
ATOM 2984 C CA . GLY B 1 117 ? -7.914 8.266 9.703 1 80.19 117 GLY B CA 1
ATOM 2985 C C . GLY B 1 117 ? -9.156 9.086 9.438 1 80.19 117 GLY B C 1
ATOM 2986 O O . GLY B 1 117 ? -9.711 9.711 10.352 1 80.19 117 GLY B O 1
ATOM 2987 N N . ARG B 1 118 ? -9.609 9.047 8.281 1 75.44 118 ARG B N 1
ATOM 2988 C CA . ARG B 1 118 ? -10.727 9.906 7.906 1 75.44 118 ARG B CA 1
ATOM 2989 C C . ARG B 1 118 ? -12.023 9.117 7.832 1 75.44 118 ARG B C 1
ATOM 2991 O O . ARG B 1 118 ? -13.109 9.695 7.691 1 75.44 118 ARG B O 1
ATOM 2998 N N . GLU B 1 119 ? -11.875 7.922 7.797 1 72.12 119 GLU B N 1
ATOM 2999 C CA . GLU B 1 119 ? -13.07 7.074 7.746 1 72.12 119 GLU B CA 1
ATOM 3000 C C . GLU B 1 119 ? -13.57 6.742 9.148 1 72.12 119 GLU B C 1
ATOM 3002 O O . GLU B 1 119 ? -12.797 6.73 10.102 1 72.12 119 GLU B O 1
ATOM 3007 N N . GLU B 1 120 ? -14.914 6.836 9.18 1 72 120 GLU B N 1
ATOM 3008 C CA . GLU B 1 120 ? -15.562 6.41 10.414 1 72 120 GLU B CA 1
ATOM 3009 C C . GLU B 1 120 ? -16.109 4.988 10.289 1 72 120 GLU B C 1
ATOM 3011 O O . GLU B 1 120 ? -16.719 4.637 9.281 1 72 120 GLU B O 1
ATOM 3016 N N . GLY B 1 121 ? -15.477 3.971 10.672 1 75.69 121 GLY B N 1
ATOM 3017 C CA . GLY B 1 121 ? -15.961 2.604 10.609 1 75.69 121 GLY B CA 1
ATOM 3018 C C . GLY B 1 121 ? -15.273 1.676 11.594 1 75.69 121 GLY B C 1
ATOM 3019 O O . GLY B 1 121 ? -14.344 2.084 12.289 1 75.69 121 GLY B O 1
ATOM 3020 N N . PRO B 1 122 ? -16.031 0.497 11.461 1 80.12 122 PRO B N 1
ATOM 3021 C CA . PRO B 1 122 ? -15.43 -0.512 12.344 1 80.12 122 PRO B CA 1
ATOM 3022 C C . PRO B 1 122 ? -14.039 -0.942 11.891 1 80.12 122 PRO B C 1
ATOM 3024 O O . PRO B 1 122 ? -13.711 -0.86 10.703 1 80.12 122 PRO B O 1
ATOM 3027 N N . PHE B 1 123 ? -12.898 -0.657 12.352 1 91.25 123 PHE B N 1
ATOM 3028 C CA . PHE B 1 123 ? -11.57 -1.233 12.133 1 91.25 123 PHE B CA 1
ATOM 3029 C C . PHE B 1 123 ? -10.562 -0.153 11.766 1 91.25 123 PHE B C 1
ATOM 3031 O O . PHE B 1 123 ? -9.391 -0.446 11.539 1 91.25 123 PHE B O 1
ATOM 3038 N N . CYS B 1 124 ? -11.117 1.051 11.562 1 90.69 124 CYS B N 1
ATOM 3039 C CA . CYS B 1 124 ? -10.25 2.133 11.109 1 90.69 124 CYS B CA 1
ATOM 3040 C C . CYS B 1 124 ? -9 2.234 11.969 1 90.69 124 CYS B C 1
ATOM 3042 O O . CYS B 1 124 ? -7.891 2.363 11.445 1 90.69 124 CYS B O 1
ATOM 3044 N N . ALA B 1 125 ? -9.227 2.145 13.281 1 92.56 125 ALA B N 1
ATOM 3045 C CA . ALA B 1 125 ? -8.086 2.227 14.195 1 92.56 125 ALA B CA 1
ATOM 3046 C C . ALA B 1 125 ? -7.121 1.064 13.977 1 92.56 125 ALA B C 1
ATOM 3048 O O . ALA B 1 125 ? -5.902 1.246 14.008 1 92.56 125 ALA B O 1
ATOM 3049 N N . GLU B 1 126 ? -7.68 -0.083 13.773 1 94.75 126 GLU B N 1
ATOM 3050 C CA . GLU B 1 126 ? -6.859 -1.267 13.531 1 94.75 126 GLU B CA 1
ATOM 3051 C C . GLU B 1 126 ? -6.102 -1.154 12.211 1 94.75 126 GLU B C 1
ATOM 3053 O O . GLU B 1 126 ? -4.922 -1.507 12.133 1 94.75 126 GLU B O 1
ATOM 3058 N N . ILE B 1 127 ? -6.766 -0.691 11.188 1 95 127 ILE B N 1
ATOM 3059 C CA . ILE B 1 127 ? -6.137 -0.502 9.891 1 95 127 ILE B CA 1
ATOM 3060 C C . ILE B 1 127 ? -4.984 0.494 10.008 1 95 127 ILE B C 1
ATOM 3062 O O . ILE B 1 127 ? -3.891 0.258 9.492 1 95 127 ILE B O 1
ATOM 3066 N N . ALA B 1 128 ? -5.223 1.539 10.695 1 95.5 128 ALA B N 1
ATOM 3067 C CA . ALA B 1 128 ? -4.188 2.549 10.898 1 95.5 128 ALA B CA 1
ATOM 3068 C C . ALA B 1 128 ? -2.977 1.956 11.617 1 95.5 128 ALA B C 1
ATOM 3070 O O . ALA B 1 128 ? -1.834 2.205 11.227 1 95.5 128 ALA B O 1
ATOM 3071 N N . GLU B 1 129 ? -3.266 1.217 12.641 1 96.88 129 GLU B N 1
ATOM 3072 C CA . GLU B 1 129 ? -2.162 0.608 13.383 1 96.88 129 GLU B CA 1
ATOM 3073 C C . GLU B 1 129 ? -1.37 -0.351 12.5 1 96.88 129 GLU B C 1
ATOM 3075 O O . GLU B 1 129 ? -0.138 -0.368 12.539 1 96.88 129 GLU B O 1
ATOM 3080 N N . LEU B 1 130 ? -2.062 -1.165 11.758 1 96.44 130 LEU B N 1
ATOM 3081 C CA . LEU B 1 130 ? -1.405 -2.107 10.859 1 96.44 130 LEU B CA 1
ATOM 3082 C C . LEU B 1 130 ? -0.544 -1.374 9.836 1 96.44 130 LEU B C 1
ATOM 3084 O O . LEU B 1 130 ? 0.573 -1.804 9.539 1 96.44 130 LEU B O 1
ATOM 3088 N N . GLU B 1 131 ? -1.051 -0.297 9.328 1 95.69 131 GLU B N 1
ATOM 3089 C CA . GLU B 1 131 ? -0.311 0.497 8.352 1 95.69 131 GLU B CA 1
ATOM 3090 C C . GLU B 1 131 ? 0.945 1.104 8.969 1 95.69 131 GLU B C 1
ATOM 3092 O O . GLU B 1 131 ? 2.008 1.113 8.352 1 95.69 131 GLU B O 1
ATOM 3097 N N . LEU B 1 132 ? 0.818 1.595 10.164 1 97.69 132 LEU B N 1
ATOM 3098 C CA . LEU B 1 132 ? 1.962 2.154 10.875 1 97.69 132 LEU B CA 1
ATOM 3099 C C . LEU B 1 132 ? 3.035 1.095 11.102 1 97.69 132 LEU B C 1
ATOM 3101 O O . LEU B 1 132 ? 4.211 1.322 10.805 1 97.69 132 LEU B O 1
ATOM 3105 N N . ARG B 1 133 ? 2.643 -0.039 11.586 1 97.69 133 ARG B N 1
ATOM 3106 C CA . ARG B 1 133 ? 3.578 -1.129 11.836 1 97.69 133 ARG B CA 1
ATOM 3107 C C . ARG B 1 133 ? 4.254 -1.582 10.547 1 97.69 133 ARG B C 1
ATOM 3109 O O . ARG B 1 133 ? 5.461 -1.838 10.531 1 97.69 133 ARG B O 1
ATOM 3116 N N . SER B 1 134 ? 3.459 -1.686 9.523 1 96.5 134 SER B N 1
ATOM 3117 C CA . SER B 1 134 ? 3.998 -2.111 8.234 1 96.5 134 SER B CA 1
ATOM 3118 C C . SER B 1 134 ? 5.035 -1.123 7.715 1 96.5 134 SER B C 1
ATOM 3120 O O . SER B 1 134 ? 6.121 -1.522 7.289 1 96.5 134 SER B O 1
ATOM 3122 N N . LEU B 1 135 ? 4.73 0.142 7.738 1 96.12 135 LEU B N 1
ATOM 3123 C CA . LEU B 1 135 ? 5.648 1.17 7.262 1 96.12 135 LEU B CA 1
ATOM 3124 C C . LEU B 1 135 ? 6.957 1.14 8.047 1 96.12 135 LEU B C 1
ATOM 3126 O O . LEU B 1 135 ? 8.039 1.089 7.461 1 96.12 135 LEU B O 1
ATOM 3130 N N . LEU B 1 136 ? 6.824 1.145 9.391 1 97.56 136 LEU B N 1
ATOM 3131 C CA . LEU B 1 136 ? 8.008 1.186 10.242 1 97.56 136 LEU B CA 1
ATOM 3132 C C . LEU B 1 136 ? 8.852 -0.073 10.062 1 97.56 136 LEU B C 1
ATOM 3134 O O . LEU B 1 136 ? 10.086 -0.002 10.039 1 97.56 136 LEU B O 1
ATOM 3138 N N . THR B 1 137 ? 8.242 -1.231 9.898 1 96.25 137 THR B N 1
ATOM 3139 C CA . THR B 1 137 ? 8.953 -2.484 9.68 1 96.25 137 THR B CA 1
ATOM 3140 C C . THR B 1 137 ? 9.68 -2.465 8.336 1 96.25 137 THR B C 1
ATOM 3142 O O . THR B 1 137 ? 10.82 -2.914 8.234 1 96.25 137 THR B O 1
ATOM 3145 N N . LYS B 1 138 ? 9.07 -1.962 7.316 1 92.62 138 LYS B N 1
ATOM 3146 C CA . LYS B 1 138 ? 9.688 -1.88 5.992 1 92.62 138 LYS B CA 1
ATOM 3147 C C . LYS B 1 138 ? 10.875 -0.926 6 1 92.62 138 LYS B C 1
ATOM 3149 O O . LYS B 1 138 ? 11.891 -1.181 5.34 1 92.62 138 LYS B O 1
ATOM 3154 N N . LEU B 1 139 ? 10.719 0.16 6.699 1 94 139 LEU B N 1
ATOM 3155 C CA . LEU B 1 139 ? 11.828 1.093 6.816 1 94 139 LEU B CA 1
ATOM 3156 C C . LEU B 1 139 ? 13.008 0.447 7.547 1 94 139 LEU B C 1
ATOM 3158 O O . LEU B 1 139 ? 14.156 0.626 7.152 1 94 139 LEU B O 1
ATOM 3162 N N . ALA B 1 140 ? 12.703 -0.276 8.609 1 94.62 140 ALA B N 1
ATOM 3163 C CA . ALA B 1 140 ? 13.75 -0.989 9.344 1 94.62 140 ALA B CA 1
ATOM 3164 C C . ALA B 1 140 ? 14.438 -2.021 8.453 1 94.62 140 ALA B C 1
ATOM 3166 O O . ALA B 1 140 ? 15.656 -2.164 8.477 1 94.62 140 ALA B O 1
ATOM 3167 N N . ALA B 1 141 ? 13.625 -2.732 7.691 1 90.44 141 ALA B N 1
ATOM 3168 C CA . ALA B 1 141 ? 14.164 -3.742 6.785 1 90.44 141 ALA B CA 1
ATOM 3169 C C . ALA B 1 141 ? 15.141 -3.121 5.789 1 90.44 141 ALA B C 1
ATOM 3171 O O . ALA B 1 141 ? 16.141 -3.742 5.422 1 90.44 141 ALA B O 1
ATOM 3172 N N . ALA B 1 142 ? 14.867 -1.953 5.355 1 85.75 142 ALA B N 1
ATOM 3173 C CA . ALA B 1 142 ? 15.688 -1.265 4.363 1 85.75 142 ALA B CA 1
ATOM 3174 C C . ALA B 1 142 ? 17.031 -0.868 4.957 1 85.75 142 ALA B C 1
ATOM 3176 O O . ALA B 1 142 ? 18.016 -0.713 4.227 1 85.75 142 ALA B O 1
ATOM 3177 N N . LEU B 1 143 ? 17.047 -0.67 6.238 1 88.19 143 LEU B N 1
ATOM 3178 C CA . LEU B 1 143 ? 18.281 -0.25 6.895 1 88.19 143 LEU B CA 1
ATOM 3179 C C . LEU B 1 143 ? 19.281 -1.396 6.949 1 88.19 143 LEU B C 1
ATOM 3181 O O . LEU B 1 143 ? 20.484 -1.165 7.059 1 88.19 143 LEU B O 1
ATOM 3185 N N . VAL B 1 144 ? 18.828 -2.549 6.984 1 83 144 VAL B N 1
ATOM 3186 C CA . VAL B 1 144 ? 19.719 -3.695 7.137 1 83 144 VAL B CA 1
ATOM 3187 C C . VAL B 1 144 ? 20.188 -4.168 5.766 1 83 144 VAL B C 1
ATOM 3189 O O . VAL B 1 144 ? 21.141 -4.953 5.664 1 83 144 VAL B O 1
ATOM 3192 N N . ARG B 1 145 ? 19.578 -3.693 4.707 1 75.25 145 ARG B N 1
ATOM 3193 C CA . ARG B 1 145 ? 20.016 -4.035 3.354 1 75.25 145 ARG B CA 1
ATOM 3194 C C . ARG B 1 145 ? 21.172 -3.152 2.908 1 75.25 145 ARG B C 1
ATOM 3196 O O . ARG B 1 145 ? 21.219 -1.963 3.232 1 75.25 145 ARG B O 1
ATOM 3203 N N . PRO B 1 146 ? 22.047 -3.771 2.357 1 64.38 146 PRO B N 1
ATOM 3204 C CA . PRO B 1 146 ? 23.125 -2.934 1.836 1 64.38 146 PRO B CA 1
ATOM 3205 C C . PRO B 1 146 ? 22.625 -1.84 0.895 1 64.38 146 PRO B C 1
ATOM 3207 O O . PRO B 1 146 ? 21.734 -2.088 0.073 1 64.38 146 PRO B O 1
ATOM 3210 N N . ALA B 1 147 ? 22.844 -0.656 1.199 1 59.5 147 ALA B N 1
ATOM 3211 C CA . ALA B 1 147 ? 22.391 0.519 0.468 1 59.5 147 ALA B CA 1
ATOM 3212 C C . ALA B 1 147 ? 22.922 0.524 -0.961 1 59.5 147 ALA B C 1
ATOM 3214 O O . ALA B 1 147 ? 24.125 0.379 -1.18 1 59.5 147 ALA B O 1
ATOM 3215 N N . PRO B 1 148 ? 21.891 0.493 -1.9 1 59.84 148 PRO B N 1
ATOM 3216 C CA . PRO B 1 148 ? 22.422 0.656 -3.258 1 59.84 148 PRO B CA 1
ATOM 3217 C C . PRO B 1 148 ? 23.031 2.035 -3.492 1 59.84 148 PRO B C 1
ATOM 3219 O O . PRO B 1 148 ? 22.719 2.986 -2.773 1 59.84 148 PRO B O 1
ATOM 3222 N N . PRO B 1 149 ? 23.984 2.131 -4.367 1 60.94 149 PRO B N 1
ATOM 3223 C CA . PRO B 1 149 ? 24.5 3.455 -4.719 1 60.94 149 PRO B CA 1
ATOM 3224 C C . PRO B 1 149 ? 23.391 4.418 -5.152 1 60.94 149 PRO B C 1
ATOM 3226 O O . PRO B 1 149 ? 22.328 3.982 -5.613 1 60.94 149 PRO B O 1
ATOM 3229 N N . ALA B 1 150 ? 23.562 5.668 -4.887 1 58.66 150 ALA B N 1
ATOM 3230 C CA . ALA B 1 150 ? 22.594 6.738 -5.156 1 58.66 150 ALA B CA 1
ATOM 3231 C C . ALA B 1 150 ? 22.062 6.645 -6.578 1 58.66 150 ALA B C 1
ATOM 3233 O O . ALA B 1 150 ? 20.875 6.867 -6.812 1 58.66 150 ALA B O 1
ATOM 3234 N N . ARG B 1 151 ? 22.953 6.395 -7.57 1 59.12 151 ARG B N 1
ATOM 3235 C CA . ARG B 1 151 ? 22.578 6.293 -8.977 1 59.12 151 ARG B CA 1
ATOM 3236 C C . ARG B 1 151 ? 21.516 5.227 -9.18 1 59.12 151 ARG B C 1
ATOM 3238 O O . ARG B 1 151 ? 20.656 5.355 -10.062 1 59.12 151 ARG B O 1
ATOM 3245 N N . THR B 1 152 ? 21.594 4.301 -8.352 1 63.69 152 THR B N 1
ATOM 3246 C CA . THR B 1 152 ? 20.672 3.176 -8.445 1 63.69 152 THR B CA 1
ATOM 324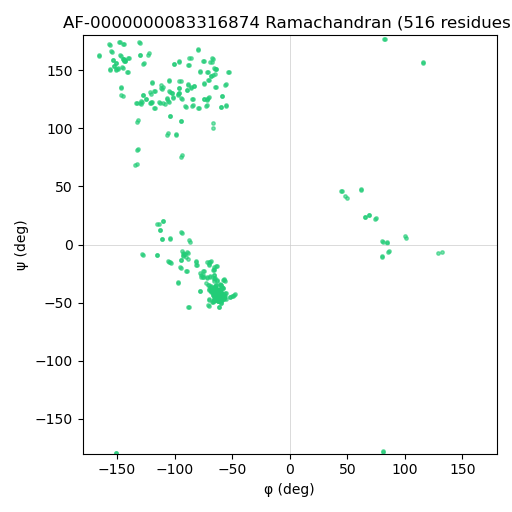7 C C . THR B 1 152 ? 19.281 3.57 -7.941 1 63.69 152 THR B C 1
ATOM 3249 O O . THR B 1 152 ? 18.266 3.133 -8.492 1 63.69 152 THR B O 1
ATOM 3252 N N . LEU B 1 153 ? 19.281 4.551 -7.16 1 65.38 153 LEU B N 1
ATOM 3253 C CA . LEU B 1 153 ? 18.031 4.973 -6.52 1 65.38 153 LEU B CA 1
ATOM 3254 C C . LEU B 1 153 ? 17.141 5.711 -7.508 1 65.38 153 LEU B C 1
ATOM 3256 O O . LEU B 1 153 ? 15.914 5.633 -7.418 1 65.38 153 LEU B O 1
ATOM 3260 N N . ARG B 1 154 ? 17.812 6.332 -8.469 1 72.06 154 ARG B N 1
ATOM 3261 C CA . ARG B 1 154 ? 17.062 7.086 -9.477 1 72.06 154 ARG B CA 1
ATOM 3262 C C . ARG B 1 154 ? 16.156 6.172 -10.289 1 72.06 154 ARG B C 1
ATOM 3264 O O . ARG B 1 154 ? 15.086 6.586 -10.727 1 72.06 154 ARG B O 1
ATOM 3271 N N . TYR B 1 155 ? 16.625 4.957 -10.445 1 79.19 155 TYR B N 1
ATOM 3272 C CA . TYR B 1 155 ? 15.898 4.031 -11.312 1 79.19 155 TYR B CA 1
ATOM 3273 C C . TYR B 1 155 ? 15.109 3.021 -10.484 1 79.19 155 TYR B C 1
ATOM 3275 O O . TYR B 1 155 ? 14.422 2.158 -11.039 1 79.19 155 TYR B O 1
ATOM 3283 N N . ALA B 1 156 ? 15.148 3.229 -9.273 1 75.88 156 ALA B N 1
ATOM 3284 C CA . ALA B 1 156 ? 14.594 2.213 -8.383 1 75.88 156 ALA B CA 1
ATOM 3285 C C . ALA B 1 156 ? 13.102 2.01 -8.633 1 75.88 156 ALA B C 1
ATOM 3287 O O . ALA B 1 156 ? 12.633 0.875 -8.734 1 75.88 156 ALA B O 1
ATOM 3288 N N . ASP B 1 157 ? 12.414 3.014 -8.82 1 75.06 157 ASP B N 1
ATOM 3289 C CA . ASP B 1 157 ? 10.977 2.932 -9.047 1 75.06 157 ASP B CA 1
ATOM 3290 C C . ASP B 1 157 ? 10.664 2.242 -10.375 1 75.06 157 ASP B C 1
ATOM 3292 O O . ASP B 1 157 ? 9.805 1.367 -10.438 1 75.06 157 ASP B O 1
ATOM 3296 N N . SER B 1 158 ? 11.328 2.723 -11.305 1 83.81 158 SER B N 1
ATOM 3297 C CA . SER B 1 158 ? 11.109 2.154 -12.633 1 83.81 158 SER B CA 1
ATOM 3298 C C . SER B 1 158 ? 11.484 0.677 -12.672 1 83.81 158 SER B C 1
ATOM 3300 O O . SER B 1 158 ? 10.805 -0.125 -13.312 1 83.81 158 SER B O 1
ATOM 3302 N N . LEU B 1 159 ? 12.555 0.355 -11.992 1 86.5 159 LEU B N 1
ATOM 3303 C CA . LEU B 1 159 ? 13 -1.035 -11.945 1 86.5 159 LEU B CA 1
ATOM 3304 C C . LEU B 1 159 ? 12.016 -1.89 -11.156 1 86.5 159 LEU B C 1
ATOM 3306 O O . LEU B 1 159 ? 11.742 -3.033 -11.531 1 86.5 159 LEU B O 1
ATOM 3310 N N . SER B 1 160 ? 11.5 -1.281 -10.164 1 82.25 160 SER B N 1
ATOM 3311 C CA . SER B 1 160 ? 10.516 -1.999 -9.359 1 82.25 160 SER B CA 1
ATOM 3312 C C . SER B 1 160 ? 9.25 -2.291 -10.156 1 82.25 160 SER B C 1
ATOM 3314 O O . SER B 1 160 ? 8.703 -3.395 -10.086 1 82.25 160 SER B O 1
ATOM 3316 N N . ARG B 1 161 ? 8.844 -1.358 -10.828 1 83.25 161 ARG B N 1
ATOM 3317 C CA . ARG B 1 161 ? 7.676 -1.54 -11.68 1 83.25 161 ARG B CA 1
ATOM 3318 C C . ARG B 1 161 ? 7.93 -2.596 -12.75 1 83.25 161 ARG B C 1
ATOM 3320 O O . ARG B 1 161 ? 7.066 -3.426 -13.031 1 83.25 161 ARG B O 1
ATOM 3327 N N . LEU B 1 162 ? 9.062 -2.459 -13.297 1 88.69 162 LEU B N 1
ATOM 3328 C CA . LEU B 1 162 ? 9.445 -3.434 -14.32 1 88.69 162 LEU B CA 1
ATOM 3329 C C . LEU B 1 162 ? 9.461 -4.844 -13.742 1 88.69 162 LEU B C 1
ATOM 3331 O O . LEU B 1 162 ? 8.969 -5.785 -14.367 1 88.69 162 LEU B O 1
ATOM 3335 N N . ARG B 1 163 ? 10.008 -4.961 -12.586 1 87.12 163 ARG B N 1
ATOM 3336 C CA . ARG B 1 163 ? 10.086 -6.266 -11.938 1 87.12 163 ARG B CA 1
ATOM 3337 C C . ARG B 1 163 ? 8.703 -6.816 -11.633 1 87.12 163 ARG B C 1
ATOM 3339 O O . ARG B 1 163 ? 8.453 -8.016 -11.805 1 87.12 163 ARG B O 1
ATOM 3346 N N . ALA B 1 164 ? 7.891 -5.973 -11.25 1 84.56 164 ALA B N 1
ATOM 3347 C CA . ALA B 1 164 ? 6.504 -6.371 -11 1 84.56 164 ALA B CA 1
ATOM 3348 C C . ALA B 1 164 ? 5.844 -6.898 -12.266 1 84.56 164 ALA B C 1
ATOM 3350 O O . ALA B 1 164 ? 5.141 -7.91 -12.234 1 84.56 164 ALA B O 1
ATOM 3351 N N . ASP B 1 165 ? 6.082 -6.195 -13.273 1 84.56 165 ASP B N 1
ATOM 3352 C CA . ASP B 1 165 ? 5.535 -6.613 -14.562 1 84.56 165 ASP B CA 1
ATOM 3353 C C . ASP B 1 165 ? 6.07 -7.984 -14.969 1 84.56 165 ASP B C 1
ATOM 3355 O O . ASP B 1 165 ? 5.332 -8.805 -15.523 1 84.56 165 ASP B O 1
ATOM 3359 N N . LEU B 1 166 ? 7.281 -8.141 -14.742 1 86.94 166 LEU B N 1
ATOM 3360 C CA . LEU B 1 166 ? 7.934 -9.406 -15.078 1 86.94 166 LEU B CA 1
ATOM 3361 C C . LEU B 1 166 ? 7.293 -10.562 -14.32 1 86.94 166 LEU B C 1
ATOM 3363 O O . LEU B 1 166 ? 7.039 -11.625 -14.906 1 86.94 166 LEU B O 1
ATOM 3367 N N . TYR B 1 167 ? 6.961 -10.352 -13.133 1 84.81 167 TYR B N 1
ATOM 3368 C CA . TYR B 1 167 ? 6.406 -11.414 -12.297 1 84.81 167 TYR B CA 1
ATOM 3369 C C . TYR B 1 167 ? 4.941 -11.664 -12.633 1 84.81 167 TYR B C 1
ATOM 3371 O O . TYR B 1 167 ? 4.438 -12.773 -12.453 1 84.81 167 TYR B O 1
ATOM 3379 N N . GLY B 1 168 ? 4.348 -10.719 -13.141 1 84.81 168 GLY B N 1
ATOM 3380 C CA . GLY B 1 168 ? 2.949 -10.844 -13.523 1 84.81 168 GLY B CA 1
ATOM 3381 C C . GLY B 1 168 ? 2.756 -11.523 -14.867 1 84.81 168 GLY B C 1
ATOM 3382 O O . GLY B 1 168 ? 1.646 -11.938 -15.203 1 84.81 168 GLY B O 1
ATOM 3383 N N . SER B 1 169 ? 3.877 -11.609 -15.609 1 85.31 169 SER B N 1
ATOM 3384 C CA . SER B 1 169 ? 3.822 -12.219 -16.938 1 85.31 169 SER B CA 1
ATOM 3385 C C . SER B 1 169 ? 4.961 -13.219 -17.125 1 85.31 169 SER B C 1
ATOM 3387 O O . SER B 1 169 ? 5.793 -13.047 -18.031 1 85.31 169 SER B O 1
ATOM 3389 N N . PRO B 1 170 ? 4.844 -14.266 -16.422 1 78.88 170 PRO B N 1
ATOM 3390 C CA . PRO B 1 170 ? 5.98 -15.188 -16.453 1 78.88 170 PRO B CA 1
ATOM 3391 C C . PRO B 1 170 ? 6.133 -15.883 -17.812 1 78.88 170 PRO B C 1
ATOM 3393 O O . PRO B 1 170 ? 7.203 -16.422 -18.109 1 78.88 170 PRO B O 1
ATOM 3396 N N . ASP B 1 171 ? 5.188 -15.828 -18.594 1 79.44 171 ASP B N 1
ATOM 3397 C CA . ASP B 1 171 ? 5.211 -16.5 -19.891 1 79.44 171 ASP B CA 1
ATOM 3398 C C . ASP B 1 171 ? 5.75 -15.594 -20.984 1 79.44 171 ASP B C 1
ATOM 3400 O O . ASP B 1 171 ? 6 -16.031 -22.109 1 79.44 171 ASP B O 1
ATOM 3404 N N . ALA B 1 172 ? 5.934 -14.391 -20.625 1 78.62 172 ALA B N 1
ATOM 3405 C CA . ALA B 1 172 ? 6.355 -13.43 -21.641 1 78.62 172 ALA B CA 1
ATOM 3406 C C . ALA B 1 172 ? 7.746 -13.766 -22.172 1 78.62 172 ALA B C 1
ATOM 3408 O O . ALA B 1 172 ? 8.633 -14.156 -21.406 1 78.62 172 ALA B O 1
ATOM 3409 N N . ARG B 1 173 ? 7.898 -13.695 -23.547 1 82.81 173 ARG B N 1
ATOM 3410 C CA . ARG B 1 173 ? 9.188 -13.898 -24.203 1 82.81 173 ARG B CA 1
ATOM 3411 C C . ARG B 1 173 ? 9.891 -12.562 -24.453 1 82.81 173 ARG B C 1
ATOM 3413 O O . ARG B 1 173 ? 9.828 -12.016 -25.547 1 82.81 173 ARG B O 1
ATOM 3420 N N . VAL B 1 174 ? 10.406 -12.039 -23.422 1 88.25 174 VAL B N 1
ATOM 3421 C CA . VAL B 1 174 ? 11.055 -10.727 -23.484 1 88.25 174 VAL B CA 1
ATOM 3422 C C . VAL B 1 174 ? 12.562 -10.883 -23.312 1 88.25 174 VAL B C 1
ATOM 3424 O O . VAL B 1 174 ? 13.016 -11.695 -22.5 1 88.25 174 VAL B O 1
ATOM 3427 N N . SER B 1 175 ? 13.258 -10.188 -24.141 1 92.25 175 SER B N 1
ATOM 3428 C CA . SER B 1 175 ? 14.711 -10.211 -24.016 1 92.25 175 SER B CA 1
ATOM 3429 C C . SER B 1 175 ? 15.203 -9.18 -23 1 92.25 175 SER B C 1
ATOM 3431 O O . SER B 1 175 ? 14.461 -8.258 -22.641 1 92.25 175 SER B O 1
ATOM 3433 N N . VAL B 1 176 ? 16.406 -9.414 -22.562 1 94.31 176 VAL B N 1
ATOM 3434 C CA . VAL B 1 176 ? 17.016 -8.469 -21.641 1 94.31 176 VAL B CA 1
ATOM 3435 C C . VAL B 1 176 ? 17.109 -7.094 -22.312 1 94.31 176 VAL B C 1
ATOM 3437 O O . VAL B 1 176 ? 16.953 -6.066 -21.641 1 94.31 176 VAL B O 1
ATOM 3440 N N . GLU B 1 177 ? 17.344 -7.098 -23.594 1 94.81 177 GLU B N 1
ATOM 3441 C CA . GLU B 1 177 ? 17.438 -5.859 -24.359 1 94.81 177 GLU B CA 1
ATOM 3442 C C . GLU B 1 177 ? 16.125 -5.102 -24.359 1 94.81 177 GLU B C 1
ATOM 3444 O O . GLU B 1 177 ? 16.094 -3.877 -24.219 1 94.81 177 GLU B O 1
ATOM 3449 N N . GLU B 1 178 ? 15.102 -5.785 -24.547 1 94.12 178 GLU B N 1
ATOM 3450 C CA . GLU B 1 178 ? 13.773 -5.18 -24.547 1 94.12 178 GLU B CA 1
ATOM 3451 C C . GLU B 1 178 ? 13.422 -4.621 -23.172 1 94.12 178 GLU B C 1
ATOM 3453 O O . GLU B 1 178 ? 12.805 -3.561 -23.062 1 94.12 178 GLU B O 1
ATOM 3458 N N . LEU B 1 179 ? 13.805 -5.328 -22.141 1 94.12 179 LEU B N 1
ATOM 3459 C CA . LEU B 1 179 ? 13.555 -4.867 -20.781 1 94.12 179 LEU B CA 1
ATOM 3460 C C . LEU B 1 179 ? 14.344 -3.592 -20.484 1 94.12 179 LEU B C 1
ATOM 3462 O O . LEU B 1 179 ? 13.812 -2.656 -19.891 1 94.12 179 LEU B O 1
ATOM 3466 N N . ALA B 1 180 ? 15.531 -3.561 -20.906 1 95.31 180 ALA B N 1
ATOM 3467 C CA . ALA B 1 180 ? 16.375 -2.379 -20.734 1 95.31 180 ALA B CA 1
ATOM 3468 C C . ALA B 1 180 ? 15.766 -1.162 -21.422 1 95.31 180 ALA B C 1
ATOM 3470 O O . ALA B 1 180 ? 15.766 -0.062 -20.859 1 95.31 180 ALA B O 1
ATOM 3471 N N . ALA B 1 181 ? 15.211 -1.391 -22.562 1 93.69 181 ALA B N 1
ATOM 3472 C CA . ALA B 1 181 ? 14.609 -0.317 -23.359 1 93.69 181 ALA B CA 1
ATOM 3473 C C . ALA B 1 181 ? 13.391 0.267 -22.641 1 93.69 181 ALA B C 1
ATOM 3475 O O . ALA B 1 181 ? 13.125 1.466 -22.75 1 93.69 181 ALA B O 1
ATOM 3476 N N . LYS B 1 182 ? 12.719 -0.499 -21.906 1 91.75 182 LYS B N 1
ATOM 3477 C CA . LYS B 1 182 ? 11.523 -0.059 -21.203 1 91.75 182 LYS B CA 1
ATOM 3478 C C . LYS B 1 182 ? 11.859 0.985 -20.141 1 91.75 182 LYS B C 1
ATOM 3480 O O . LYS B 1 182 ? 11.008 1.791 -19.766 1 91.75 182 LYS B O 1
ATOM 3485 N N . VAL B 1 183 ? 13.055 0.911 -19.672 1 90.88 183 VAL B N 1
ATOM 3486 C CA . VAL B 1 183 ? 13.453 1.863 -18.641 1 90.88 183 VAL B CA 1
ATOM 3487 C C . VAL B 1 183 ? 14.523 2.803 -19.188 1 90.88 183 VAL B C 1
ATOM 3489 O O . VAL B 1 183 ? 15.242 3.453 -18.422 1 90.88 183 VAL B O 1
ATOM 3492 N N . SER B 1 184 ? 14.695 2.768 -20.5 1 93.25 184 SER B N 1
ATOM 3493 C CA . SER B 1 184 ? 15.562 3.678 -21.234 1 93.25 184 SER B CA 1
ATOM 3494 C C . SER B 1 184 ? 17.016 3.537 -20.781 1 93.25 184 SER B C 1
ATOM 3496 O O . SER B 1 184 ? 17.703 4.535 -20.547 1 93.25 184 SER B O 1
ATOM 3498 N N . LEU B 1 185 ? 17.484 2.344 -20.688 1 93.81 185 LEU B N 1
ATOM 3499 C CA . LEU B 1 185 ? 18.875 2.051 -20.328 1 93.81 185 LEU B CA 1
ATOM 3500 C C . LEU B 1 185 ? 19.516 1.126 -21.359 1 93.81 185 LEU B C 1
ATOM 3502 O O . LEU B 1 185 ? 18.812 0.438 -22.109 1 93.81 185 LEU B O 1
ATOM 3506 N N . SER B 1 186 ? 20.812 1.224 -21.422 1 95 186 SER B N 1
ATOM 3507 C CA . SER B 1 186 ? 21.531 0.199 -22.188 1 95 186 SER B CA 1
ATOM 3508 C C . SER B 1 186 ? 21.422 -1.164 -21.516 1 95 186 SER B C 1
ATOM 3510 O O . SER B 1 186 ? 21.141 -1.25 -20.312 1 95 186 SER B O 1
ATOM 3512 N N . LYS B 1 187 ? 21.656 -2.209 -22.297 1 95.62 187 LYS B N 1
ATOM 3513 C CA . LYS B 1 187 ? 21.578 -3.572 -21.781 1 95.62 187 LYS B CA 1
ATOM 3514 C C . LYS B 1 187 ? 22.547 -3.779 -20.609 1 95.62 187 LYS B C 1
ATOM 3516 O O . LYS B 1 187 ? 22.156 -4.316 -19.562 1 95.62 187 LYS B O 1
ATOM 3521 N N . SER B 1 188 ? 23.719 -3.316 -20.797 1 95.25 188 SER B N 1
ATOM 3522 C CA . SER B 1 188 ? 24.75 -3.508 -19.781 1 95.25 188 SER B CA 1
ATOM 3523 C C . SER B 1 188 ? 24.422 -2.75 -18.5 1 95.25 188 SER B C 1
ATOM 3525 O O . SER B 1 188 ? 24.5 -3.312 -17.406 1 95.25 188 SER B O 1
ATOM 3527 N N . HIS B 1 189 ? 24.094 -1.541 -18.672 1 94.06 189 HIS B N 1
ATOM 3528 C CA . HIS B 1 189 ? 23.75 -0.713 -17.516 1 94.06 189 HIS B CA 1
ATOM 3529 C C . HIS B 1 189 ? 22.516 -1.251 -16.797 1 94.06 189 HIS B C 1
ATOM 3531 O O . HIS B 1 189 ? 22.469 -1.258 -15.562 1 94.06 189 HIS B O 1
ATOM 3537 N N . PHE B 1 190 ? 21.578 -1.68 -17.516 1 95.31 190 PHE B N 1
ATOM 3538 C CA . PHE B 1 190 ? 20.344 -2.248 -16.953 1 95.31 190 PHE B CA 1
ATOM 3539 C C . PHE B 1 190 ? 20.656 -3.471 -16.109 1 95.31 190 PHE B C 1
ATOM 3541 O O . PHE B 1 190 ? 20.203 -3.568 -14.961 1 95.31 190 PHE B O 1
ATOM 3548 N N . GLN B 1 191 ? 21.422 -4.336 -16.609 1 94.69 191 GLN B N 1
ATOM 3549 C CA . GLN B 1 191 ? 21.75 -5.566 -15.906 1 94.69 191 GLN B CA 1
ATOM 3550 C C . GLN B 1 191 ? 22.5 -5.273 -14.602 1 94.69 191 GLN B C 1
ATOM 3552 O O . GLN B 1 191 ? 22.234 -5.898 -13.578 1 94.69 191 GLN B O 1
ATOM 3557 N N . HIS B 1 192 ? 23.359 -4.352 -14.727 1 92.06 192 HIS B N 1
ATOM 3558 C CA . HIS B 1 192 ? 24.141 -3.975 -13.547 1 92.06 192 HIS B CA 1
ATOM 3559 C C . HIS B 1 192 ? 23.25 -3.357 -12.477 1 92.06 192 HIS B C 1
ATOM 3561 O O . HIS B 1 192 ? 23.281 -3.771 -11.32 1 92.06 192 HIS B O 1
ATOM 3567 N N . LEU B 1 193 ? 22.438 -2.477 -12.836 1 89.69 193 LEU B N 1
ATOM 3568 C CA . LEU B 1 193 ? 21.547 -1.774 -11.914 1 89.69 193 LEU B CA 1
ATOM 3569 C C . LEU B 1 193 ? 20.531 -2.73 -11.305 1 89.69 193 LEU B C 1
ATOM 3571 O O . LEU B 1 193 ? 20.203 -2.617 -10.117 1 89.69 193 LEU B O 1
ATOM 3575 N N . TYR B 1 194 ? 20.078 -3.553 -12.125 1 90.38 194 TYR B N 1
ATOM 3576 C CA . TYR B 1 194 ? 19.109 -4.531 -11.656 1 90.38 194 TYR B CA 1
ATOM 3577 C C . TYR B 1 194 ? 19.688 -5.395 -10.547 1 90.38 194 TYR B C 1
ATOM 3579 O O . TYR B 1 194 ? 19.062 -5.562 -9.492 1 90.38 194 TYR B O 1
ATOM 3587 N N . LYS B 1 195 ? 20.859 -5.871 -10.758 1 88.81 195 LYS B N 1
ATOM 3588 C CA . LYS B 1 195 ? 21.516 -6.727 -9.773 1 88.81 195 LYS B CA 1
ATOM 3589 C C . LYS B 1 195 ? 21.828 -5.957 -8.5 1 88.81 195 LYS B C 1
ATOM 3591 O O . LYS B 1 195 ? 21.672 -6.488 -7.395 1 88.81 195 LYS B O 1
ATOM 3596 N N . GLU B 1 196 ? 22.234 -4.809 -8.734 1 83.31 196 GLU B N 1
ATOM 3597 C CA . GLU B 1 196 ? 22.547 -3.977 -7.578 1 83.31 196 GLU B CA 1
ATOM 3598 C C . GLU B 1 196 ? 21.297 -3.678 -6.758 1 83.31 196 GLU B C 1
ATOM 3600 O O . GLU B 1 196 ? 21.359 -3.596 -5.527 1 83.31 196 GLU B O 1
ATOM 3605 N N . THR B 1 197 ? 20.234 -3.504 -7.457 1 79.62 197 THR B N 1
ATOM 3606 C CA . THR B 1 197 ? 18.984 -3.096 -6.816 1 79.62 197 THR B CA 1
ATOM 3607 C C . THR B 1 197 ? 18.328 -4.285 -6.133 1 79.62 197 THR B C 1
ATOM 3609 O O . THR B 1 197 ? 17.828 -4.164 -5.008 1 79.62 197 THR B O 1
ATOM 3612 N N . PHE B 1 198 ? 18.406 -5.41 -6.828 1 81.56 198 PHE B N 1
ATOM 3613 C CA . PHE B 1 198 ? 17.562 -6.5 -6.348 1 81.56 198 PHE B CA 1
ATOM 3614 C C . PHE B 1 198 ? 18.406 -7.664 -5.855 1 81.56 198 PHE B C 1
ATOM 3616 O O . PHE B 1 198 ? 17.891 -8.625 -5.293 1 81.56 198 PHE B O 1
ATOM 3623 N N . GLY B 1 199 ? 19.672 -7.609 -6.082 1 80.44 199 GLY B N 1
ATOM 3624 C CA . GLY B 1 199 ? 20.578 -8.617 -5.562 1 80.44 199 GLY B CA 1
ATOM 3625 C C . GLY B 1 199 ? 20.672 -9.844 -6.445 1 80.44 199 GLY B C 1
ATOM 3626 O O . GLY B 1 199 ? 21.359 -10.812 -6.102 1 80.44 199 GLY B O 1
ATOM 3627 N N . CYS B 1 200 ? 19.969 -9.812 -7.531 1 86.56 200 CYS B N 1
ATOM 3628 C CA . CYS B 1 200 ? 20.016 -10.914 -8.484 1 86.56 200 CYS B CA 1
ATOM 3629 C C . CYS B 1 200 ? 19.844 -10.406 -9.914 1 86.56 200 CYS B C 1
ATOM 3631 O O . CYS B 1 200 ? 19.406 -9.266 -10.125 1 86.56 200 CYS B O 1
ATOM 3633 N N . SER B 1 201 ? 20.219 -11.234 -10.828 1 93.31 201 SER B N 1
ATOM 3634 C CA . SER B 1 201 ? 20.094 -10.828 -12.227 1 93.31 201 SER B CA 1
ATOM 3635 C C . SER B 1 201 ? 18.641 -10.875 -12.688 1 93.31 201 SER B C 1
ATOM 3637 O O . SER B 1 201 ? 17.828 -11.609 -12.125 1 93.31 201 SER B O 1
ATOM 3639 N N . VAL B 1 202 ? 18.391 -10.117 -13.727 1 93.69 202 VAL B N 1
ATOM 3640 C CA . VAL B 1 202 ? 17.047 -10.109 -14.297 1 93.69 202 VAL B CA 1
ATOM 3641 C C . VAL B 1 202 ? 16.719 -11.484 -14.859 1 93.69 202 VAL B C 1
ATOM 3643 O O . VAL B 1 202 ? 15.562 -11.93 -14.789 1 93.69 202 VAL B O 1
ATOM 3646 N N . VAL B 1 203 ? 17.672 -12.164 -15.391 1 93 203 VAL B N 1
ATOM 3647 C CA . VAL B 1 203 ? 17.469 -13.492 -15.961 1 93 203 VAL B CA 1
ATOM 3648 C C . VAL B 1 203 ? 17.078 -14.469 -14.852 1 93 203 VAL B C 1
ATOM 3650 O O . VAL B 1 203 ? 16.172 -15.281 -15.039 1 93 203 VAL B O 1
ATOM 3653 N N . THR B 1 204 ? 17.734 -14.352 -13.797 1 92.19 204 THR B N 1
ATOM 3654 C CA . THR B 1 204 ? 17.391 -15.188 -12.656 1 92.19 204 THR B CA 1
ATOM 3655 C C . THR B 1 204 ? 15.938 -14.953 -12.234 1 92.19 204 THR B C 1
ATOM 3657 O O . THR B 1 204 ? 15.195 -15.914 -11.984 1 92.19 204 THR B O 1
ATOM 3660 N N . ASP B 1 205 ? 15.562 -13.703 -12.18 1 90.38 205 ASP B N 1
ATOM 3661 C CA . ASP B 1 205 ? 14.188 -13.375 -11.797 1 90.38 205 ASP B CA 1
ATOM 3662 C C . ASP B 1 205 ? 13.188 -13.906 -12.828 1 90.38 205 ASP B C 1
ATOM 3664 O O . ASP B 1 205 ? 12.102 -14.359 -12.469 1 90.38 205 ASP B O 1
ATOM 3668 N N . MET B 1 206 ? 13.594 -13.812 -14.016 1 91.31 206 MET B N 1
ATOM 3669 C CA . MET B 1 206 ? 12.734 -14.336 -15.07 1 91.31 206 MET B CA 1
ATOM 3670 C C . MET B 1 206 ? 12.508 -15.836 -14.898 1 91.31 206 MET B C 1
ATOM 3672 O O . MET B 1 206 ? 11.375 -16.312 -14.969 1 91.31 206 MET B O 1
ATOM 3676 N N . ILE B 1 207 ? 13.531 -16.516 -14.656 1 91.81 207 ILE B N 1
ATOM 3677 C CA . ILE B 1 207 ? 13.453 -17.969 -14.5 1 91.81 207 ILE B CA 1
ATOM 3678 C C . ILE B 1 207 ? 12.656 -18.312 -13.242 1 91.81 207 ILE B C 1
ATOM 3680 O O . ILE B 1 207 ? 11.789 -19.188 -13.266 1 91.81 207 ILE B O 1
ATOM 3684 N N . ARG B 1 208 ? 12.93 -17.609 -12.211 1 89.31 208 ARG B N 1
ATOM 3685 C CA . ARG B 1 208 ? 12.188 -17.812 -10.969 1 89.31 208 ARG B CA 1
ATOM 3686 C C . ARG B 1 208 ? 10.695 -17.625 -11.18 1 89.31 208 ARG B C 1
ATOM 3688 O O . ARG B 1 208 ? 9.883 -18.406 -10.664 1 89.31 208 ARG B O 1
ATOM 3695 N N . GLY B 1 209 ? 10.383 -16.625 -11.875 1 88.31 209 GLY B N 1
ATOM 3696 C CA . GLY B 1 209 ? 8.992 -16.375 -12.195 1 88.31 209 GLY B CA 1
ATOM 3697 C C . GLY B 1 209 ? 8.344 -17.516 -12.969 1 88.31 209 GLY B C 1
ATOM 3698 O O . GLY B 1 209 ? 7.219 -17.922 -12.672 1 88.31 209 GLY B O 1
ATOM 3699 N N . ARG B 1 210 ? 9.047 -17.953 -13.914 1 90.69 210 ARG B N 1
ATOM 3700 C CA . ARG B 1 210 ? 8.539 -19.062 -14.727 1 90.69 210 ARG B CA 1
ATOM 3701 C C . ARG B 1 210 ? 8.352 -20.312 -13.883 1 90.69 210 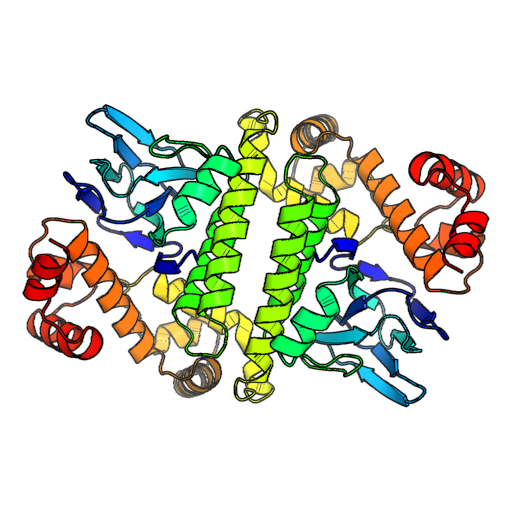ARG B C 1
ATOM 3703 O O . ARG B 1 210 ? 7.344 -21.016 -14.016 1 90.69 210 ARG B O 1
ATOM 3710 N N . VAL B 1 211 ? 9.289 -20.547 -13.086 1 91.12 211 VAL B N 1
ATOM 3711 C CA . VAL B 1 211 ? 9.25 -21.734 -12.25 1 91.12 211 VAL B CA 1
ATOM 3712 C C . VAL B 1 211 ? 8.117 -21.641 -11.242 1 91.12 211 VAL B C 1
ATOM 3714 O O . VAL B 1 211 ? 7.402 -22.609 -10.992 1 91.12 211 VAL B O 1
ATOM 3717 N N . GLU B 1 212 ? 7.953 -20.5 -10.688 1 87.62 212 GLU B N 1
ATOM 3718 C CA . GLU B 1 212 ? 6.859 -20.297 -9.742 1 87.62 212 GLU B CA 1
ATOM 3719 C C . GLU B 1 212 ? 5.504 -20.453 -10.422 1 87.62 212 GLU B C 1
ATOM 3721 O O . GLU B 1 212 ? 4.566 -21 -9.828 1 87.62 212 GLU B O 1
ATOM 3726 N N . TYR B 1 213 ? 5.441 -19.953 -11.555 1 88.81 213 TYR B N 1
ATOM 3727 C CA . TYR B 1 213 ? 4.219 -20.141 -12.336 1 88.81 213 TYR B CA 1
ATOM 3728 C C . TYR B 1 213 ? 3.963 -21.609 -12.625 1 88.81 213 TYR B C 1
ATOM 3730 O O . TYR B 1 213 ? 2.828 -22.078 -12.516 1 88.81 213 TYR B O 1
ATOM 3738 N N . ALA B 1 214 ? 4.984 -22.25 -12.961 1 92.25 214 ALA B N 1
ATOM 3739 C CA . ALA B 1 214 ? 4.867 -23.688 -13.211 1 92.25 214 ALA B CA 1
ATOM 3740 C C . ALA B 1 214 ? 4.375 -24.422 -11.969 1 92.25 214 ALA B C 1
ATOM 3742 O O . ALA B 1 214 ? 3.502 -25.297 -12.055 1 92.25 214 ALA B O 1
ATOM 3743 N N . LYS B 1 215 ? 4.93 -24.078 -10.891 1 88.88 215 LYS B N 1
ATOM 3744 C CA . LYS B 1 215 ? 4.488 -24.672 -9.633 1 88.88 215 LYS B CA 1
ATOM 3745 C C . LYS B 1 215 ? 3.004 -24.422 -9.398 1 88.88 215 LYS B C 1
ATOM 3747 O O . LYS B 1 215 ? 2.271 -25.312 -8.984 1 88.88 215 LYS B O 1
ATOM 3752 N N . TYR B 1 216 ? 2.648 -23.25 -9.609 1 85.12 216 TYR B N 1
ATOM 3753 C CA . TYR B 1 216 ? 1.246 -22.875 -9.477 1 85.12 216 TYR B CA 1
ATOM 3754 C C . TYR B 1 216 ? 0.356 -23.75 -10.352 1 85.12 216 TYR B C 1
ATOM 3756 O O . TYR B 1 216 ? -0.666 -24.266 -9.891 1 85.12 216 TYR B O 1
ATOM 3764 N N . LEU B 1 217 ? 0.748 -23.906 -11.539 1 88.88 217 LEU B N 1
ATOM 3765 C CA . LEU B 1 217 ? -0.047 -24.688 -12.477 1 88.88 217 LEU B CA 1
ATOM 3766 C C . LEU B 1 217 ? -0.045 -26.172 -12.086 1 88.88 217 LEU B C 1
ATOM 3768 O O . LEU B 1 217 ? -1.069 -26.844 -12.195 1 88.88 217 LEU B O 1
ATOM 3772 N N . LEU B 1 218 ? 1.084 -26.594 -11.664 1 89.69 218 LEU B N 1
ATOM 3773 C CA . LEU B 1 218 ? 1.212 -27.984 -11.258 1 89.69 218 LEU B CA 1
ATOM 3774 C C . LEU B 1 218 ? 0.271 -28.297 -10.102 1 89.69 218 LEU B C 1
ATOM 3776 O O . LEU B 1 218 ? -0.337 -29.375 -10.062 1 89.69 218 LEU B O 1
ATOM 3780 N N . LEU B 1 219 ? 0.068 -27.375 -9.258 1 85 219 LEU B N 1
ATOM 3781 C CA . LEU B 1 219 ? -0.675 -27.609 -8.016 1 85 219 LEU B CA 1
ATOM 3782 C C . LEU B 1 219 ? -2.154 -27.281 -8.211 1 85 219 LEU B C 1
ATOM 3784 O O . LEU B 1 219 ? -2.984 -27.656 -7.375 1 85 219 LEU B O 1
ATOM 3788 N N . SER B 1 220 ? -2.467 -26.703 -9.305 1 86.38 220 SER B N 1
ATOM 3789 C CA . SER B 1 220 ? -3.826 -26.188 -9.391 1 86.38 220 SER B CA 1
ATOM 3790 C C . SER B 1 220 ? -4.527 -26.688 -10.648 1 86.38 220 SER B C 1
ATOM 3792 O O . SER B 1 220 ? -5.715 -26.406 -10.852 1 86.38 220 SER B O 1
ATOM 3794 N N . THR B 1 221 ? -3.781 -27.312 -11.508 1 88.06 221 THR B N 1
ATOM 3795 C CA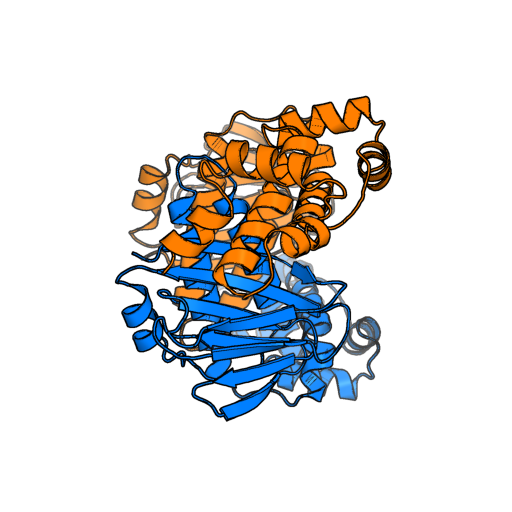 . THR B 1 221 ? -4.371 -27.828 -12.742 1 88.06 221 THR B CA 1
ATOM 3796 C C . THR B 1 221 ? -4 -29.281 -12.961 1 88.06 221 THR B C 1
ATOM 3798 O O . THR B 1 221 ? -3.215 -29.859 -12.195 1 88.06 221 THR B O 1
ATOM 3801 N N . ARG B 1 222 ? -4.566 -29.922 -13.969 1 87.19 222 ARG B N 1
ATOM 3802 C CA . ARG B 1 222 ? -4.246 -31.297 -14.359 1 87.19 222 ARG B CA 1
ATOM 3803 C C . ARG B 1 222 ? -3.502 -31.328 -15.695 1 87.19 222 ARG B C 1
ATOM 3805 O O . ARG B 1 222 ? -3.475 -32.344 -16.375 1 87.19 222 ARG B O 1
ATOM 3812 N N . LEU B 1 223 ? -2.941 -30.203 -16.016 1 90.44 223 LEU B N 1
ATOM 3813 C CA . LEU B 1 223 ? -2.23 -30.109 -17.297 1 90.44 223 LEU B CA 1
ATOM 3814 C C . LEU B 1 223 ? -0.974 -30.969 -17.281 1 90.44 223 LEU B C 1
ATOM 3816 O O . LEU B 1 223 ? -0.287 -31.062 -16.25 1 90.44 223 LEU B O 1
ATOM 3820 N N . PRO B 1 224 ? -0.684 -31.547 -18.5 1 92.5 224 PRO B N 1
ATOM 3821 C CA . PRO B 1 224 ? 0.577 -32.281 -18.578 1 92.5 224 PRO B CA 1
ATOM 3822 C C . PRO B 1 224 ? 1.8 -31.391 -18.375 1 92.5 224 PRO B C 1
ATOM 3824 O O . PRO B 1 224 ? 1.78 -30.219 -18.75 1 92.5 224 PRO B O 1
ATOM 3827 N N . VAL B 1 225 ? 2.824 -31.984 -17.859 1 92.31 225 VAL B N 1
ATOM 3828 C CA . VAL B 1 225 ? 4.047 -31.266 -17.516 1 92.31 225 VAL B CA 1
ATOM 3829 C C . VAL B 1 225 ? 4.578 -30.531 -18.75 1 92.31 225 VAL B C 1
ATOM 3831 O O . VAL B 1 225 ? 5.027 -29.391 -18.656 1 92.31 225 VAL B O 1
ATOM 3834 N N . GLY B 1 226 ? 4.5 -31.25 -19.859 1 91.31 226 GLY B N 1
ATOM 3835 C CA . GLY B 1 226 ? 4.965 -30.625 -21.094 1 91.31 226 GLY B CA 1
ATOM 3836 C C . GLY B 1 226 ? 4.191 -29.375 -21.453 1 91.31 226 GLY B C 1
ATOM 3837 O O . GLY B 1 226 ? 4.781 -28.375 -21.875 1 91.31 226 GLY B O 1
ATOM 3838 N N . GLU B 1 227 ? 2.934 -29.438 -21.328 1 92 227 GLU B N 1
ATOM 3839 C CA . GLU B 1 227 ? 2.082 -28.281 -21.625 1 92 227 GLU B CA 1
ATOM 3840 C C . GLU B 1 227 ? 2.357 -27.141 -20.656 1 92 227 GLU B C 1
ATOM 3842 O O . GLU B 1 227 ? 2.32 -25.969 -21.031 1 92 227 GLU B O 1
ATOM 3847 N N . ILE B 1 228 ? 2.613 -27.453 -19.406 1 93 228 ILE B N 1
ATOM 3848 C CA . ILE B 1 228 ? 2.928 -26.453 -18.391 1 93 228 ILE B CA 1
ATOM 3849 C C . ILE B 1 228 ? 4.219 -25.734 -18.766 1 93 228 ILE B C 1
ATOM 3851 O O . ILE B 1 228 ? 4.293 -24.5 -18.672 1 93 228 ILE B O 1
ATOM 3855 N N . GLY B 1 229 ? 5.18 -26.5 -19.203 1 92.69 229 GLY B N 1
ATOM 3856 C CA . GLY B 1 229 ? 6.406 -25.859 -19.656 1 92.69 229 GLY B CA 1
ATOM 3857 C C . GLY B 1 229 ? 6.176 -24.859 -20.766 1 92.69 229 GLY B C 1
ATOM 3858 O O . GLY B 1 229 ? 6.715 -23.75 -20.734 1 92.69 229 GLY B O 1
ATOM 3859 N N . ARG B 1 230 ? 5.359 -25.234 -21.672 1 90.06 230 ARG B N 1
ATOM 3860 C CA . ARG B 1 230 ? 5.039 -24.375 -22.797 1 90.06 230 ARG B CA 1
ATOM 3861 C C . ARG B 1 230 ? 4.336 -23.094 -22.328 1 90.06 230 ARG B C 1
ATOM 3863 O O . ARG B 1 230 ? 4.688 -22 -22.766 1 90.06 230 ARG B O 1
ATOM 3870 N N . LEU B 1 231 ? 3.453 -23.25 -21.453 1 88.06 231 LEU B N 1
ATOM 3871 C CA . LEU B 1 231 ? 2.691 -22.125 -20.922 1 88.06 231 LEU B CA 1
ATOM 3872 C C . LEU B 1 231 ? 3.596 -21.172 -20.156 1 88.06 231 LEU B C 1
ATOM 3874 O O . LEU B 1 231 ? 3.324 -19.969 -20.094 1 88.06 231 LEU B O 1
ATOM 3878 N N . CYS B 1 232 ? 4.613 -21.734 -19.625 1 90.94 232 CYS B N 1
ATOM 3879 C CA . CYS B 1 232 ? 5.535 -20.922 -18.828 1 90.94 232 CYS B CA 1
ATOM 3880 C C . CYS B 1 232 ? 6.602 -20.281 -19.703 1 90.94 232 CYS B C 1
ATOM 3882 O O . CYS B 1 232 ? 7.508 -19.609 -19.203 1 90.94 232 CYS B O 1
ATOM 3884 N N . GLY B 1 233 ? 6.469 -20.5 -20.984 1 88.12 233 GLY B N 1
ATOM 3885 C CA . GLY B 1 233 ? 7.336 -19.797 -21.906 1 88.12 233 GLY B CA 1
ATOM 3886 C C . GLY B 1 233 ? 8.492 -20.641 -22.406 1 88.12 233 GLY B C 1
ATOM 3887 O O . GLY B 1 233 ? 9.391 -20.141 -23.078 1 88.12 233 GLY B O 1
ATOM 3888 N N . TYR B 1 234 ? 8.539 -21.891 -22.078 1 91.31 234 TYR B N 1
ATOM 3889 C CA . TYR B 1 234 ? 9.625 -22.75 -22.531 1 91.31 234 TYR B CA 1
ATOM 3890 C C . TYR B 1 234 ? 9.305 -23.391 -23.875 1 91.31 234 TYR B C 1
ATOM 3892 O O . TYR B 1 234 ? 8.188 -23.875 -24.078 1 91.31 234 TYR B O 1
ATOM 3900 N N . GLU B 1 235 ? 10.305 -23.297 -24.719 1 87.81 235 GLU B N 1
ATOM 3901 C CA . GLU B 1 235 ? 10.164 -23.953 -26.016 1 87.81 235 GLU B CA 1
ATOM 3902 C C . GLU B 1 235 ? 10.672 -25.391 -25.953 1 87.81 235 GLU B C 1
ATOM 3904 O O . GLU B 1 235 ? 10.273 -26.234 -26.766 1 87.81 235 GLU B O 1
ATOM 3909 N N . ASN B 1 236 ? 11.516 -25.625 -25 1 90.56 236 ASN B N 1
ATOM 3910 C CA . ASN B 1 236 ? 12.172 -26.922 -24.844 1 90.56 236 ASN B CA 1
ATOM 3911 C C . ASN B 1 236 ? 11.859 -27.562 -23.5 1 90.56 236 ASN B C 1
ATOM 3913 O O . ASN B 1 236 ? 12.211 -27 -22.453 1 90.56 236 ASN B O 1
ATOM 3917 N N . GLU B 1 237 ? 11.312 -28.734 -23.531 1 92.06 237 GLU B N 1
ATOM 3918 C CA . GLU B 1 237 ? 10.906 -29.438 -22.312 1 92.06 237 GLU B CA 1
ATOM 3919 C C . GLU B 1 237 ? 12.109 -29.766 -21.438 1 92.06 237 GLU B C 1
ATOM 3921 O O . GLU B 1 237 ? 12.031 -29.688 -20.203 1 92.06 237 GLU B O 1
ATOM 3926 N N . THR B 1 238 ? 13.125 -30.156 -22.125 1 93.75 238 THR B N 1
ATOM 3927 C CA . THR B 1 238 ? 14.344 -30.484 -21.391 1 93.75 238 THR B CA 1
ATOM 3928 C C . THR B 1 238 ? 14.859 -29.281 -20.609 1 93.75 238 THR B C 1
ATOM 3930 O O . THR B 1 238 ? 15.281 -29.406 -19.469 1 93.75 238 THR B O 1
ATOM 3933 N N . HIS B 1 239 ? 14.828 -28.188 -21.312 1 94.5 239 HIS B N 1
ATOM 3934 C CA . HIS B 1 239 ? 15.258 -26.953 -20.656 1 94.5 239 HIS B CA 1
ATOM 3935 C C . HIS B 1 239 ? 14.367 -26.609 -19.469 1 94.5 239 HIS B C 1
ATOM 3937 O O . HIS B 1 239 ? 14.852 -26.203 -18.406 1 94.5 239 HIS B O 1
ATOM 3943 N N . PHE B 1 240 ? 13.078 -26.797 -19.656 1 95.31 240 PHE B N 1
ATOM 3944 C CA . PHE B 1 240 ? 12.102 -26.578 -18.594 1 95.31 240 PHE B CA 1
ATOM 3945 C C . PHE B 1 240 ? 12.391 -27.469 -17.391 1 95.31 240 PHE B C 1
ATOM 3947 O O . PHE B 1 240 ? 12.492 -26.984 -16.25 1 95.31 240 PHE B O 1
ATOM 3954 N N . MET B 1 241 ? 12.609 -28.672 -17.641 1 94.94 241 MET B N 1
ATOM 3955 C CA . MET B 1 241 ? 12.828 -29.641 -16.578 1 94.94 241 MET B CA 1
ATOM 3956 C C . MET B 1 241 ? 14.086 -29.312 -15.781 1 94.94 241 MET B C 1
ATOM 3958 O O . MET B 1 241 ? 14.094 -29.375 -14.555 1 94.94 241 MET B O 1
ATOM 3962 N N . ARG B 1 242 ? 15.062 -28.953 -16.453 1 95.25 242 ARG B N 1
ATOM 3963 C CA . ARG B 1 242 ? 16.344 -28.641 -15.828 1 95.25 242 ARG B CA 1
ATOM 3964 C C . ARG B 1 242 ? 16.234 -27.422 -14.93 1 95.25 242 ARG B C 1
ATOM 3966 O O . ARG B 1 242 ? 16.656 -27.453 -13.773 1 95.25 242 ARG B O 1
ATOM 3973 N N . GLN B 1 243 ? 15.641 -26.391 -15.445 1 94.75 243 GLN B N 1
ATOM 3974 C CA . GLN B 1 243 ? 15.523 -25.156 -14.68 1 94.75 243 GLN B CA 1
ATOM 3975 C C . GLN B 1 243 ? 14.578 -25.328 -13.492 1 94.75 243 GLN B C 1
ATOM 3977 O O . GLN B 1 243 ? 14.812 -24.781 -12.414 1 94.75 243 GLN B O 1
ATOM 3982 N N . PHE B 1 244 ? 13.508 -26.047 -13.773 1 96 244 PHE B N 1
ATOM 3983 C CA . PHE B 1 244 ? 12.578 -26.312 -12.688 1 96 244 PHE B CA 1
ATOM 3984 C C . PHE B 1 244 ? 13.281 -27.016 -11.531 1 96 244 PHE B C 1
ATOM 3986 O O . PHE B 1 244 ? 13.156 -26.609 -10.375 1 96 244 PHE B O 1
ATOM 3993 N N . LYS B 1 245 ? 14.039 -28 -11.867 1 95.06 245 LYS B N 1
ATOM 3994 C CA . LYS B 1 245 ? 14.758 -28.75 -10.836 1 95.06 245 LYS B CA 1
ATOM 3995 C C . LYS B 1 245 ? 15.781 -27.875 -10.133 1 95.06 245 LYS B C 1
ATOM 3997 O O . LYS B 1 245 ? 15.914 -27.938 -8.906 1 95.06 245 LYS B O 1
ATOM 4002 N N . GLN B 1 246 ? 16.469 -27.141 -10.859 1 94.44 246 GLN B N 1
ATOM 4003 C CA . GLN B 1 246 ? 17.5 -26.266 -10.32 1 94.44 246 GLN B CA 1
ATOM 4004 C C . GLN B 1 246 ? 16.906 -25.25 -9.344 1 94.44 246 GLN B C 1
ATOM 4006 O O . GLN B 1 246 ? 17.484 -25 -8.281 1 94.44 246 GLN B O 1
ATOM 4011 N N . PHE B 1 247 ? 15.742 -24.734 -9.656 1 91.75 247 PHE B N 1
ATOM 4012 C CA . PHE B 1 247 ? 15.203 -23.609 -8.891 1 91.75 247 PHE B CA 1
ATOM 4013 C C . PHE B 1 247 ? 14.227 -24.109 -7.828 1 91.75 247 PHE B C 1
ATOM 4015 O O . PHE B 1 247 ? 14.094 -23.5 -6.766 1 91.75 247 PHE B O 1
ATOM 4022 N N . ALA B 1 248 ? 13.531 -25.156 -8.117 1 90.69 248 ALA B N 1
ATOM 4023 C CA . ALA B 1 248 ? 12.523 -25.656 -7.188 1 90.69 248 ALA B CA 1
ATOM 4024 C C . ALA B 1 248 ? 13.102 -26.75 -6.301 1 90.69 248 ALA B C 1
ATOM 4026 O O . ALA B 1 248 ? 12.516 -27.109 -5.273 1 90.69 248 ALA B O 1
ATOM 4027 N N . GLY B 1 249 ? 14.133 -27.328 -6.703 1 92.25 249 GLY B N 1
ATOM 4028 C CA . GLY B 1 249 ? 14.781 -28.375 -5.922 1 92.25 249 GLY B CA 1
ATOM 4029 C C . GLY B 1 249 ? 14.117 -29.734 -6.074 1 92.25 249 GLY B C 1
ATOM 4030 O O . GLY B 1 249 ? 14.461 -30.672 -5.367 1 92.25 249 GLY B O 1
ATOM 4031 N N . THR B 1 250 ? 13.133 -29.797 -6.875 1 92.75 250 THR B N 1
ATOM 4032 C CA . THR B 1 250 ? 12.414 -31.031 -7.172 1 92.75 250 THR B CA 1
ATOM 4033 C C . THR B 1 250 ? 11.969 -31.078 -8.633 1 92.75 250 THR B C 1
ATOM 4035 O O . THR B 1 250 ? 12.211 -30.125 -9.383 1 92.75 250 THR B O 1
ATOM 4038 N N . THR B 1 251 ? 11.453 -32.219 -9.023 1 93.25 251 THR B N 1
ATOM 4039 C CA . THR B 1 251 ? 10.938 -32.312 -10.383 1 93.25 251 THR B CA 1
ATOM 4040 C C . THR B 1 251 ? 9.477 -31.875 -10.445 1 93.25 251 THR B C 1
ATOM 4042 O O . THR B 1 251 ? 8.773 -31.891 -9.43 1 93.25 251 THR B O 1
ATOM 4045 N N . PRO B 1 252 ? 9.07 -31.406 -11.656 1 92.81 252 PRO B N 1
ATOM 4046 C CA . PRO B 1 252 ? 7.66 -31.047 -11.797 1 92.81 252 PRO B CA 1
ATOM 4047 C C . PRO B 1 252 ? 6.715 -32.156 -11.352 1 92.81 252 PRO B C 1
ATOM 4049 O O . PRO B 1 252 ? 5.73 -31.906 -10.656 1 92.81 252 PRO B O 1
ATOM 4052 N N . GLY B 1 253 ? 7.016 -33.344 -11.773 1 90.19 253 GLY B N 1
ATOM 4053 C CA . GLY B 1 253 ? 6.191 -34.5 -11.367 1 90.19 253 GLY B CA 1
ATOM 4054 C C . GLY B 1 253 ? 6.113 -34.656 -9.859 1 90.19 253 GLY B C 1
ATOM 4055 O O . GLY B 1 253 ? 5.035 -34.906 -9.312 1 90.19 253 GLY B O 1
ATOM 4056 N N . ALA B 1 254 ? 7.207 -34.562 -9.188 1 90.38 254 ALA B N 1
ATOM 4057 C CA . ALA B 1 254 ? 7.273 -34.688 -7.73 1 90.38 254 ALA B CA 1
ATOM 4058 C C . ALA B 1 254 ? 6.527 -33.531 -7.047 1 90.38 254 ALA B C 1
ATOM 4060 O O . ALA B 1 254 ? 5.891 -33.75 -6.012 1 90.38 254 ALA B O 1
ATOM 4061 N N . CYS B 1 255 ? 6.711 -32.375 -7.648 1 88.25 255 CYS B N 1
ATOM 4062 C CA . CYS B 1 255 ? 6.02 -31.203 -7.109 1 88.25 255 CYS B CA 1
ATOM 4063 C C . CYS B 1 255 ? 4.512 -31.422 -7.098 1 88.25 255 CYS B C 1
ATOM 4065 O O . CYS B 1 255 ? 3.834 -31.062 -6.133 1 88.25 255 CYS B O 1
ATOM 4067 N N . ARG B 1 256 ? 4.035 -31.891 -8.164 1 85.31 256 ARG B N 1
ATOM 4068 C CA . ARG B 1 256 ? 2.605 -32.156 -8.281 1 85.31 256 ARG B CA 1
ATOM 4069 C C . ARG B 1 256 ? 2.154 -33.188 -7.25 1 85.31 256 ARG B C 1
ATOM 4071 O O . ARG B 1 256 ? 1.091 -33.031 -6.641 1 85.31 256 ARG B O 1
ATOM 4078 N N . LYS B 1 257 ? 2.955 -34.312 -7.039 1 74.06 257 LYS B N 1
ATOM 4079 C CA . LYS B 1 257 ? 2.615 -35.406 -6.117 1 74.06 257 LYS B CA 1
ATOM 4080 C C . LYS B 1 257 ? 2.723 -34.938 -4.664 1 74.06 257 LYS B C 1
ATOM 4082 O O . LYS B 1 257 ? 2.016 -35.438 -3.793 1 74.06 257 LYS B O 1
ATOM 4087 N N . GLY B 1 258 ? 3.617 -34.094 -4.34 1 59.44 258 GLY B N 1
ATOM 4088 C CA . GLY B 1 258 ? 3.842 -33.688 -2.965 1 59.44 258 GLY B CA 1
ATOM 4089 C C . GLY B 1 258 ? 2.74 -32.781 -2.424 1 59.44 258 GLY B C 1
ATOM 4090 O O . GLY B 1 258 ? 2.637 -32.594 -1.212 1 59.44 258 GLY B O 1
ATOM 4091 N N . SER B 1 259 ? 2.09 -31.938 -3.127 1 49.78 259 SER B N 1
ATOM 4092 C CA . SER B 1 259 ? 0.942 -31.188 -2.639 1 49.78 259 SER B CA 1
ATOM 4093 C C . SER B 1 259 ? -0.28 -32.062 -2.465 1 49.78 259 SER B C 1
ATOM 4095 O O . SER B 1 259 ? -1.346 -31.609 -2.059 1 49.78 259 SER B O 1
ATOM 4097 N N . GLY B 1 260 ? -0.353 -33.25 -2.99 1 38.94 260 GLY B N 1
ATOM 4098 C CA . GLY B 1 260 ? -1.353 -34.25 -2.666 1 38.94 260 GLY B CA 1
ATOM 4099 C C . GLY B 1 260 ? -1.039 -35 -1.395 1 38.94 260 GLY B C 1
ATOM 4100 O O . GLY B 1 260 ? 0.11 -35.031 -0.949 1 38.94 260 GLY B O 1
#

pLDDT: mean 89.76, std 9.01, range [38.94, 98.62]

Solvent-accessible surface area (backbone atoms only — not comparable to full-atom values): 26889 Å² total; per-residue (Å²): 93,50,43,75,74,50,63,39,37,61,30,53,29,69,88,38,55,63,38,56,26,81,66,20,76,77,30,34,39,35,42,34,25,65,31,38,26,39,38,28,50,75,84,45,74,45,76,38,50,61,39,18,34,33,35,35,46,28,65,46,27,36,34,38,31,50,71,41,77,57,21,32,28,32,36,38,32,33,40,56,80,38,45,63,57,48,33,60,75,54,68,44,72,60,71,44,83,42,73,53,87,46,77,60,57,59,57,56,45,39,46,51,40,47,53,27,71,67,47,87,55,79,51,25,67,56,47,33,30,36,45,52,51,38,51,54,50,53,55,27,40,51,68,76,41,83,74,59,57,71,75,47,53,76,44,41,63,60,51,49,52,50,50,49,51,48,56,10,34,32,38,62,92,72,50,68,58,58,54,14,50,74,70,72,39,52,51,68,58,35,49,51,46,41,23,60,71,69,72,42,47,64,66,55,51,48,49,50,27,17,41,53,49,37,50,50,44,44,70,30,34,88,70,53,68,64,58,42,31,43,62,31,52,36,91,42,60,67,59,37,52,50,51,33,27,71,72,69,70,42,48,72,71,53,54,38,55,62,79,97,95,51,43,74,73,50,63,38,38,61,30,54,30,70,89,38,53,63,39,55,27,82,64,20,75,76,31,35,38,35,42,35,25,65,31,38,26,39,37,28,49,75,84,44,76,46,77,39,49,61,39,20,32,36,36,34,46,29,65,47,28,34,33,37,30,49,72,42,78,58,20,32,29,32,36,37,30,34,40,54,80,37,45,63,56,48,33,60,75,55,66,45,72,59,70,44,83,42,72,53,87,46,78,60,58,59,56,54,45,38,45,52,37,47,52,28,72,68,48,87,57,79,51,23,68,56,46,30,30,36,46,51,52,38,49,54,50,53,54,25,40,52,68,74,41,82,77,59,58,70,78,47,52,76,44,41,63,61,50,48,52,49,50,48,51,48,55,10,33,32,39,62,93,71,50,69,58,58,55,15,51,74,70,73,37,53,51,68,60,35,49,52,44,40,23,59,71,68,72,44,48,64,66,56,51,48,50,50,28,19,41,52,49,36,50,50,44,44,71,30,34,88,68,53,68,66,56,43,32,45,63,31,51,36,91,43,62,68,60,37,52,51,52,33,27,70,73,68,71,42,45,71,72,54,53,38,56,64,78,97

Nearest PDB structures (foldseek):
  6swi-assembly1_A  TM=9.231E-01  e=3.012E-06  Geobacillus stearothermophilus
  3w6v-assembly1_A  TM=9.372E-01  e=9.593E-06  Streptomyces griseus
  3lsg-assembly1_A  TM=8.793E-01  e=5.229E-06  Fusobacterium nucleatum subsp. nucleatum
  3oio-assembly1_A  TM=9.113E-01  e=3.412E-05  Chromobacterium violaceum
  1bl0-assembly1_A  TM=8.542E-01  e=1.599E-04  Escherichia coli

Organism: Saccharibacillus brassicae (NCBI:txid2583377)

Radius of gyration: 24.74 Å; Cα contacts (8 Å, |Δi|>4): 935; chains: 2; bounding box: 49×72×52 Å

Secondary structure (DSSP, 8-state):
--EEEEEEEEEEETT--EEEETT--SSEEEEEESS-EEEEETTEEEEEPTTEEEEE-TT--EEEEESSSSEEEEEEEEESHHHHHHHHHHTPPSS--EE-S-TTHHHHHHHHHHHHHH--STTHHHHHHHHHHHHHHHHHHHHHSPPPPHHHHHHHHHHHHHHHHHHH-TT----HHHHHHHTT--HHHHHHHHHHHHSS-HHHHHHHHHHHHHHHHHHH----HHHHHHHTT-S-HHHHHHHHHHHHSS-HHHHHHHT-/--EEEEEEEEEEETT--EEEETT--SSEEEEEESS-EEEEETTEEEEEPTTEEEEE-TT--EEEEESSSSEEEEEEEEESHHHHHHHHHHTPPSS--EE-S-TTHHHHHHHHHHHHHH--STTHHHHHHHHHHHHHHHHHHHHHSPPPPHHHHHHHHHHHHHHHHHHH-TT----HHHHHHHTT--HHHHHHHHHHHHSS-HHHHHHHHHHHHHHHHHHH----HHHHHHHTT-S-HHHHHHHHHHHHSS-HHHHHHHT-

InterPro domains:
  IPR009057 Homedomain-like superfamily [SSF46689] (210-258)
  IPR018060 AraC-like, DNA binding HTH domain [PF12833] (179-257)
  IPR018060 AraC-like, DNA binding HTH domain [PS01124] (160-258)
  IPR018060 AraC-like, DNA binding HTH domain [SM00342] (173-256)
  IPR018062 HTH domain AraC-type, conserved site [PS00041] (210-252)
  IPR037923 Transcription regulator HTH-like [SSF51215] (8-140)
  IPR050204 AraC/XylS family transcriptional regulators [PTHR46796] (37-258)

Foldseek 3Di:
DKFWPDKDFFDWAQVKDKDWDQQAQQFKKKKAWQDKKWKAWQRDIDIAHHQKMAIAHRGITMMMIHPDGGTTMIMTTMHDDCPVVLCVVLVPDHRDIGHAQASVLRNVLRVQLNVLVPDDDDCSRVSNVVSVSVSSNVRSVQVVDDRFPPVLSVCLVVLVVLLVVLLVQLQDPDDLQRSCVSSPHGSVVSQVSNCSNPVDGPVVSSLLSLLVQLLVCLQPHPDDSVVSCVSSNDPDSVVNQVSNCVNVVDGSVVSSVVSD/DKFWPDKDFQDWAQVKDKDWDQQAQQFKKKKAWQDKKWKAWQRDIDIAHHQKMAIAHRGITMMMIHPDGGTTMIMTTMDDDCPVVLCVVLVPDHRDIGHAQASVLRNVLRVQLNVLVPDDDDCSRVSNVVSVSVSSNVRSVQVVDDRFPPVLSVCLVVLVVLLVVLLVQLQDPDDLQRSCVSSPHGSVVSQVSNCSNPVDGPVVSSLLSLLVQLLVCLQPHPDDSVVSCVSSNDPDSVVSQVSNCVNVVDGSVVSSVVSD

Sequence (520 aa):
MIRLVNCGCRFTHREGIWIERPHGAGNYAFVFFRTRAEVTVNGRASQAERSSYILFSPDTPHAYRDLERPYVNDWFHCEGGGVGELLHRLGLPTDRLLSAPDPALVPRHILELQNAGREEGPFCAEIAELELRSLLTKLAAALVRPAPPARTLRYADSLSRLRADLYGSPDARVSVEELAAKVSLSKSHFQHLYKETFGCSVVTDMIRGRVEYAKYLLLSTRLPVGEIGRLCGYENETHFMRQFKQFAGTTPGACRKGSGMIRLVNCGCRFTHREGIWIERPHGAGNYAFVFFRTRAEVTVNGRASQAERSSYILFSPDTPHAYRDLERPYVNDWFHCEGGGVGELLHRLGLPTDRLLSAPDPALVPRHILELQNAGREEGPFCAEIAELELRSLLTKLAAALVRPAPPARTLRYADSLSRLRADLYGSPDARVSVEELAAKVSLSKSHFQHLYKETFGCSVVTDMIRGRVEYAKYLLLSTRLPVGEIGRLCGYENETHFMRQFKQFAGTTPGACRKGSG